Protein AF-0000000084599233 (afdb_homodimer)

InterPro domains:
  IPR001670 Alcohol dehydrogenase, iron-type/glycerol dehydrogenase GldA [PF00465] (10-154)
  IPR016205 Glycerol dehydrogenase [PIRSF000112] (3-357)
  IPR016205 Glycerol dehydrogenase [PTHR43616] (7-358)
  IPR018211 Alcohol dehydrogenase, iron-type, conserved site [PS00913] (150-178)

Secondary structure (DSSP, 8-state):
---EEE----S-EEE-TTGGGGHHHHHHHTT--EEEEEE-HHHHHHHTTTPPPPSSSEEEEEE--SS--HHHHHHHHHHHHHHT-SEEEEEESHHHHHHHHHHHHHHT--EEEEES-SS-STTTSSEEEEE-TTS-EEEEEE-SPPPSEEEE-HHHHTTS-HHHHHHHHHHHHHHHHHHHHHHTT-SS--HHHHHHHHHHHHHHHHHHHHHHHHHHHHHHT---HHHHHHHHIIIIIHHHHHHHHGGGSS--HHHHHHHHHTTSGGGTTS-HHHHHHHHHHHHHHHTT-HHHHHHHHHHHHHTT---STGGGT--TTTS-HHHHHHHHTSTT-GGGGSSS---HHHHHHHHHHHHHHHHSS--/---EEE----S-EEE-TTGGGGHHHHHHHTT--EEEEEE-HHHHHHHTTTPPPPSSSEEEEEE--SS--HHHHHHHHHHHHHHT-SEEEEEESHHHHHHHHHHHHHHT--EEEEES-SS-STTTSSEEEEE-TTS-EEEEEE-SPPPSEEEE-HHHHTTS-HHHHHHHHHHHHHHHHHHHHHHTT-SS--HHHHHHHHHHHHHHHHHHHHHHHHHHHHHHT---HHHHHHHHIIIIIHHHHHHHHGGGSS--HHHHHHHHHTTSGGGTTS-HHHHHHHHHHHHHHHTT-HHHHHHHHHHHHHTT---STGGGT--TTTS-HHHHHHHHTSTT-GGGGSSS---HHHHHHHHHHHHHHHHSS--

Organism: NCBI:txid1246626

Sequence (726 aa):
MSSLIVRGAPQEYVFAEGALSELEERLLARKYKRVLVVHGHASWQAIASFWPELKEVEATYEAYAGQCTVTEMKRLADRAFDGNFDALIGVGGGTLLDTVKGAAHLLSQPYLLIPTLASNCAPWTPISVIYNEEGVYTHFDVYEQNASLLLVDPHVLLTTPRAFFLAGIGDTLAKWYEADVQLRAITDKRAALDISYYAAQLCQSVLLEKSEESIKSLADKKGSSAFCKVVEAIIMLGGMVGGFGDKYGRIAGAHSIHNGLTAIKETHDVLHGNKVAYGILVQLALEKKWNEIEQLIPFYYKVELPTSLVDLGINVGSADLNAVCKKATMEGESIHVMPGVMNAGDVRKAIDQIEEINKNRPVMSSLIVRGAPQEYVFAEGALSELEERLLARKYKRVLVVHGHASWQAIASFWPELKEVEATYEAYAGQCTVTEMKRLADRAFDGNFDALIGVGGGTLLDTVKGAAHLLSQPYLLIPTLASNCAPWTPISVIYNEEGVYTHFDVYEQNASLLLVDPHVLLTTPRAFFLAGIGDTLAKWYEADVQLRAITDKRAALDISYYAAQLCQSVLLEKSEESIKSLADKKGSSAFCKVVEAIIMLGGMVGGFGDKYGRIAGAHSIHNGLTAIKETHDVLHGNKVAYGILVQLALEKKWNEIEQLIPFYYKVELPTSLVDLGINVGSADLNAVCKKATMEGESIHVMPGVMNAGDVRKAIDQIEEINKNRPV

pLDDT: mean 94.52, std 6.69, range [44.19, 98.88]

Radius of gyration: 26.53 Å; Cα contacts (8 Å, |Δi|>4): 1552; chains: 2; bounding box: 60×89×59 Å

Foldseek 3Di:
DDDFAFQFWAQAEDEDALLQQCVQVLCVVVPFAEEEEEEEDVQCVLCVVSHDDHDRHHYDYDYQPPAQAPVSLCVVLVVCVVVVGQEYEYGEALGRLLSRLSNCQVVVHAYEYEYQELQAQNLIASKHFHDDPVRHTDDMDHGPHHHNYYGYHLLSHLSHPLLRNLLLLLQLLQLQLQLCLQLVPPPPDDPLSVLLNVLSVLSNVLSLPQVLVLSVCSVVSHDDPSVSSNSCSSHNSSNNNCSSNPLRRDGAQLLLLLQLVCLWPQQVPPDSSLSSNCSSQLLCLLVVVVVVNVVCVVSCVSSVRDQACVSSVDDPVPTPLLSSLQSSQDPPHRNVSGPDHGHSVSSVVSNVVSNVVVVPDDD/DDDFAFQFWAQAEDEDALLQQCVQVLCVVVPFAEEEEEEEDVQCVLCVVSHDDHDRHHYDYDYQPPAQAPVSLCVVLVVCVVVVGQEYEYGEALGRLLSRLSNCQVVVHAYEYEYQELQAQNLIASKHFHADPVRHTDGMDHGPHHHNYYGYHLLSHLSHPLLRNLLLLLQLLQLQLQLCLQLVPPPPDDPLSVLLNVLSVLSNVLSLVQVLVLSVCSVVSHDDPSVSSNSCSSHNSSNNNCSSNPLRRDGAQLLLLLQLVCLWPQQVPPDSSLSSNCRSQLLCLLVVVVVVNVVCVVSCVSSVRDQACVSSVDDPVPTPLLSSLQSSQDPPHRNVSGPDHGHSVSSVVSNVVSNVVVVPDDD

Solvent-accessible surface area (backbone atoms only — not comparable to full-atom values): 35884 Å² total; per-residue (Å²): 124,81,72,46,54,26,40,46,24,22,28,26,35,38,49,22,79,64,41,52,72,46,45,59,62,56,33,52,75,71,69,39,46,33,34,38,35,34,26,42,70,69,34,38,68,59,36,55,89,62,58,58,88,61,85,82,40,48,74,43,83,41,78,56,89,83,60,24,24,70,67,52,15,48,52,52,29,50,52,41,60,75,64,66,43,56,30,40,33,23,36,17,44,53,54,53,39,21,24,43,51,51,13,26,56,78,67,74,41,52,32,31,35,33,57,37,45,53,38,48,25,45,79,37,36,40,46,25,69,32,25,45,96,85,67,44,79,75,52,70,46,80,52,64,61,40,36,49,31,30,47,36,31,60,70,41,34,38,63,35,56,65,71,50,37,45,19,10,52,28,38,30,42,36,37,24,62,31,22,44,64,46,49,70,74,52,82,86,62,52,70,47,43,51,51,11,52,50,29,13,49,46,23,37,53,46,43,76,71,25,41,65,60,17,52,50,23,41,75,68,60,41,90,45,71,39,33,50,50,44,43,41,27,27,26,49,27,41,20,27,12,31,14,28,22,38,86,52,19,57,62,12,39,19,52,14,40,29,58,5,45,63,72,37,77,65,34,69,83,50,57,69,19,40,42,22,32,38,13,38,53,34,36,35,44,69,69,66,37,58,67,58,47,63,63,43,48,64,52,29,59,71,58,69,46,41,74,42,59,59,69,53,57,39,55,74,89,75,51,64,59,65,56,22,22,42,53,20,46,35,92,87,35,36,33,65,68,35,84,70,89,67,47,36,66,55,47,47,52,20,46,50,49,46,46,50,55,55,68,71,46,84,128,125,79,71,47,56,27,39,46,26,23,27,26,36,36,49,23,79,63,40,51,72,46,45,60,62,55,34,50,75,70,68,39,47,34,34,40,36,35,26,41,71,70,34,38,66,60,37,54,89,64,59,60,86,62,85,81,41,47,75,44,83,42,80,56,90,85,61,24,24,71,67,51,16,49,51,54,29,50,52,40,60,74,63,65,42,57,28,41,32,21,35,17,43,52,54,53,38,21,25,44,51,50,12,25,57,77,66,74,42,51,32,31,35,31,58,38,45,54,37,49,25,45,79,36,37,39,46,26,69,33,26,48,96,86,67,43,79,73,52,68,48,80,53,68,62,41,34,48,32,30,48,37,31,61,72,42,34,38,63,34,55,64,70,48,37,43,20,10,52,29,38,32,41,36,37,24,63,33,21,45,62,48,48,69,76,53,80,85,62,54,68,47,43,52,52,11,50,50,29,14,48,47,23,37,54,45,43,77,70,24,42,66,62,19,52,51,23,42,75,66,61,39,90,45,72,39,34,52,49,41,44,39,27,28,26,49,29,40,20,26,12,29,14,28,22,36,86,52,19,58,63,13,39,20,53,14,41,28,58,5,45,62,72,38,75,67,35,68,83,50,56,69,18,40,42,20,32,37,14,38,54,36,36,34,44,68,69,66,36,58,70,58,47,64,63,44,49,62,54,30,59,71,56,69,46,40,74,42,59,58,68,53,58,39,54,75,89,76,52,64,59,65,55,22,23,45,53,20,43,35,92,88,35,35,33,65,67,36,85,69,90,69,46,35,66,54,47,46,52,22,45,51,51,47,47,50,54,56,69,72,45,83,127

Nearest PDB structures (foldseek):
  8k1g-assembly1_A  TM=8.974E-01  e=7.498E-30  Klebsiella pneumoniae
  1jq5-assembly1_A  TM=8.876E-01  e=2.787E-30  Geobacillus stearothermophilus
  5xn8-assembly1_A  TM=8.918E-01  e=6.088E-30  unidentified
  3uhj-assembly1_C  TM=8.961E-01  e=1.316E-28  Sinorhizobium meliloti
  4mca-assembly1_B  TM=8.689E-01  e=5.659E-28  Serratia plymuthica A30

Structure (mmCIF, N/CA/C/O backbone):
data_AF-0000000084599233-model_v1
#
loop_
_entity.id
_entity.type
_entity.pdbx_description
1 polymer Oxidoreductase
#
loop_
_atom_site.group_PDB
_atom_site.id
_atom_site.type_symbol
_atom_site.label_atom_id
_atom_site.label_alt_id
_atom_site.label_comp_id
_atom_site.label_asym_id
_atom_site.label_entity_id
_atom_site.label_seq_id
_atom_site.pdbx_PDB_ins_code
_atom_site.Cartn_x
_atom_site.Cartn_y
_atom_site.Cartn_z
_atom_site.occupancy
_atom_site.B_iso_or_equiv
_atom_site.auth_seq_id
_atom_site.auth_comp_id
_atom_site.auth_asym_id
_atom_site.auth_atom_id
_atom_site.pdbx_PDB_model_num
ATOM 1 N N . MET A 1 1 ? -4.457 3.783 -22.406 1 53.22 1 MET A N 1
ATOM 2 C CA . MET A 1 1 ? -4.805 3.816 -21 1 53.22 1 MET A CA 1
ATOM 3 C C . MET A 1 1 ? -3.75 4.578 -20.203 1 53.22 1 MET A C 1
ATOM 5 O O . MET A 1 1 ? -2.562 4.527 -20.516 1 53.22 1 MET A O 1
ATOM 9 N N . SER A 1 2 ? -4.16 5.527 -19.406 1 62.88 2 SER A N 1
ATOM 10 C CA . SER A 1 2 ? -3.258 6.469 -18.75 1 62.88 2 SER A CA 1
ATOM 11 C C . SER A 1 2 ? -2.324 5.754 -17.781 1 62.88 2 SER A C 1
ATOM 13 O O . SER A 1 2 ? -2.686 4.723 -17.203 1 62.88 2 SER A O 1
ATOM 15 N N . SER A 1 3 ? -1.09 6.07 -17.766 1 81.12 3 SER A N 1
ATOM 16 C CA . SER A 1 3 ? -0.06 5.566 -16.859 1 81.12 3 SER A CA 1
ATOM 17 C C . SER A 1 3 ? -0.389 5.902 -15.414 1 81.12 3 SER A C 1
ATOM 19 O O . SER A 1 3 ? -0.974 6.949 -15.133 1 81.12 3 SER A O 1
ATOM 21 N N . LEU A 1 4 ? -0.351 4.902 -14.617 1 86 4 LEU A N 1
ATOM 22 C CA . LEU A 1 4 ? -0.544 5.098 -13.188 1 86 4 LEU A CA 1
ATOM 23 C C . LEU A 1 4 ? 0.705 4.695 -12.414 1 86 4 LEU A C 1
ATOM 25 O O . LEU A 1 4 ? 1.259 3.615 -12.633 1 86 4 LEU A O 1
ATOM 29 N N . ILE A 1 5 ? 1.244 5.598 -11.656 1 92.19 5 ILE A N 1
ATOM 30 C CA . ILE A 1 5 ? 2.383 5.348 -10.781 1 92.19 5 ILE A CA 1
ATOM 31 C C . ILE A 1 5 ? 1.911 5.258 -9.328 1 92.19 5 ILE A C 1
ATOM 33 O O . ILE A 1 5 ? 1.281 6.188 -8.82 1 92.19 5 ILE A O 1
ATOM 37 N N . VAL A 1 6 ? 2.162 4.129 -8.742 1 95.69 6 VAL A N 1
ATOM 38 C CA . VAL A 1 6 ? 1.702 3.871 -7.387 1 95.69 6 VAL A CA 1
ATOM 39 C C . VAL A 1 6 ? 2.893 3.861 -6.43 1 95.69 6 VAL A C 1
ATOM 41 O O . VAL A 1 6 ? 3.891 3.182 -6.68 1 95.69 6 VAL A O 1
ATOM 44 N N . ARG A 1 7 ? 2.887 4.695 -5.414 1 96.38 7 ARG A N 1
ATOM 45 C CA . ARG A 1 7 ? 3.754 4.691 -4.242 1 96.38 7 ARG A CA 1
ATOM 46 C C . ARG A 1 7 ? 2.953 4.43 -2.971 1 96.38 7 ARG A C 1
ATOM 48 O O . ARG A 1 7 ? 2.689 5.352 -2.197 1 96.38 7 ARG A O 1
ATOM 55 N N . GLY A 1 8 ? 2.645 3.186 -2.824 1 96.38 8 GLY A N 1
ATOM 56 C CA . GLY A 1 8 ? 1.469 2.812 -2.053 1 96.38 8 GLY A CA 1
ATOM 57 C C . GLY A 1 8 ? 1.745 2.684 -0.567 1 96.38 8 GLY A C 1
ATOM 58 O O . GLY A 1 8 ? 0.829 2.781 0.251 1 96.38 8 GLY A O 1
ATOM 59 N N . ALA A 1 9 ? 3 2.422 -0.177 1 98.19 9 ALA A N 1
ATOM 60 C CA . ALA A 1 9 ? 3.25 2.129 1.232 1 98.19 9 ALA A CA 1
ATOM 61 C C . ALA A 1 9 ? 4.746 2.156 1.542 1 98.19 9 ALA A C 1
ATOM 63 O O . ALA A 1 9 ? 5.574 1.989 0.644 1 98.19 9 ALA A O 1
ATOM 64 N N . PRO A 1 10 ? 5.094 2.453 2.809 1 98.19 10 PRO A N 1
ATOM 65 C CA . PRO A 1 10 ? 6.453 2.125 3.242 1 98.19 10 PRO A CA 1
ATOM 66 C C . PRO A 1 10 ? 6.793 0.647 3.051 1 98.19 10 PRO A C 1
ATOM 68 O O . PRO A 1 10 ? 5.895 -0.175 2.85 1 98.19 10 PRO A O 1
ATOM 71 N N . GLN A 1 11 ? 8.086 0.322 3.094 1 97.56 11 GLN A N 1
ATOM 72 C CA . GLN A 1 11 ? 8.484 -1.065 2.895 1 97.56 11 GLN A CA 1
ATOM 73 C C . GLN A 1 11 ? 7.949 -1.961 4.008 1 97.56 11 GLN A C 1
ATOM 75 O O . GLN A 1 11 ? 7.551 -3.102 3.756 1 97.56 11 GLN A O 1
ATOM 80 N N . GLU A 1 12 ? 7.984 -1.468 5.168 1 97.38 12 GLU A N 1
ATOM 81 C CA . GLU A 1 12 ? 7.398 -2.125 6.336 1 97.38 12 GLU A CA 1
ATOM 82 C C . GLU A 1 12 ? 6.715 -1.115 7.254 1 97.38 12 GLU A C 1
ATOM 84 O O . GLU A 1 12 ? 7.285 -0.07 7.566 1 97.38 12 GLU A O 1
ATOM 89 N N . TYR A 1 13 ? 5.465 -1.333 7.574 1 98.12 13 TYR A N 1
ATOM 90 C CA . TYR A 1 13 ? 4.672 -0.536 8.508 1 98.12 13 TYR A CA 1
ATOM 91 C C . TYR A 1 13 ? 4.277 -1.357 9.727 1 98.12 13 TYR A C 1
ATOM 93 O O . TYR A 1 13 ? 3.615 -2.391 9.602 1 98.12 13 TYR A O 1
ATOM 101 N N . VAL A 1 14 ? 4.727 -0.928 10.883 1 97.12 14 VAL A N 1
ATOM 102 C CA . VAL A 1 14 ? 4.406 -1.587 12.148 1 97.12 14 VAL A CA 1
ATOM 103 C C . VAL A 1 14 ? 3.574 -0.651 13.023 1 97.12 14 VAL A C 1
ATOM 105 O O . VAL A 1 14 ? 3.994 0.469 13.32 1 97.12 14 VAL A O 1
ATOM 108 N N . PHE A 1 15 ? 2.439 -1.039 13.375 1 96.44 15 PHE A N 1
ATOM 109 C CA . PHE A 1 15 ? 1.562 -0.362 14.32 1 96.44 15 PHE A CA 1
ATOM 110 C C . PHE A 1 15 ? 1.246 -1.266 15.508 1 96.44 15 PHE A C 1
ATOM 112 O O . PHE A 1 15 ? 0.5 -2.236 15.375 1 96.44 15 PHE A O 1
ATOM 119 N N . ALA A 1 16 ? 1.835 -0.95 16.625 1 94.94 16 ALA A N 1
ATOM 120 C CA . ALA A 1 16 ? 1.645 -1.783 17.812 1 94.94 16 ALA A CA 1
ATOM 121 C C . ALA A 1 16 ? 1.932 -0.997 19.094 1 94.94 16 ALA A C 1
ATOM 123 O O . ALA A 1 16 ? 2.789 -0.111 19.109 1 94.94 16 ALA A O 1
ATOM 124 N N . GLU A 1 17 ? 1.201 -1.392 20.172 1 93.62 17 GLU A N 1
ATOM 125 C CA . GLU A 1 17 ? 1.549 -0.879 21.5 1 93.62 17 GLU A CA 1
ATOM 126 C C . GLU A 1 17 ? 2.93 -1.365 21.938 1 93.62 17 GLU A C 1
ATOM 128 O O . GLU A 1 17 ? 3.188 -2.57 21.953 1 93.62 17 GLU A O 1
ATOM 133 N N . GLY A 1 18 ? 3.842 -0.472 22.172 1 94.06 18 GLY A N 1
ATOM 134 C CA . GLY A 1 18 ? 5.188 -0.846 22.578 1 94.06 18 GLY A CA 1
ATOM 135 C C . GLY A 1 18 ? 6.094 -1.164 21.406 1 94.06 18 GLY A C 1
ATOM 136 O O . GLY A 1 18 ? 7.125 -1.819 21.562 1 94.06 18 GLY A O 1
ATOM 137 N N . ALA A 1 19 ? 5.703 -0.694 20.266 1 95.5 19 ALA A N 1
ATOM 138 C CA . ALA A 1 19 ? 6.434 -1.001 19.031 1 95.5 19 ALA A CA 1
ATOM 139 C C . ALA A 1 19 ? 7.895 -0.565 19.141 1 95.5 19 ALA A C 1
ATOM 141 O O . ALA A 1 19 ? 8.781 -1.188 18.562 1 95.5 19 ALA A O 1
ATOM 142 N N . LEU A 1 20 ? 8.227 0.449 19.906 1 96.75 20 LEU A N 1
ATOM 143 C CA . LEU A 1 20 ? 9.57 1.006 20.016 1 96.75 20 LEU A CA 1
ATOM 144 C C . LEU A 1 20 ? 10.539 -0.007 20.609 1 96.75 20 LEU A C 1
ATOM 146 O O . LEU A 1 20 ? 11.742 0.059 20.375 1 96.75 20 LEU A O 1
ATOM 150 N N . SER A 1 21 ? 10.016 -0.883 21.422 1 95.88 21 SER A N 1
ATOM 151 C CA . SER A 1 21 ? 10.852 -1.909 22.031 1 95.88 21 SER A CA 1
ATOM 152 C C . SER A 1 21 ? 11.461 -2.826 20.969 1 95.88 21 SER A C 1
ATOM 154 O O . SER A 1 21 ? 12.461 -3.496 21.234 1 95.88 21 SER A O 1
ATOM 156 N N . GLU A 1 22 ? 10.875 -2.85 19.766 1 95.38 22 GLU A N 1
ATOM 157 C CA . GLU A 1 22 ? 11.336 -3.715 18.688 1 95.38 22 GLU A CA 1
ATOM 158 C C . GLU A 1 22 ? 12.297 -2.973 17.766 1 95.38 22 GLU A C 1
ATOM 160 O O . GLU A 1 22 ? 12.812 -3.549 16.797 1 95.38 22 GLU A O 1
ATOM 165 N N . LEU A 1 23 ? 12.578 -1.743 18.031 1 98 23 LEU A N 1
ATOM 166 C CA . LEU A 1 23 ? 13.336 -0.897 17.125 1 98 23 LEU A CA 1
ATOM 167 C C . LEU A 1 23 ? 14.688 -1.523 16.797 1 98 23 LEU A C 1
ATOM 169 O O . LEU A 1 23 ? 15.047 -1.659 15.625 1 98 23 LEU A O 1
ATOM 173 N N . GLU A 1 24 ? 15.461 -1.927 17.828 1 98.31 24 GLU A N 1
ATOM 174 C CA . GLU A 1 24 ? 16.812 -2.445 17.594 1 98.31 24 GLU A CA 1
ATOM 175 C C . GLU A 1 24 ? 16.766 -3.711 16.734 1 98.31 24 GLU A C 1
ATOM 177 O O . GLU A 1 24 ? 17.562 -3.869 15.805 1 98.31 24 GLU A O 1
ATOM 182 N N . GLU A 1 25 ? 15.859 -4.586 17.094 1 97.31 25 GLU A N 1
ATOM 183 C CA . GLU A 1 25 ? 15.711 -5.82 16.328 1 97.31 25 GLU A CA 1
ATOM 184 C C . GLU A 1 25 ? 15.406 -5.523 14.859 1 97.31 25 GLU A C 1
ATOM 186 O O . GLU A 1 25 ? 15.953 -6.176 13.961 1 97.31 25 GLU A O 1
ATOM 191 N N . ARG A 1 26 ? 14.57 -4.547 14.586 1 97.25 26 ARG A N 1
ATOM 192 C CA . ARG A 1 26 ? 14.188 -4.176 13.227 1 97.25 26 ARG A CA 1
ATOM 193 C C . ARG A 1 26 ? 15.359 -3.545 12.484 1 97.25 26 ARG A C 1
ATOM 195 O O . ARG A 1 26 ? 15.516 -3.742 11.281 1 97.25 26 ARG A O 1
ATOM 202 N N . LEU A 1 27 ? 16.141 -2.756 13.195 1 98.12 27 LEU A N 1
ATOM 203 C CA . LEU A 1 27 ? 17.344 -2.182 12.609 1 98.12 27 LEU A CA 1
ATOM 204 C C . LEU A 1 27 ? 18.344 -3.273 12.242 1 98.12 27 LEU A C 1
ATOM 206 O O . LEU A 1 27 ? 18.906 -3.266 11.141 1 98.12 27 LEU A O 1
ATOM 210 N N . LEU A 1 28 ? 18.547 -4.242 13.141 1 97.56 28 LEU A N 1
ATOM 211 C CA . LEU A 1 28 ? 19.484 -5.324 12.914 1 97.56 28 LEU A CA 1
ATOM 212 C C . LEU A 1 28 ? 19.047 -6.215 11.758 1 97.56 28 LEU A C 1
ATOM 214 O O . LEU A 1 28 ? 19.859 -6.68 10.969 1 97.56 28 LEU A O 1
ATOM 218 N N . ALA A 1 29 ? 17.734 -6.41 11.641 1 95.56 29 ALA A N 1
ATOM 219 C CA . ALA A 1 29 ? 17.188 -7.211 10.547 1 95.56 29 ALA A CA 1
ATOM 220 C C . ALA A 1 29 ? 17.484 -6.578 9.195 1 95.56 29 ALA A C 1
ATOM 222 O O . ALA A 1 29 ? 17.562 -7.273 8.18 1 95.56 29 ALA A O 1
ATOM 223 N N . ARG A 1 30 ? 17.719 -5.262 9.141 1 96.56 30 ARG A N 1
ATOM 224 C CA . ARG A 1 30 ? 18.031 -4.52 7.926 1 96.56 30 ARG A CA 1
ATOM 225 C C . ARG A 1 30 ? 19.531 -4.301 7.785 1 96.56 30 ARG A C 1
ATOM 227 O O . ARG A 1 30 ? 19.984 -3.631 6.855 1 96.56 30 ARG A O 1
ATOM 234 N N . LYS A 1 31 ? 20.281 -4.785 8.82 1 95.69 31 LYS A N 1
ATOM 235 C CA . LYS A 1 31 ? 21.734 -4.688 8.859 1 95.69 31 LYS A CA 1
ATOM 236 C C . LYS A 1 31 ? 22.188 -3.236 9.023 1 95.69 31 LYS A C 1
ATOM 238 O O . LYS A 1 31 ? 23.219 -2.836 8.484 1 95.69 31 LYS A O 1
ATOM 243 N N . TYR A 1 32 ? 21.312 -2.424 9.648 1 97.25 32 TYR A N 1
ATOM 244 C CA . TYR A 1 32 ? 21.703 -1.07 10.031 1 97.25 32 TYR A CA 1
ATOM 245 C C . TYR A 1 32 ? 22.422 -1.069 11.375 1 97.25 32 TYR A C 1
ATOM 247 O O . TYR A 1 32 ? 21.812 -1.35 12.414 1 97.25 32 TYR A O 1
ATOM 255 N N . LYS A 1 33 ? 23.672 -0.711 11.438 1 96.88 33 LYS A N 1
ATOM 256 C CA . LYS A 1 33 ? 24.469 -0.808 12.664 1 96.88 33 LYS A CA 1
ATOM 257 C C . LYS A 1 33 ? 24.812 0.577 13.203 1 96.88 33 LYS A C 1
ATOM 259 O O . LYS A 1 33 ? 25.094 0.736 14.391 1 96.88 33 LYS A O 1
ATOM 264 N N . ARG A 1 34 ? 24.922 1.554 12.406 1 97.88 34 ARG A N 1
ATOM 265 C CA . ARG A 1 34 ? 25.188 2.945 12.758 1 97.88 34 ARG A CA 1
ATOM 266 C C . ARG A 1 34 ? 24.125 3.869 12.18 1 97.88 34 ARG A C 1
ATOM 268 O O . ARG A 1 34 ? 24.047 4.047 10.961 1 97.88 34 ARG A O 1
ATOM 275 N N . VAL A 1 35 ? 23.297 4.492 13.039 1 98.69 35 VAL A N 1
ATOM 276 C CA . VAL A 1 35 ? 22.156 5.258 12.547 1 98.69 35 VAL A CA 1
ATOM 277 C C . VAL A 1 35 ? 22.234 6.688 13.078 1 98.69 35 VAL A C 1
ATOM 279 O O . VAL A 1 35 ? 22.75 6.926 14.172 1 98.69 35 VAL A O 1
ATOM 282 N N . LEU A 1 36 ? 21.844 7.641 12.312 1 98.81 36 LEU A N 1
ATOM 283 C CA . LEU A 1 36 ? 21.656 9.031 12.719 1 98.81 36 LEU A CA 1
ATOM 284 C C . LEU A 1 36 ? 20.203 9.297 13.07 1 98.81 36 LEU A C 1
ATOM 286 O O . LEU A 1 36 ? 19.328 9.258 12.203 1 98.81 36 LEU A O 1
ATOM 290 N N . VAL A 1 37 ? 19.922 9.539 14.312 1 98.75 37 VAL A N 1
ATOM 291 C CA . VAL A 1 37 ? 18.578 9.828 14.797 1 98.75 37 VAL A CA 1
ATOM 292 C C . VAL A 1 37 ? 18.344 11.344 14.797 1 98.75 37 VAL A C 1
ATOM 294 O O . VAL A 1 37 ? 18.984 12.078 15.555 1 98.75 37 VAL A O 1
ATOM 297 N N . VAL A 1 38 ? 17.469 11.758 13.953 1 98.81 38 VAL A N 1
ATOM 298 C CA . VAL A 1 38 ? 17.125 13.172 13.836 1 98.81 38 VAL A CA 1
ATOM 299 C C . VAL A 1 38 ? 15.859 13.469 14.633 1 98.81 38 VAL A C 1
ATOM 301 O O . VAL A 1 38 ? 14.844 12.797 14.461 1 98.81 38 VAL A O 1
ATOM 304 N N . HIS A 1 39 ? 15.906 14.414 15.477 1 98.31 39 HIS A N 1
ATOM 305 C CA . HIS A 1 39 ? 14.781 14.727 16.344 1 98.31 39 HIS A CA 1
ATOM 306 C C . HIS A 1 39 ? 14.641 16.234 16.547 1 98.31 39 HIS A C 1
ATOM 308 O O . HIS A 1 39 ? 15.594 16.984 16.328 1 98.31 39 HIS A O 1
ATOM 314 N N . GLY A 1 40 ? 13.477 16.703 16.859 1 96.75 40 GLY A N 1
ATOM 315 C CA . GLY A 1 40 ? 13.266 18.047 17.391 1 96.75 40 GLY A CA 1
ATOM 316 C C . GLY A 1 40 ? 13.234 18.094 18.906 1 96.75 40 GLY A C 1
ATOM 317 O O . GLY A 1 40 ? 13.422 17.062 19.562 1 96.75 40 GLY A O 1
ATOM 318 N N . HIS A 1 41 ? 13.117 19.312 19.438 1 95.69 41 HIS A N 1
ATOM 319 C CA . HIS A 1 41 ? 13.039 19.453 20.875 1 95.69 41 HIS A CA 1
ATOM 320 C C . HIS A 1 41 ? 11.727 18.875 21.422 1 95.69 41 HIS A C 1
ATOM 322 O O . HIS A 1 41 ? 11.742 18 22.281 1 95.69 41 HIS A O 1
ATOM 328 N N . ALA A 1 42 ? 10.641 19.328 20.922 1 94.56 42 ALA A N 1
ATOM 329 C CA . ALA A 1 42 ? 9.32 18.906 21.391 1 94.56 42 ALA A CA 1
ATOM 330 C C . ALA A 1 42 ? 9.102 17.422 21.125 1 94.56 42 ALA A C 1
ATOM 332 O O . ALA A 1 42 ? 8.531 16.703 21.969 1 94.56 42 ALA A O 1
ATOM 333 N N . SER A 1 43 ? 9.531 16.938 19.953 1 95 43 SER A N 1
ATOM 334 C CA . SER A 1 43 ? 9.328 15.531 19.609 1 95 43 SER A CA 1
ATOM 335 C C . SER A 1 43 ? 10.125 14.617 20.531 1 95 43 SER A C 1
ATOM 337 O O . SER A 1 43 ? 9.641 13.57 20.953 1 95 43 SER A O 1
ATOM 339 N N . TRP A 1 44 ? 11.328 15.023 20.812 1 96.56 44 TRP A N 1
ATOM 340 C CA . TRP A 1 44 ? 12.148 14.195 21.703 1 96.56 44 TRP A CA 1
ATOM 341 C C . TRP A 1 44 ? 11.562 14.156 23.109 1 96.56 44 TRP A C 1
ATOM 343 O O . TRP A 1 44 ? 11.586 13.117 23.766 1 96.56 44 TRP A O 1
ATOM 353 N N . GLN A 1 45 ? 11.109 15.273 23.547 1 95.62 45 GLN A N 1
ATOM 354 C CA . GLN A 1 45 ? 10.461 15.305 24.844 1 95.62 45 GLN A CA 1
ATOM 355 C C . GLN A 1 45 ? 9.281 14.344 24.906 1 95.62 45 GLN A C 1
ATOM 357 O O . GLN A 1 45 ? 9.047 13.703 25.938 1 95.62 45 GLN A O 1
ATOM 362 N N . ALA A 1 46 ? 8.57 14.258 23.859 1 95.31 46 ALA A N 1
ATOM 363 C CA . ALA A 1 46 ? 7.379 13.422 23.797 1 95.31 46 ALA A CA 1
ATOM 364 C C . ALA A 1 46 ? 7.746 11.938 23.828 1 95.31 46 ALA A C 1
ATOM 366 O O . ALA A 1 46 ? 6.988 11.117 24.344 1 95.31 46 ALA A O 1
ATOM 367 N N . ILE A 1 47 ? 8.961 11.578 23.281 1 97.12 47 ILE A N 1
ATOM 368 C CA . ILE A 1 47 ? 9.219 10.172 23.031 1 97.12 47 ILE A CA 1
ATOM 369 C C . ILE A 1 47 ? 10.32 9.664 23.953 1 97.12 47 ILE A C 1
ATOM 371 O O . ILE A 1 47 ? 10.531 8.453 24.062 1 97.12 47 ILE A O 1
ATOM 375 N N . ALA A 1 48 ? 11.008 10.492 24.641 1 95.94 48 ALA A N 1
ATOM 376 C CA . ALA A 1 48 ? 12.227 10.156 25.375 1 95.94 48 ALA A CA 1
ATOM 377 C C . ALA A 1 48 ? 11.969 9.031 26.375 1 95.94 48 ALA A C 1
ATOM 379 O O . ALA A 1 48 ? 12.789 8.117 26.516 1 95.94 48 ALA A O 1
ATOM 380 N N . SER A 1 49 ? 10.891 9.094 27.031 1 95.25 49 SER A N 1
ATOM 381 C CA . SER A 1 49 ? 10.594 8.109 28.078 1 95.25 49 SER A CA 1
ATOM 382 C C . SER A 1 49 ? 10.281 6.742 27.469 1 95.25 49 SER A C 1
ATOM 384 O O . SER A 1 49 ? 10.32 5.73 28.172 1 95.25 49 SER A O 1
ATOM 386 N N . PHE A 1 50 ? 9.93 6.699 26.203 1 96.25 50 PHE A N 1
ATOM 387 C CA . PHE A 1 50 ? 9.586 5.457 25.516 1 96.25 50 PHE A CA 1
ATOM 388 C C . PHE A 1 50 ? 10.773 4.914 24.75 1 96.25 50 PHE A C 1
ATOM 390 O O . PHE A 1 50 ? 10.773 3.756 24.312 1 96.25 50 PHE A O 1
ATOM 397 N N . TRP A 1 51 ? 11.75 5.715 24.531 1 97.56 51 TRP A N 1
ATOM 398 C CA . TRP A 1 51 ? 12.859 5.375 23.641 1 97.56 51 TRP A CA 1
ATOM 399 C C . TRP A 1 51 ? 13.672 4.211 24.203 1 97.56 51 TRP A C 1
ATOM 401 O O . TRP A 1 51 ? 14.086 4.242 25.359 1 97.56 51 TRP A O 1
ATOM 411 N N . PRO A 1 52 ? 13.883 3.18 23.406 1 97.06 52 PRO A N 1
ATOM 412 C CA . PRO A 1 52 ? 14.594 1.999 23.922 1 97.06 52 PRO A CA 1
ATOM 413 C C . PRO A 1 52 ? 16.109 2.199 23.984 1 97.06 52 PRO A C 1
ATOM 415 O O . PRO A 1 52 ? 16.656 3.047 23.281 1 97.06 52 PRO A O 1
ATOM 418 N N . GLU A 1 53 ? 16.703 1.469 24.844 1 95.81 53 GLU A N 1
ATOM 419 C CA . GLU A 1 53 ? 18.172 1.375 24.812 1 95.81 53 GLU A CA 1
ATOM 420 C C . GLU A 1 53 ? 18.641 0.497 23.656 1 95.81 53 GLU A C 1
ATOM 422 O O . GLU A 1 53 ? 18.156 -0.621 23.484 1 95.81 53 GLU A O 1
ATOM 427 N N . LEU A 1 54 ? 19.484 1.103 22.859 1 96.94 54 LEU A N 1
ATOM 428 C CA . LEU A 1 54 ? 20.094 0.345 21.766 1 96.94 54 LEU A CA 1
ATOM 429 C C . LEU A 1 54 ? 21.438 -0.226 22.203 1 96.94 54 LEU A C 1
ATOM 431 O O . LEU A 1 54 ? 22.328 0.518 22.625 1 96.94 54 LEU A O 1
ATOM 435 N N . LYS A 1 55 ? 21.594 -1.487 22.125 1 97.5 55 LYS A N 1
ATOM 436 C CA . LYS A 1 55 ? 22.781 -2.162 22.641 1 97.5 55 LYS A CA 1
ATOM 437 C C . LYS A 1 55 ? 23.734 -2.514 21.5 1 97.5 55 LYS A C 1
ATOM 439 O O . LYS A 1 55 ? 24.953 -2.406 21.656 1 97.5 55 LYS A O 1
ATOM 444 N N . GLU A 1 56 ? 23.203 -2.893 20.406 1 97.81 56 GLU A N 1
ATOM 445 C CA . GLU A 1 56 ? 24.016 -3.406 19.297 1 97.81 56 GLU A CA 1
ATOM 446 C C . GLU A 1 56 ? 24.125 -2.387 18.172 1 97.81 56 GLU A C 1
ATOM 448 O O . GLU A 1 56 ? 25 -2.496 17.312 1 97.81 56 GLU A O 1
ATOM 453 N N . VAL A 1 57 ? 23.219 -1.442 18.172 1 98.31 57 VAL A N 1
ATOM 454 C CA . VAL A 1 57 ? 23.203 -0.407 17.141 1 98.31 57 VAL A CA 1
ATOM 455 C C . VAL A 1 57 ? 23.75 0.899 17.719 1 98.31 57 VAL A C 1
ATOM 457 O O . VAL A 1 57 ? 23.344 1.326 18.797 1 98.31 57 VAL A O 1
ATOM 460 N N . GLU A 1 58 ? 24.688 1.493 17.062 1 98.44 58 GLU A N 1
ATOM 461 C CA . GLU A 1 58 ? 25.219 2.797 17.453 1 98.44 58 GLU A CA 1
ATOM 462 C C . GLU A 1 58 ? 24.328 3.928 16.938 1 98.44 58 GLU A C 1
ATOM 464 O O . GLU A 1 58 ? 24.172 4.09 15.727 1 98.44 58 GLU A O 1
ATOM 469 N N . ALA A 1 59 ? 23.812 4.676 17.844 1 98.19 59 ALA A N 1
ATOM 470 C CA . ALA A 1 59 ? 22.938 5.781 17.469 1 98.19 59 ALA A CA 1
ATOM 471 C C . ALA A 1 59 ? 23.562 7.125 17.812 1 98.19 59 ALA A C 1
ATOM 473 O O . ALA A 1 59 ? 24.125 7.297 18.906 1 98.19 59 ALA A O 1
ATOM 474 N N . THR A 1 60 ? 23.609 7.992 16.906 1 98.44 60 THR A N 1
ATOM 475 C CA . THR A 1 60 ? 23.953 9.391 17.094 1 98.44 60 THR A CA 1
ATOM 476 C C . THR A 1 60 ? 22.719 10.281 16.969 1 98.44 60 THR A C 1
ATOM 478 O O . THR A 1 60 ? 21.891 10.062 16.078 1 98.44 60 THR A O 1
ATOM 481 N N . TYR A 1 61 ? 22.641 11.219 17.812 1 98.19 61 TYR A N 1
ATOM 482 C CA . TYR A 1 61 ? 21.453 12.055 17.844 1 98.19 61 TYR A CA 1
ATOM 483 C C . TYR A 1 61 ? 21.75 13.453 17.328 1 98.19 61 TYR A C 1
ATOM 485 O O . TYR A 1 61 ? 22.766 14.047 17.672 1 98.19 61 TYR A O 1
ATOM 493 N N . GLU A 1 62 ? 20.875 13.875 16.375 1 98.19 62 GLU A N 1
ATOM 494 C CA . GLU A 1 62 ? 21.047 15.164 15.727 1 98.19 62 GLU A CA 1
ATOM 495 C C . GLU A 1 62 ? 19.766 15.992 15.797 1 98.19 62 GLU A C 1
ATOM 497 O O . GLU A 1 62 ? 18.703 15.523 15.398 1 98.19 62 GLU A O 1
ATOM 502 N N . ALA A 1 63 ? 19.922 17.234 16.234 1 97.31 63 ALA A N 1
ATOM 503 C CA . ALA A 1 63 ? 18.766 18.141 16.281 1 97.31 63 ALA A CA 1
ATOM 504 C C . ALA A 1 63 ? 18.469 18.734 14.914 1 97.31 63 ALA A C 1
ATOM 506 O O . ALA A 1 63 ? 19.391 19.109 14.18 1 97.31 63 ALA A O 1
ATOM 507 N N . TYR A 1 64 ? 17.203 18.625 14.492 1 94.56 64 TYR A N 1
ATOM 508 C CA . TYR A 1 64 ? 16.812 19.297 13.258 1 94.56 64 TYR A CA 1
ATOM 509 C C . TYR A 1 64 ? 16.469 20.75 13.523 1 94.56 64 TYR A C 1
ATOM 511 O O . TYR A 1 64 ? 16.094 21.125 14.641 1 94.56 64 TYR A O 1
ATOM 519 N N . ALA A 1 65 ? 16.516 21.672 12.594 1 92.56 65 ALA A N 1
ATOM 520 C CA . ALA A 1 65 ? 16.5 23.125 12.742 1 92.56 65 ALA A CA 1
ATOM 521 C C . ALA A 1 65 ? 15.086 23.688 12.656 1 92.56 65 ALA A C 1
ATOM 523 O O . ALA A 1 65 ? 14.891 24.906 12.617 1 92.56 65 ALA A O 1
ATOM 524 N N . GLY A 1 66 ? 14.102 22.938 12.523 1 91.88 66 GLY A N 1
ATOM 525 C CA . GLY A 1 66 ? 12.75 23.406 12.773 1 91.88 66 GLY A CA 1
ATOM 526 C C . GLY A 1 66 ? 11.945 23.609 11.508 1 91.88 66 GLY A C 1
ATOM 527 O O . GLY A 1 66 ? 10.727 23.797 11.562 1 91.88 66 GLY A O 1
ATOM 528 N N . GLN A 1 67 ? 12.617 23.594 10.352 1 93 67 GLN A N 1
ATOM 529 C CA . GLN A 1 67 ? 11.898 23.781 9.094 1 93 67 GLN A CA 1
ATOM 530 C C . GLN A 1 67 ? 12.43 22.859 8.008 1 93 67 GLN A C 1
ATOM 532 O O . GLN A 1 67 ? 13.617 22.516 7.996 1 93 67 GLN A O 1
ATOM 537 N N . CYS A 1 68 ? 11.547 22.469 7.148 1 97.06 68 CYS A N 1
ATOM 538 C CA . CYS A 1 68 ? 11.945 21.641 6.02 1 97.06 68 CYS A CA 1
ATOM 539 C C . CYS A 1 68 ? 12.391 22.5 4.84 1 97.06 68 CYS A C 1
ATOM 541 O O . CYS A 1 68 ? 11.594 22.797 3.951 1 97.06 68 CYS A O 1
ATOM 543 N N . THR A 1 69 ? 13.586 22.844 4.793 1 96.75 69 THR A N 1
ATOM 544 C CA . THR A 1 69 ? 14.195 23.609 3.711 1 96.75 69 THR A CA 1
ATOM 545 C C . THR A 1 69 ? 15.258 22.781 2.998 1 96.75 69 THR A C 1
ATOM 547 O O . THR A 1 69 ? 15.758 21.797 3.551 1 96.75 69 THR A O 1
ATOM 550 N N . VAL A 1 70 ? 15.531 23.203 1.821 1 97.56 70 VAL A N 1
ATOM 551 C CA . VAL A 1 70 ? 16.594 22.547 1.067 1 97.56 70 VAL A CA 1
ATOM 552 C C . VAL A 1 70 ? 17.906 22.641 1.847 1 97.56 70 VAL A C 1
ATOM 554 O O . VAL A 1 70 ? 18.672 21.672 1.891 1 97.56 70 VAL A O 1
ATOM 557 N N . THR A 1 71 ? 18.109 23.766 2.492 1 97.88 71 THR A N 1
ATOM 558 C CA . THR A 1 71 ? 19.328 23.984 3.279 1 97.88 71 THR A CA 1
ATOM 559 C C . THR A 1 71 ? 19.406 23 4.441 1 97.88 71 THR A C 1
ATOM 561 O O . THR A 1 71 ? 20.469 22.422 4.691 1 97.88 71 THR A O 1
ATOM 564 N N . GLU A 1 72 ? 18.359 22.844 5.137 1 98.19 72 GLU A N 1
ATOM 565 C CA . GLU A 1 72 ? 18.344 21.922 6.273 1 98.19 72 GLU A CA 1
ATOM 566 C C . GLU A 1 72 ? 18.516 20.484 5.82 1 98.19 72 GLU A C 1
ATOM 568 O O . GLU A 1 72 ? 19.188 19.688 6.488 1 98.19 72 GLU A O 1
ATOM 573 N N . MET A 1 73 ? 17.906 20.078 4.715 1 98.38 73 MET A N 1
ATOM 574 C CA . MET A 1 73 ? 18.094 18.75 4.141 1 98.38 73 MET A CA 1
ATOM 575 C C . MET A 1 73 ? 19.562 18.484 3.842 1 98.38 73 MET A C 1
ATOM 577 O O . MET A 1 73 ? 20.094 17.422 4.168 1 98.38 73 MET A O 1
ATOM 581 N N . LYS A 1 74 ? 20.172 19.469 3.209 1 98.31 74 LYS A N 1
ATOM 582 C CA . LYS A 1 74 ? 21.578 19.344 2.85 1 98.31 74 LYS A CA 1
ATOM 583 C C . LYS A 1 74 ? 22.453 19.234 4.094 1 98.31 74 LYS A C 1
ATOM 585 O O . LYS A 1 74 ? 23.406 18.438 4.121 1 98.31 74 LYS A O 1
ATOM 590 N N . ARG A 1 75 ? 22.156 20.031 5.098 1 98.38 75 ARG A N 1
ATOM 591 C CA . ARG A 1 75 ? 22.906 19.953 6.344 1 98.38 75 ARG A CA 1
ATOM 592 C C . ARG A 1 75 ? 22.859 18.547 6.938 1 98.38 75 ARG A C 1
ATOM 594 O O . ARG A 1 75 ? 23.891 17.984 7.316 1 98.38 75 ARG A O 1
ATOM 601 N N . LEU A 1 76 ? 21.672 17.984 7.07 1 98.5 76 LEU A N 1
ATOM 602 C CA . LEU A 1 76 ? 21.5 16.656 7.629 1 98.5 76 LEU A CA 1
ATOM 603 C C . LEU A 1 76 ? 22.172 15.609 6.75 1 98.5 76 LEU A C 1
ATOM 605 O O . LEU A 1 76 ? 22.734 14.641 7.258 1 98.5 76 LEU A O 1
ATOM 609 N N . ALA A 1 77 ? 22.031 15.789 5.43 1 98.38 77 ALA A N 1
ATOM 610 C CA . ALA A 1 77 ? 22.688 14.875 4.496 1 98.38 77 ALA A CA 1
ATOM 611 C C . ALA A 1 77 ? 24.203 14.891 4.684 1 98.38 77 ALA A C 1
ATOM 613 O O . ALA A 1 77 ? 24.844 13.836 4.703 1 98.38 77 ALA A O 1
ATOM 614 N N . ASP A 1 78 ? 24.781 16.109 4.789 1 98.25 78 ASP A N 1
ATOM 615 C CA . ASP A 1 78 ? 26.219 16.25 5.008 1 98.25 78 ASP A CA 1
ATOM 616 C C . ASP A 1 78 ? 26.641 15.578 6.316 1 98.25 78 ASP A C 1
ATOM 618 O O . ASP A 1 78 ? 27.656 14.891 6.367 1 98.25 78 ASP A O 1
ATOM 622 N N . ARG A 1 79 ? 25.844 15.82 7.316 1 97.81 79 ARG A N 1
ATOM 623 C CA . ARG A 1 79 ? 26.125 15.195 8.609 1 97.81 79 ARG A CA 1
ATOM 624 C C . ARG A 1 79 ? 26.109 13.672 8.492 1 97.81 79 ARG A C 1
ATOM 626 O O . ARG A 1 79 ? 26.953 12.992 9.07 1 97.81 79 ARG A O 1
ATOM 633 N N . ALA A 1 80 ? 25.125 13.125 7.836 1 97.56 80 ALA A N 1
ATOM 634 C CA . ALA A 1 80 ? 25 11.688 7.648 1 97.56 80 ALA A CA 1
ATOM 635 C C . ALA A 1 80 ? 26.172 11.133 6.84 1 97.56 80 ALA A C 1
ATOM 637 O O . ALA A 1 80 ? 26.703 10.062 7.156 1 97.56 80 ALA A O 1
ATOM 638 N N . PHE A 1 81 ? 26.516 11.836 5.789 1 97.06 81 PHE A N 1
ATOM 639 C CA . PHE A 1 81 ? 27.625 11.43 4.934 1 97.06 81 PHE A CA 1
ATOM 640 C C . PHE A 1 81 ? 28.922 11.391 5.727 1 97.06 81 PHE A C 1
ATOM 642 O O . PHE A 1 81 ? 29.656 10.406 5.676 1 97.06 81 PHE A O 1
ATOM 649 N N . ASP A 1 82 ? 29.156 12.445 6.465 1 97.5 82 ASP A N 1
ATOM 650 C CA . ASP A 1 82 ? 30.391 12.586 7.23 1 97.5 82 ASP A CA 1
ATOM 651 C C . ASP A 1 82 ? 30.5 11.5 8.305 1 97.5 82 ASP A C 1
ATOM 653 O O . ASP A 1 82 ? 31.594 11.055 8.625 1 97.5 82 ASP A O 1
ATOM 657 N N . GLY A 1 83 ? 29.422 11.078 8.805 1 97.25 83 GLY A N 1
ATOM 658 C CA . GLY A 1 83 ? 29.406 10.117 9.891 1 97.25 83 GLY A CA 1
ATOM 659 C C . GLY A 1 83 ? 29.344 8.68 9.414 1 97.25 83 GLY A C 1
ATOM 660 O O . GLY A 1 83 ? 29.406 7.746 10.219 1 97.25 83 GLY A O 1
ATOM 661 N N . ASN A 1 84 ? 29.203 8.461 8.102 1 96.69 84 ASN A N 1
ATOM 662 C CA . ASN A 1 84 ? 29.094 7.133 7.508 1 96.69 84 ASN A CA 1
ATOM 663 C C . ASN A 1 84 ? 27.969 6.32 8.133 1 96.69 84 ASN A C 1
ATOM 665 O O . ASN A 1 84 ? 28.188 5.195 8.586 1 96.69 84 ASN A O 1
ATOM 669 N N . PHE A 1 85 ? 26.844 6.895 8.242 1 97.81 85 PHE A N 1
ATOM 670 C CA . PHE A 1 85 ? 25.688 6.23 8.82 1 97.81 85 PHE A CA 1
ATOM 671 C C . PHE A 1 85 ? 25.016 5.328 7.793 1 97.81 85 PHE A C 1
ATOM 673 O O . PHE A 1 85 ? 25.016 5.625 6.598 1 97.81 85 PHE A O 1
ATOM 680 N N . ASP A 1 86 ? 24.438 4.223 8.297 1 96.44 86 ASP A N 1
ATOM 681 C CA . ASP A 1 86 ? 23.75 3.266 7.438 1 96.44 86 ASP A CA 1
ATOM 682 C C . ASP A 1 86 ? 22.359 3.768 7.055 1 96.44 86 ASP A C 1
ATOM 684 O O . ASP A 1 86 ? 21.844 3.416 5.996 1 96.44 86 ASP A O 1
ATOM 688 N N . ALA A 1 87 ? 21.766 4.527 7.945 1 98 87 ALA A N 1
ATOM 689 C CA . ALA A 1 87 ? 20.391 4.992 7.75 1 98 87 ALA A CA 1
ATOM 690 C C . ALA A 1 87 ? 20.094 6.203 8.625 1 98 87 ALA A C 1
ATOM 692 O O . ALA A 1 87 ? 20.766 6.434 9.633 1 98 87 ALA A O 1
ATOM 693 N N . LEU A 1 88 ? 19.172 6.988 8.203 1 98.75 88 LEU A N 1
ATOM 694 C CA . LEU A 1 88 ? 18.609 8.062 9.016 1 98.75 88 LEU A CA 1
ATOM 695 C C . LEU A 1 88 ? 17.312 7.617 9.688 1 98.75 88 LEU A C 1
ATOM 697 O O . LEU A 1 88 ? 16.531 6.863 9.109 1 98.75 88 LEU A O 1
ATOM 701 N N . ILE A 1 89 ? 17.094 8.031 10.922 1 98.88 89 ILE A N 1
ATOM 702 C CA . ILE A 1 89 ? 15.836 7.816 11.625 1 98.88 89 ILE A CA 1
ATOM 703 C C . ILE A 1 89 ? 15.195 9.164 11.969 1 98.88 89 ILE A C 1
ATOM 705 O O . ILE A 1 89 ? 15.758 9.945 12.734 1 98.88 89 ILE A O 1
ATOM 709 N N . GLY A 1 90 ? 14.078 9.461 11.352 1 98.81 90 GLY A N 1
ATOM 710 C CA . GLY A 1 90 ? 13.328 10.648 11.719 1 98.81 90 GLY A CA 1
ATOM 711 C C . GLY A 1 90 ? 12.367 10.414 12.867 1 98.81 90 GLY A C 1
ATOM 712 O O . GLY A 1 90 ? 11.523 9.516 12.805 1 98.81 90 GLY A O 1
ATOM 713 N N . VAL A 1 91 ? 12.484 11.172 13.883 1 98.75 91 VAL A N 1
ATOM 714 C CA . VAL A 1 91 ? 11.617 11.094 15.055 1 98.75 91 VAL A CA 1
ATOM 715 C C . VAL A 1 91 ? 10.898 12.43 15.258 1 98.75 91 VAL A C 1
ATOM 717 O O . VAL A 1 91 ? 11.469 13.367 15.828 1 98.75 91 VAL A O 1
ATOM 720 N N . GLY A 1 92 ? 9.648 12.492 14.852 1 98.25 92 GLY A N 1
ATOM 721 C CA . GLY A 1 92 ? 8.992 13.773 15.039 1 98.25 92 GLY A CA 1
ATOM 722 C C . GLY A 1 92 ? 7.73 13.93 14.203 1 98.25 92 GLY A C 1
ATOM 723 O O . GLY A 1 92 ? 7.062 12.938 13.898 1 98.25 92 GLY A O 1
ATOM 724 N N . GLY A 1 93 ? 7.34 15.188 14.023 1 97.06 93 GLY A N 1
ATOM 725 C CA . GLY A 1 93 ? 6.16 15.508 13.227 1 97.06 93 GLY A CA 1
ATOM 726 C C . GLY A 1 93 ? 6.438 15.547 11.742 1 97.06 93 GLY A C 1
ATOM 727 O O . GLY A 1 93 ? 7.516 15.156 11.289 1 97.06 93 GLY A O 1
ATOM 728 N N . GLY A 1 94 ? 5.5 15.992 10.984 1 97 94 GLY A N 1
ATOM 729 C CA . GLY A 1 94 ? 5.539 15.953 9.531 1 97 94 GLY A CA 1
ATOM 730 C C . GLY A 1 94 ? 6.715 16.703 8.945 1 97 94 GLY A C 1
ATOM 731 O O . GLY A 1 94 ? 7.402 16.203 8.055 1 97 94 GLY A O 1
ATOM 732 N N . THR A 1 95 ? 6.898 17.906 9.453 1 95.88 95 THR A N 1
ATOM 733 C CA . THR A 1 95 ? 7.957 18.766 8.914 1 95.88 95 THR A CA 1
ATOM 734 C C . THR A 1 95 ? 9.32 18.109 9.102 1 95.88 95 THR A C 1
ATOM 736 O O . THR A 1 95 ? 10.164 18.125 8.203 1 95.88 95 THR A O 1
ATOM 739 N N . LEU A 1 96 ? 9.547 17.594 10.25 1 98.12 96 LEU A N 1
ATOM 740 C CA . LEU A 1 96 ? 10.812 16.922 10.531 1 98.12 96 LEU A CA 1
ATOM 741 C C . LEU A 1 96 ? 10.953 15.672 9.672 1 98.12 96 LEU A C 1
ATOM 743 O O . LEU A 1 96 ? 12.016 15.43 9.086 1 98.12 96 LEU A O 1
ATOM 747 N N . LEU A 1 97 ? 9.906 14.875 9.562 1 98.69 97 LEU A N 1
ATOM 748 C CA . LEU A 1 97 ? 9.945 13.648 8.766 1 98.69 97 LEU A CA 1
ATOM 749 C C . LEU A 1 97 ? 10.211 13.961 7.297 1 98.69 97 LEU A C 1
ATOM 751 O O . LEU A 1 97 ? 10.977 13.25 6.641 1 98.69 97 LEU A O 1
ATOM 755 N N . ASP A 1 98 ? 9.594 15.016 6.801 1 98.44 98 ASP A N 1
ATOM 756 C CA . ASP A 1 98 ? 9.844 15.453 5.434 1 98.44 98 ASP A CA 1
ATOM 757 C C . ASP A 1 98 ? 11.312 15.812 5.227 1 98.44 98 ASP A C 1
ATOM 759 O O . ASP A 1 98 ? 11.891 15.516 4.18 1 98.44 98 ASP A O 1
ATOM 763 N N . THR A 1 99 ? 11.875 16.484 6.215 1 98.69 99 THR A N 1
ATOM 764 C CA . THR A 1 99 ? 13.273 16.891 6.125 1 98.69 99 THR A CA 1
ATOM 765 C C . THR A 1 99 ? 14.188 15.672 6.047 1 98.69 99 THR A C 1
ATOM 767 O O . THR A 1 99 ? 15.133 15.648 5.258 1 98.69 99 THR A O 1
ATOM 770 N N . VAL A 1 100 ? 13.891 14.68 6.863 1 98.81 100 VAL A N 1
ATOM 771 C CA . VAL A 1 100 ? 14.688 13.461 6.895 1 98.81 100 VAL A CA 1
ATOM 772 C C . VAL A 1 100 ? 14.57 12.727 5.562 1 98.81 100 VAL A C 1
ATOM 774 O O . VAL A 1 100 ? 15.562 12.227 5.031 1 98.81 100 VAL A O 1
ATOM 777 N N . LYS A 1 101 ? 13.383 12.656 4.988 1 98.69 101 LYS A N 1
ATOM 778 C CA . LYS A 1 101 ? 13.188 12.055 3.674 1 98.69 101 LYS A CA 1
ATOM 779 C C . LYS A 1 101 ? 14.07 12.727 2.625 1 98.69 101 LYS A C 1
ATOM 781 O O . LYS A 1 101 ? 14.742 12.047 1.844 1 98.69 101 LYS A O 1
ATOM 786 N N . GLY A 1 102 ? 13.977 14.031 2.607 1 98.5 102 GLY A N 1
ATOM 787 C CA . GLY A 1 102 ? 14.766 14.789 1.65 1 98.5 102 GLY A CA 1
ATOM 788 C C . GLY A 1 102 ? 16.266 14.578 1.809 1 98.5 102 GLY A C 1
ATOM 789 O O . GLY A 1 102 ? 16.984 14.422 0.819 1 98.5 102 GLY A O 1
ATOM 790 N N . ALA A 1 103 ? 16.719 14.586 3.059 1 98.62 103 ALA A N 1
ATOM 791 C CA . ALA A 1 103 ? 18.141 14.359 3.332 1 98.62 103 ALA A CA 1
ATOM 792 C C . ALA A 1 103 ? 18.578 12.977 2.859 1 98.62 103 ALA A C 1
ATOM 794 O O . ALA A 1 103 ? 19.625 12.828 2.234 1 98.62 103 ALA A O 1
ATOM 795 N N . ALA A 1 104 ? 17.781 11.969 3.172 1 98.25 104 ALA A N 1
ATOM 796 C CA . ALA A 1 104 ? 18.078 10.602 2.766 1 98.25 104 ALA A CA 1
ATOM 797 C C . ALA A 1 104 ? 18.125 10.477 1.245 1 98.25 104 ALA A C 1
ATOM 799 O O . ALA A 1 104 ? 18.969 9.75 0.702 1 98.25 104 ALA A O 1
ATOM 800 N N . HIS A 1 105 ? 17.219 11.148 0.601 1 97.56 105 HIS A N 1
ATOM 801 C CA . HIS A 1 105 ? 17.172 11.125 -0.856 1 97.56 105 HIS A CA 1
ATOM 802 C C . HIS A 1 105 ? 18.453 11.672 -1.462 1 97.56 105 HIS A C 1
ATOM 804 O O . HIS A 1 105 ? 18.969 11.125 -2.441 1 97.56 105 HIS A O 1
ATOM 810 N N . LEU A 1 106 ? 18.938 12.766 -0.895 1 96.81 106 LEU A N 1
ATOM 811 C CA . LEU A 1 106 ? 20.156 13.391 -1.403 1 96.81 106 LEU A CA 1
ATOM 812 C C . LEU A 1 106 ? 21.328 12.414 -1.367 1 96.81 106 LEU A C 1
ATOM 814 O O . LEU A 1 106 ? 22.219 12.461 -2.225 1 96.81 106 LEU A O 1
ATOM 818 N N . LEU A 1 107 ? 21.328 11.453 -0.448 1 95.12 107 LEU A N 1
ATOM 819 C CA . LEU A 1 107 ? 22.438 10.516 -0.257 1 95.12 107 LEU A CA 1
ATOM 820 C C . LEU A 1 107 ? 22.094 9.141 -0.822 1 95.12 107 LEU A C 1
ATOM 822 O O . LEU A 1 107 ? 22.922 8.242 -0.836 1 95.12 107 LEU A O 1
ATOM 826 N N . SER A 1 108 ? 20.859 8.922 -1.232 1 93.12 108 SER A N 1
ATOM 827 C CA . SER A 1 108 ? 20.359 7.605 -1.618 1 93.12 108 SER A CA 1
ATOM 828 C C . SER A 1 108 ? 20.531 6.602 -0.484 1 93.12 108 SER A C 1
ATOM 830 O O . SER A 1 108 ? 21 5.484 -0.7 1 93.12 108 SER A O 1
ATOM 832 N N . GLN A 1 109 ? 20.234 7.078 0.703 1 95.06 109 GLN A N 1
ATOM 833 C CA . GLN A 1 109 ? 20.312 6.227 1.888 1 95.06 109 GLN A CA 1
ATOM 834 C C . GLN A 1 109 ? 18.922 5.832 2.383 1 95.06 109 GLN A C 1
ATOM 836 O O . GLN A 1 109 ? 17.953 6.543 2.139 1 95.06 109 GLN A O 1
ATOM 841 N N . PRO A 1 110 ? 18.875 4.664 3.016 1 97.12 110 PRO A N 1
ATOM 842 C CA . PRO A 1 110 ? 17.594 4.297 3.619 1 97.12 110 PRO A CA 1
ATOM 843 C C . PRO A 1 110 ? 17.234 5.168 4.82 1 97.12 110 PRO A C 1
ATOM 845 O O . PRO A 1 110 ? 18.109 5.82 5.398 1 97.12 110 PRO A O 1
ATOM 848 N N . TYR A 1 111 ? 15.953 5.258 5.16 1 98.56 111 TYR A N 1
ATOM 849 C CA . TYR A 1 111 ? 15.492 5.992 6.332 1 98.56 111 TYR A CA 1
ATOM 850 C C . TYR A 1 111 ? 14.305 5.297 6.98 1 98.56 111 TYR A C 1
ATOM 852 O O . TYR A 1 111 ? 13.609 4.504 6.332 1 98.56 111 TYR A O 1
ATOM 860 N N . LEU A 1 112 ? 14.195 5.504 8.242 1 98.75 112 LEU A N 1
ATOM 861 C CA . LEU A 1 112 ? 13.062 5.074 9.062 1 98.75 112 LEU A CA 1
ATOM 862 C C . LEU A 1 112 ? 12.32 6.277 9.633 1 98.75 112 LEU A C 1
ATOM 864 O O . LEU A 1 112 ? 12.914 7.332 9.867 1 98.75 112 LEU A O 1
ATOM 868 N N . LEU A 1 113 ? 11.07 6.062 9.859 1 98.88 113 LEU A N 1
ATOM 869 C CA . LEU A 1 113 ? 10.281 7.148 10.43 1 98.88 113 LEU A CA 1
ATOM 870 C C . LEU A 1 113 ? 9.531 6.68 11.672 1 98.88 113 LEU A C 1
ATOM 872 O O . LEU A 1 113 ? 8.961 5.59 11.688 1 98.88 113 LEU A O 1
ATOM 876 N N . ILE A 1 114 ? 9.578 7.43 12.688 1 98.81 114 ILE A N 1
ATOM 877 C CA . ILE A 1 114 ? 8.852 7.246 13.938 1 98.81 114 ILE A CA 1
ATOM 878 C C . ILE A 1 114 ? 8.078 8.523 14.281 1 98.81 114 ILE A C 1
ATOM 880 O O . ILE A 1 114 ? 8.617 9.438 14.898 1 98.81 114 ILE A O 1
ATOM 884 N N . PRO A 1 115 ? 6.816 8.539 13.938 1 98.75 115 PRO A N 1
ATOM 885 C CA . PRO A 1 115 ? 6.039 9.758 14.164 1 98.75 115 PRO A CA 1
ATOM 886 C C . PRO A 1 115 ? 5.715 9.984 15.641 1 98.75 115 PRO A C 1
ATOM 888 O O . PRO A 1 115 ? 5.453 9.023 16.375 1 98.75 115 PRO A O 1
ATOM 891 N N . THR A 1 116 ? 5.738 11.258 16.016 1 98.38 116 THR A N 1
ATOM 892 C CA . THR A 1 116 ? 5.359 11.625 17.375 1 98.38 116 THR A CA 1
ATOM 893 C C . THR A 1 116 ? 4.078 12.453 17.375 1 98.38 116 THR A C 1
ATOM 895 O O . THR A 1 116 ? 3.568 12.812 18.438 1 98.38 116 THR A O 1
ATOM 898 N N . LEU A 1 117 ? 3.541 12.742 16.188 1 97.75 117 LEU A N 1
ATOM 899 C CA . LEU A 1 117 ? 2.273 13.453 16.031 1 97.75 117 LEU A CA 1
ATOM 900 C C . LEU A 1 117 ? 1.306 12.648 15.172 1 97.75 117 LEU A C 1
ATOM 902 O O . LEU A 1 117 ? 1.689 12.133 14.117 1 97.75 117 LEU A O 1
ATOM 906 N N . ALA A 1 118 ? 0.129 12.508 15.648 1 97.88 118 ALA A N 1
ATOM 907 C CA . ALA A 1 118 ? -0.965 11.977 14.836 1 97.88 118 ALA A CA 1
ATOM 908 C C . ALA A 1 118 ? -1.76 13.102 14.188 1 97.88 118 ALA A C 1
ATOM 910 O O . ALA A 1 118 ? -2.908 13.359 14.555 1 97.88 118 ALA A O 1
ATOM 911 N N . SER A 1 119 ? -1.146 13.75 13.164 1 97.75 119 SER A N 1
ATOM 912 C CA . SER A 1 119 ? -1.8 14.938 12.617 1 97.75 119 SER A CA 1
ATOM 913 C C . SER A 1 119 ? -1.663 15 11.102 1 97.75 119 SER A C 1
ATOM 915 O O . SER A 1 119 ? -2.207 15.898 10.461 1 97.75 119 SER A O 1
ATOM 917 N N . ASN A 1 120 ? -0.958 14.094 10.539 1 96.75 120 ASN A N 1
ATOM 918 C CA . ASN A 1 120 ? -0.686 14.141 9.102 1 96.75 120 ASN A CA 1
ATOM 919 C C . ASN A 1 120 ? -0.291 12.773 8.562 1 96.75 120 ASN A C 1
ATOM 921 O O . ASN A 1 120 ? 0.009 11.859 9.336 1 96.75 120 ASN A O 1
ATOM 925 N N . CYS A 1 121 ? -0.209 12.664 7.277 1 97.56 121 CYS A N 1
ATOM 926 C CA . CYS A 1 121 ? 0.131 11.375 6.68 1 97.56 121 CYS A CA 1
ATOM 927 C C . CYS A 1 121 ? 1.562 11.383 6.156 1 97.56 121 CYS A C 1
ATOM 929 O O . CYS A 1 121 ? 1.955 10.484 5.406 1 97.56 121 CYS A O 1
ATOM 931 N N . ALA A 1 122 ? 2.365 12.336 6.508 1 97.56 122 ALA A N 1
ATOM 932 C CA . ALA A 1 122 ? 3.746 12.477 6.051 1 97.56 122 ALA A CA 1
ATOM 933 C C . ALA A 1 122 ? 4.539 11.203 6.309 1 97.56 122 ALA A C 1
ATOM 935 O O . ALA A 1 122 ? 5.379 10.812 5.496 1 97.56 122 ALA A O 1
ATOM 936 N N . PRO A 1 123 ? 4.309 10.539 7.434 1 98.62 123 PRO A N 1
ATOM 937 C CA . PRO A 1 123 ? 5.102 9.336 7.691 1 98.62 123 PRO A CA 1
ATOM 938 C C . PRO A 1 123 ? 4.879 8.25 6.641 1 98.62 123 PRO A C 1
ATOM 940 O O . PRO A 1 123 ? 5.742 7.391 6.441 1 98.62 123 PRO A O 1
ATOM 943 N N . TRP A 1 124 ? 3.76 8.25 5.949 1 98.44 124 TRP A N 1
ATOM 944 C CA . TRP A 1 124 ? 3.383 7.16 5.055 1 98.44 124 TRP A CA 1
ATOM 945 C C . TRP A 1 124 ? 3.912 7.402 3.646 1 98.44 124 TRP A C 1
ATOM 947 O O . TRP A 1 124 ? 4.254 6.457 2.934 1 98.44 124 TRP A O 1
ATOM 957 N N . THR A 1 125 ? 3.98 8.641 3.223 1 96.94 125 THR A N 1
ATOM 958 C CA . THR A 1 125 ? 4.219 8.961 1.819 1 96.94 125 THR A CA 1
ATOM 959 C C . THR A 1 125 ? 5.688 9.297 1.582 1 96.94 125 THR A C 1
ATOM 961 O O . THR A 1 125 ? 6.355 9.836 2.465 1 96.94 125 THR A O 1
ATOM 964 N N . PRO A 1 126 ? 6.211 9.008 0.411 1 97.88 126 PRO A N 1
ATOM 965 C CA . PRO A 1 126 ? 7.566 9.445 0.071 1 97.88 126 PRO A CA 1
ATOM 966 C C . PRO A 1 126 ? 7.594 10.852 -0.535 1 97.88 126 PRO A C 1
ATOM 968 O O . PRO A 1 126 ? 8.234 11.062 -1.568 1 97.88 126 PRO A O 1
ATOM 971 N N . ILE A 1 127 ? 6.934 11.773 0.142 1 96.19 127 ILE A N 1
ATOM 972 C CA . ILE A 1 127 ? 6.781 13.148 -0.312 1 96.19 127 ILE A CA 1
ATOM 973 C C . ILE A 1 127 ? 7.297 14.109 0.761 1 96.19 127 ILE A C 1
ATOM 975 O O . ILE A 1 127 ? 7.07 13.898 1.954 1 96.19 127 ILE A O 1
ATOM 979 N N . SER A 1 128 ? 8.008 15.078 0.342 1 97.25 128 SER A N 1
ATOM 980 C CA . SER A 1 128 ? 8.398 16.172 1.23 1 97.25 128 SER A CA 1
ATOM 981 C C . SER A 1 128 ? 7.828 17.5 0.754 1 97.25 128 SER A C 1
ATOM 983 O O . SER A 1 128 ? 7.938 17.844 -0.424 1 97.25 128 SER A O 1
ATOM 985 N N . VAL A 1 129 ? 7.18 18.125 1.635 1 91.81 129 VAL A N 1
ATOM 986 C CA . VAL A 1 129 ? 6.77 19.516 1.382 1 91.81 129 VAL A CA 1
ATOM 987 C C . VAL A 1 129 ? 7.879 20.469 1.818 1 91.81 129 VAL A C 1
ATOM 989 O O . VAL A 1 129 ? 8.305 20.453 2.977 1 91.81 129 VAL A O 1
ATOM 992 N N . ILE A 1 130 ? 8.281 21.312 0.972 1 94.25 130 ILE A N 1
ATOM 993 C CA . ILE A 1 130 ? 9.484 22.109 1.179 1 94.25 130 ILE A CA 1
ATOM 994 C C . ILE A 1 130 ? 9.109 23.578 1.304 1 94.25 130 ILE A C 1
ATOM 996 O O . ILE A 1 130 ? 8.258 24.078 0.564 1 94.25 130 ILE A O 1
ATOM 1000 N N . TYR A 1 131 ? 9.75 24.219 2.221 1 89.94 131 TYR A N 1
ATOM 1001 C CA . TYR A 1 131 ? 9.57 25.641 2.494 1 89.94 131 TYR A CA 1
ATOM 1002 C C . TYR A 1 131 ? 10.883 26.391 2.33 1 89.94 131 TYR A C 1
ATOM 1004 O O . TYR A 1 131 ? 11.961 25.781 2.326 1 89.94 131 TYR A O 1
ATOM 1012 N N . ASN A 1 132 ? 10.805 27.672 2.119 1 90.44 132 ASN A N 1
ATOM 1013 C CA . ASN A 1 132 ? 12.008 28.5 2.172 1 90.44 132 ASN A CA 1
ATOM 1014 C C . ASN A 1 132 ? 12.32 28.953 3.598 1 90.44 132 ASN A C 1
ATOM 1016 O O . ASN A 1 132 ? 11.633 28.547 4.543 1 90.44 132 ASN A O 1
ATOM 1020 N N . GLU A 1 133 ? 13.352 29.688 3.764 1 90.38 133 GLU A N 1
ATOM 1021 C CA . GLU A 1 133 ? 13.828 30.094 5.082 1 90.38 133 GLU A CA 1
ATOM 1022 C C . GLU A 1 133 ? 12.805 30.984 5.789 1 90.38 133 GLU A C 1
ATOM 1024 O O . GLU A 1 133 ? 12.82 31.109 7.016 1 90.38 133 GLU A O 1
ATOM 1029 N N . GLU A 1 134 ? 11.906 31.562 5.031 1 84.38 134 GLU A N 1
ATOM 1030 C CA . GLU A 1 134 ? 10.883 32.438 5.594 1 84.38 134 GLU A CA 1
ATOM 1031 C C . GLU A 1 134 ? 9.625 31.656 5.953 1 84.38 134 GLU A C 1
ATOM 1033 O O . GLU A 1 134 ? 8.641 32.219 6.438 1 84.38 134 GLU A O 1
ATOM 1038 N N . GLY A 1 135 ? 9.68 30.391 5.656 1 82 135 GLY A N 1
ATOM 1039 C CA . GLY A 1 135 ? 8.547 29.562 6.012 1 82 135 GLY A CA 1
ATOM 1040 C C . GLY A 1 135 ? 7.465 29.531 4.945 1 82 135 GLY A C 1
ATOM 1041 O O . GLY A 1 135 ? 6.332 29.125 5.211 1 82 135 GLY A O 1
ATOM 1042 N N . VAL A 1 136 ? 7.793 29.953 3.818 1 76.94 136 VAL A N 1
ATOM 1043 C CA . VAL A 1 136 ? 6.848 29.969 2.707 1 76.94 136 VAL A CA 1
ATOM 1044 C C . VAL A 1 136 ? 6.996 28.703 1.872 1 76.94 136 VAL A C 1
ATOM 1046 O O . VAL A 1 136 ? 8.109 28.312 1.523 1 76.94 136 VAL A O 1
ATOM 1049 N N . TYR A 1 137 ? 5.859 28.125 1.604 1 80.12 137 TYR A N 1
ATOM 1050 C CA . TYR A 1 137 ? 5.844 26.938 0.755 1 80.12 137 TYR A CA 1
ATOM 1051 C C . TYR A 1 137 ? 6.531 27.219 -0.577 1 80.12 137 TYR A C 1
ATOM 1053 O O . TYR A 1 137 ? 6.289 28.25 -1.206 1 80.12 137 TYR A O 1
ATOM 1061 N N . THR A 1 138 ? 7.355 26.281 -1.07 1 85.75 138 THR A N 1
ATOM 1062 C CA . THR A 1 138 ? 8.016 26.438 -2.363 1 85.75 138 THR A CA 1
ATOM 1063 C C . THR A 1 138 ? 7.516 25.375 -3.35 1 85.75 138 THR A C 1
ATOM 1065 O O . THR A 1 138 ? 6.996 25.719 -4.414 1 85.75 138 THR A O 1
ATOM 1068 N N . HIS A 1 139 ? 7.562 24.125 -2.916 1 87.56 139 HIS A N 1
ATOM 1069 C CA . HIS A 1 139 ? 7.176 22.984 -3.74 1 87.56 139 HIS A CA 1
ATOM 1070 C C . HIS A 1 139 ? 7.172 21.703 -2.928 1 87.56 139 HIS A C 1
ATOM 1072 O O . HIS A 1 139 ? 7.34 21.719 -1.706 1 87.56 139 HIS A O 1
ATOM 1078 N N . PHE A 1 140 ? 6.789 20.688 -3.535 1 89.56 140 PHE A N 1
ATOM 1079 C CA . PHE A 1 140 ? 6.949 19.375 -2.908 1 89.56 140 PHE A CA 1
ATOM 1080 C C . PHE A 1 140 ? 7.742 18.438 -3.807 1 89.56 140 PHE A C 1
ATOM 1082 O O . PHE A 1 140 ? 7.723 18.578 -5.031 1 89.56 140 PHE A O 1
ATOM 1089 N N . ASP A 1 141 ? 8.453 17.578 -3.188 1 95.12 141 ASP A N 1
ATOM 1090 C CA . ASP A 1 141 ? 9.195 16.531 -3.889 1 95.12 141 ASP A CA 1
ATOM 1091 C C . ASP A 1 141 ? 8.562 15.164 -3.664 1 95.12 141 ASP A C 1
ATOM 1093 O O . ASP A 1 141 ? 8.094 14.859 -2.564 1 95.12 141 ASP A O 1
ATOM 1097 N N . VAL A 1 142 ? 8.516 14.375 -4.727 1 94.62 142 VAL A N 1
ATOM 1098 C CA . VAL A 1 142 ? 8.141 12.969 -4.648 1 94.62 142 VAL A CA 1
ATOM 1099 C C . VAL A 1 142 ? 9.375 12.086 -4.852 1 94.62 142 VAL A C 1
ATOM 1101 O O . VAL A 1 142 ? 10.102 12.242 -5.832 1 94.62 142 VAL A O 1
ATOM 1104 N N . TYR A 1 143 ? 9.617 11.219 -3.947 1 96.94 143 TYR A N 1
ATOM 1105 C CA . TYR A 1 143 ? 10.836 10.422 -3.994 1 96.94 143 TYR A CA 1
ATOM 1106 C C . TYR A 1 143 ? 10.547 9.008 -4.488 1 96.94 143 TYR A C 1
ATOM 1108 O O . TYR A 1 143 ? 9.445 8.492 -4.309 1 96.94 143 TYR A O 1
ATOM 1116 N N . GLU A 1 144 ? 11.562 8.367 -5.07 1 95.38 144 GLU A N 1
ATOM 1117 C CA . GLU A 1 144 ? 11.469 6.984 -5.535 1 95.38 144 GLU A CA 1
ATOM 1118 C C . GLU A 1 144 ? 11.516 6.004 -4.367 1 95.38 144 GLU A C 1
ATOM 1120 O O . GLU A 1 144 ? 10.977 4.898 -4.453 1 95.38 144 GLU A O 1
ATOM 1125 N N . GLN A 1 145 ? 12.164 6.43 -3.383 1 95.56 145 GLN A N 1
ATOM 1126 C CA . GLN A 1 145 ? 12.344 5.582 -2.209 1 95.56 145 GLN A CA 1
ATOM 1127 C C . GLN A 1 145 ? 11.367 5.973 -1.098 1 95.56 145 GLN A C 1
ATOM 1129 O O . GLN A 1 145 ? 11.148 7.16 -0.85 1 95.56 145 GLN A O 1
ATOM 1134 N N . ASN A 1 146 ? 10.711 4.984 -0.541 1 98 146 ASN A N 1
ATOM 1135 C CA . ASN A 1 146 ? 9.898 5.184 0.653 1 98 146 ASN A CA 1
ATOM 1136 C C . ASN A 1 146 ? 10.609 4.68 1.907 1 98 146 ASN A C 1
ATOM 1138 O O . ASN A 1 146 ? 11.727 4.176 1.831 1 98 146 ASN A O 1
ATOM 1142 N N . ALA A 1 147 ? 10.023 4.965 3.047 1 98.56 147 ALA A N 1
ATOM 1143 C CA . ALA A 1 147 ? 10.617 4.574 4.32 1 98.56 147 ALA A CA 1
ATOM 1144 C C . ALA A 1 147 ? 10.852 3.068 4.379 1 98.56 147 ALA A C 1
ATOM 1146 O O . ALA A 1 147 ? 9.984 2.285 3.98 1 98.56 147 ALA A O 1
ATOM 1147 N N . SER A 1 148 ? 12.055 2.693 4.84 1 98.12 148 SER A N 1
ATOM 1148 C CA . SER A 1 148 ? 12.352 1.279 5.047 1 98.12 148 SER A 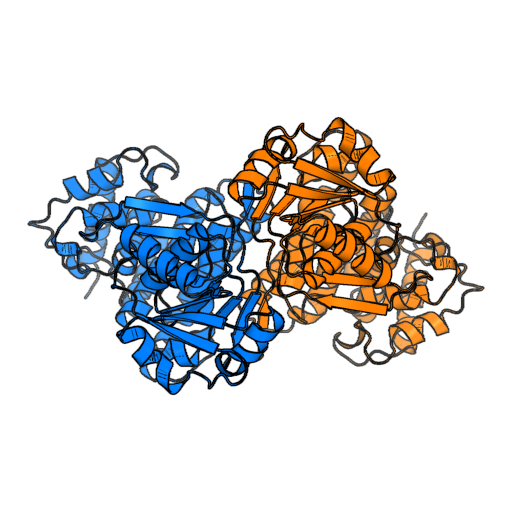CA 1
ATOM 1149 C C . SER A 1 148 ? 11.477 0.69 6.148 1 98.12 148 SER A C 1
ATOM 1151 O O . SER A 1 148 ? 11.18 -0.507 6.141 1 98.12 148 SER A O 1
ATOM 1153 N N . LEU A 1 149 ? 11.18 1.562 7.07 1 98.44 149 LEU A N 1
ATOM 1154 C CA . LEU A 1 149 ? 10.336 1.196 8.203 1 98.44 149 LEU A CA 1
ATOM 1155 C C . LEU A 1 149 ? 9.562 2.404 8.719 1 98.44 149 LEU A C 1
ATOM 1157 O O . LEU A 1 149 ? 10.133 3.482 8.906 1 98.44 149 LEU A O 1
ATOM 1161 N N . LEU A 1 150 ? 8.297 2.291 8.828 1 98.75 150 LEU A N 1
ATOM 1162 C CA . LEU A 1 150 ? 7.445 3.189 9.602 1 98.75 150 LEU A CA 1
ATOM 1163 C C . LEU A 1 150 ? 6.969 2.516 10.883 1 98.75 150 LEU A C 1
ATOM 1165 O O . LEU A 1 150 ? 6.188 1.563 10.836 1 98.75 150 LEU A O 1
ATOM 1169 N N . LEU A 1 151 ? 7.48 2.939 11.961 1 98.31 151 LEU A N 1
ATOM 1170 C CA . LEU A 1 151 ? 7.164 2.367 13.266 1 98.31 151 LEU A CA 1
ATOM 1171 C C . LEU A 1 151 ? 6.258 3.301 14.062 1 98.31 151 LEU A C 1
ATOM 1173 O O . LEU A 1 151 ? 6.664 4.41 14.422 1 98.31 151 LEU A O 1
ATOM 1177 N N . VAL A 1 152 ? 5.055 2.885 14.344 1 97.88 152 VAL A N 1
ATOM 1178 C CA . VAL A 1 152 ? 4.059 3.717 15.016 1 97.88 152 VAL A CA 1
ATOM 1179 C C . VAL A 1 152 ? 3.672 3.09 16.344 1 97.88 152 VAL A C 1
ATOM 1181 O O . VAL A 1 152 ? 3.221 1.944 16.406 1 97.88 152 VAL A O 1
ATOM 1184 N N . ASP A 1 153 ? 3.883 3.758 17.375 1 96.94 153 ASP A N 1
ATOM 1185 C CA . ASP A 1 153 ? 3.484 3.379 18.719 1 96.94 153 ASP A CA 1
ATOM 1186 C C . ASP A 1 153 ? 2.383 4.297 19.25 1 96.94 153 ASP A C 1
ATOM 1188 O O . ASP A 1 153 ? 2.637 5.461 19.562 1 96.94 153 ASP A O 1
ATOM 1192 N N . PRO A 1 154 ? 1.158 3.74 19.406 1 96.12 154 PRO A N 1
ATOM 1193 C CA . PRO A 1 154 ? 0.056 4.598 19.844 1 96.12 154 PRO A CA 1
ATOM 1194 C C . PRO A 1 154 ? 0.309 5.23 21.203 1 96.12 154 PRO A C 1
ATOM 1196 O O . PRO A 1 154 ? -0.208 6.312 21.5 1 96.12 154 PRO A O 1
ATOM 1199 N N . HIS A 1 155 ? 1.123 4.656 22.062 1 95.88 155 HIS A N 1
ATOM 1200 C CA . HIS A 1 155 ? 1.439 5.254 23.359 1 95.88 155 HIS A CA 1
ATOM 1201 C C . HIS A 1 155 ? 2.164 6.582 23.188 1 95.88 155 HIS A C 1
ATOM 1203 O O . HIS A 1 155 ? 1.908 7.531 23.922 1 95.88 155 HIS A O 1
ATOM 1209 N N . VAL A 1 156 ? 3.039 6.613 22.234 1 97.25 156 VAL A N 1
ATOM 1210 C CA . VAL A 1 156 ? 3.756 7.852 21.953 1 97.25 156 VAL A CA 1
ATOM 1211 C C . VAL A 1 156 ? 2.791 8.891 21.391 1 97.25 156 VAL A C 1
ATOM 1213 O O . VAL A 1 156 ? 2.834 10.062 21.766 1 97.25 156 VAL A O 1
ATOM 1216 N N . LEU A 1 157 ? 1.88 8.492 20.578 1 98.12 157 LEU A N 1
ATOM 1217 C CA . LEU A 1 157 ? 1.003 9.406 19.859 1 98.12 157 LEU A CA 1
ATOM 1218 C C . LEU A 1 157 ? -0.074 9.969 20.781 1 98.12 157 LEU A C 1
ATOM 1220 O O . LEU A 1 157 ? -0.708 10.977 20.469 1 98.12 157 LEU A O 1
ATOM 1224 N N . LEU A 1 158 ? -0.257 9.344 21.922 1 97.69 158 LEU A N 1
ATOM 1225 C CA . LEU A 1 158 ? -1.173 9.875 22.938 1 97.69 158 LEU A CA 1
ATOM 1226 C C . LEU A 1 158 ? -0.637 11.172 23.531 1 97.69 158 LEU A C 1
ATOM 1228 O O . LEU A 1 158 ? -1.369 11.906 24.203 1 97.69 158 LEU A O 1
ATOM 1232 N N . THR A 1 159 ? 0.599 11.477 23.234 1 96.69 159 THR A N 1
ATOM 1233 C CA . THR A 1 159 ? 1.186 12.727 23.688 1 96.69 159 THR A CA 1
ATOM 1234 C C . THR A 1 159 ? 0.949 13.844 22.688 1 96.69 159 THR A C 1
ATOM 1236 O O . THR A 1 159 ? 1.323 14.992 22.922 1 96.69 159 THR A O 1
ATOM 1239 N N . THR A 1 160 ? 0.339 13.57 21.594 1 97.88 160 THR A N 1
ATOM 1240 C CA . THR A 1 160 ? 0.05 14.578 20.578 1 97.88 160 THR A CA 1
ATOM 1241 C C . THR A 1 160 ? -0.763 15.727 21.172 1 97.88 160 THR A C 1
ATOM 1243 O O . THR A 1 160 ? -1.781 15.5 21.828 1 97.88 160 THR A O 1
ATOM 1246 N N . PRO A 1 161 ? -0.268 17 20.969 1 97.38 161 PRO A N 1
ATOM 1247 C CA . PRO A 1 161 ? -1.117 18.109 21.391 1 97.38 161 PRO A CA 1
ATOM 1248 C C . PRO A 1 161 ? -2.488 18.094 20.719 1 97.38 161 PRO A C 1
ATOM 1250 O O . PRO A 1 161 ? -2.59 17.812 19.531 1 97.38 161 PRO A O 1
ATOM 1253 N N . ARG A 1 162 ? -3.463 18.406 21.516 1 97.56 162 ARG A N 1
ATOM 1254 C CA . ARG A 1 162 ? -4.855 18.297 21.094 1 97.56 162 ARG A CA 1
ATOM 1255 C C . ARG A 1 162 ? -5.09 19.078 19.812 1 97.56 162 ARG A C 1
ATOM 1257 O O . ARG A 1 162 ? -5.742 18.594 18.891 1 97.56 162 ARG A O 1
ATOM 1264 N N . ALA A 1 163 ? -4.555 20.266 19.719 1 96.88 163 ALA A N 1
ATOM 1265 C CA . ALA A 1 163 ? -4.773 21.125 18.562 1 96.88 163 ALA A CA 1
ATOM 1266 C C . ALA A 1 163 ? -4.289 20.469 17.281 1 96.88 163 ALA A C 1
ATOM 1268 O O . ALA A 1 163 ? -4.945 20.547 16.234 1 96.88 163 ALA A O 1
ATOM 1269 N N . PHE A 1 164 ? -3.15 19.75 17.359 1 97.19 164 PHE A N 1
ATOM 1270 C CA . PHE A 1 164 ? -2.586 19.078 16.203 1 97.19 164 PHE A CA 1
ATOM 1271 C C . PHE A 1 164 ? -3.441 17.875 15.805 1 97.19 164 PHE A C 1
ATOM 1273 O O . PHE A 1 164 ? -3.607 17.594 14.617 1 97.19 164 PHE A O 1
ATOM 1280 N N . PHE A 1 165 ? -3.918 17.234 16.812 1 98.44 165 PHE A N 1
ATOM 1281 C CA . PHE A 1 165 ? -4.754 16.062 16.562 1 98.44 165 PHE A CA 1
ATOM 1282 C C . PHE A 1 165 ? -6.043 16.469 15.852 1 98.44 165 PHE A C 1
ATOM 1284 O O . PHE A 1 165 ? -6.426 15.844 14.859 1 98.44 165 PHE A O 1
ATOM 1291 N N . LEU A 1 166 ? -6.684 17.516 16.312 1 98.06 166 LEU A N 1
ATOM 1292 C CA . LEU A 1 166 ? -7.922 18 15.703 1 98.06 166 LEU A CA 1
ATOM 1293 C C . LEU A 1 166 ? -7.676 18.484 14.281 1 98.06 166 LEU A C 1
ATOM 1295 O O . LEU A 1 166 ? -8.461 18.188 13.375 1 98.06 166 LEU A O 1
ATOM 1299 N N . ALA A 1 167 ? -6.59 19.188 14.094 1 97.06 167 ALA A N 1
ATOM 1300 C CA . ALA A 1 167 ? -6.223 19.641 12.75 1 97.06 167 ALA A CA 1
ATOM 1301 C C . ALA A 1 167 ? -5.992 18.453 11.82 1 97.06 167 ALA A C 1
ATOM 1303 O O . ALA A 1 167 ? -6.348 18.5 10.641 1 97.06 167 ALA A O 1
ATOM 1304 N N . GLY A 1 168 ? -5.371 17.406 12.328 1 98.19 168 GLY A N 1
ATOM 1305 C CA . GLY A 1 168 ? -5.16 16.188 11.562 1 98.19 168 GLY A CA 1
ATOM 1306 C C . GLY A 1 168 ? -6.449 15.531 11.117 1 98.19 168 GLY A C 1
ATOM 1307 O O . GLY A 1 168 ? -6.551 15.055 9.992 1 98.19 168 GLY A O 1
ATOM 1308 N N . ILE A 1 169 ? -7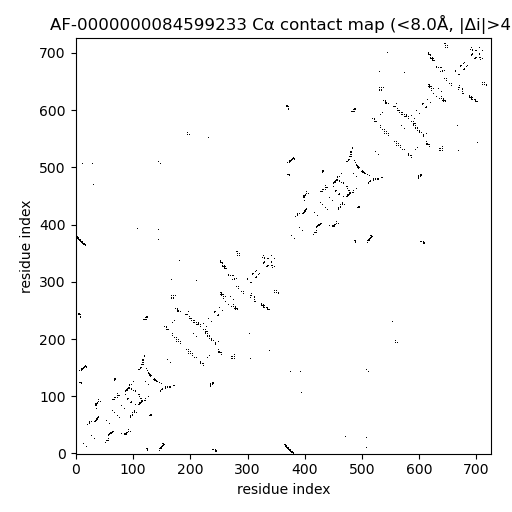.41 15.508 12.047 1 98.5 169 ILE A N 1
ATOM 1309 C CA . ILE A 1 169 ? -8.727 14.977 11.719 1 98.5 169 ILE A CA 1
ATOM 1310 C C . ILE A 1 169 ? -9.336 15.766 10.57 1 98.5 169 ILE A C 1
ATOM 1312 O O . ILE A 1 169 ? -9.828 15.188 9.594 1 98.5 169 ILE A O 1
ATOM 1316 N N . GLY A 1 170 ? -9.242 17.062 10.656 1 97.94 170 GLY A N 1
ATOM 1317 C CA . GLY A 1 170 ? -9.773 17.938 9.609 1 97.94 170 GLY A CA 1
ATOM 1318 C C . GLY A 1 170 ? -9.094 17.719 8.266 1 97.94 170 GLY A C 1
ATOM 1319 O O . GLY A 1 170 ? -9.766 17.562 7.246 1 97.94 170 GLY A O 1
ATOM 1320 N N . ASP A 1 171 ? -7.773 17.703 8.258 1 97.44 171 ASP A N 1
ATOM 1321 C CA . ASP A 1 171 ? -7.004 17.516 7.035 1 97.44 171 ASP A CA 1
ATOM 1322 C C . ASP A 1 171 ? -7.297 16.156 6.402 1 97.44 171 ASP A C 1
ATOM 1324 O O . ASP A 1 171 ? -7.441 16.047 5.184 1 97.44 171 ASP A O 1
ATOM 1328 N N . THR A 1 172 ? -7.414 15.148 7.191 1 98.25 172 THR A N 1
ATOM 1329 C CA . THR A 1 172 ? -7.633 13.797 6.695 1 98.25 172 THR A CA 1
ATOM 1330 C C . THR A 1 172 ? -9.047 13.641 6.133 1 98.25 172 THR A C 1
ATOM 1332 O O . THR A 1 172 ? -9.258 12.922 5.156 1 98.25 172 THR A O 1
ATOM 1335 N N . LEU A 1 173 ? -9.945 14.312 6.785 1 98.31 173 LEU A N 1
ATOM 1336 C CA . LEU A 1 173 ? -11.312 14.281 6.297 1 98.31 173 LEU A CA 1
ATOM 1337 C C . LEU A 1 173 ? -11.391 14.789 4.859 1 98.31 173 LEU A C 1
ATOM 1339 O O . LEU A 1 173 ? -12.211 14.305 4.07 1 98.31 173 LEU A O 1
ATOM 1343 N N . ALA A 1 174 ? -10.539 15.688 4.492 1 97.69 174 ALA A N 1
ATOM 1344 C CA . ALA A 1 174 ? -10.508 16.266 3.152 1 97.69 174 ALA A CA 1
ATOM 1345 C C . ALA A 1 174 ? -10.188 15.203 2.104 1 97.69 174 ALA A C 1
ATOM 1347 O O . ALA A 1 174 ? -10.57 15.336 0.939 1 97.69 174 ALA A O 1
ATOM 1348 N N . LYS A 1 175 ? -9.484 14.133 2.512 1 97.75 175 LYS A N 1
ATOM 1349 C CA . LYS A 1 175 ? -9.086 13.086 1.573 1 97.75 175 LYS A CA 1
ATOM 1350 C C . LYS A 1 175 ? -10.305 12.5 0.865 1 97.75 175 LYS A C 1
ATOM 1352 O O . LYS A 1 175 ? -10.25 12.203 -0.331 1 97.75 175 LYS A O 1
ATOM 1357 N N . TRP A 1 176 ? -11.406 12.336 1.563 1 97.81 176 TRP A N 1
ATOM 1358 C CA . TRP A 1 176 ? -12.617 11.789 0.956 1 97.81 176 TRP A CA 1
ATOM 1359 C C . TRP A 1 176 ? -13.211 12.773 -0.047 1 97.81 176 TRP A C 1
ATOM 1361 O O . TRP A 1 176 ? -13.414 12.43 -1.213 1 97.81 176 TRP A O 1
ATOM 1371 N N . TYR A 1 177 ? -13.406 13.938 0.379 1 97.31 177 TYR A N 1
ATOM 1372 C CA . TYR A 1 177 ? -14.172 14.891 -0.426 1 97.31 177 TYR A CA 1
ATOM 1373 C C . TYR A 1 177 ? -13.383 15.312 -1.661 1 97.31 177 TYR A C 1
ATOM 1375 O O . TYR A 1 177 ? -13.961 15.531 -2.729 1 97.31 177 TYR A O 1
ATOM 1383 N N . GLU A 1 178 ? -12.078 15.391 -1.472 1 96.88 178 GLU A N 1
ATOM 1384 C CA . GLU A 1 178 ? -11.25 15.766 -2.613 1 96.88 178 GLU A CA 1
ATOM 1385 C C . GLU A 1 178 ? -11.047 14.586 -3.559 1 96.88 178 GLU A C 1
ATOM 1387 O O . GLU A 1 178 ? -10.93 14.773 -4.77 1 96.88 178 GLU A O 1
ATOM 1392 N N . ALA A 1 179 ? -10.977 13.383 -3.047 1 96 179 ALA A N 1
ATOM 1393 C CA . ALA A 1 179 ? -10.883 12.203 -3.904 1 96 179 ALA A CA 1
ATOM 1394 C C . ALA A 1 179 ? -12.203 11.938 -4.617 1 96 179 ALA A C 1
ATOM 1396 O O . ALA A 1 179 ? -12.219 11.609 -5.809 1 96 179 ALA A O 1
ATOM 1397 N N . ASP A 1 180 ? -13.305 12.078 -3.891 1 96.12 180 ASP A N 1
ATOM 1398 C CA . ASP A 1 180 ? -14.625 11.742 -4.414 1 96.12 180 ASP A CA 1
ATOM 1399 C C . ASP A 1 180 ? -14.961 12.578 -5.645 1 96.12 180 ASP A C 1
ATOM 1401 O O . ASP A 1 180 ? -15.453 12.055 -6.645 1 96.12 180 ASP A O 1
ATOM 1405 N N . VAL A 1 181 ? -14.633 13.844 -5.566 1 94.81 181 VAL A N 1
ATOM 1406 C CA . VAL A 1 181 ? -15.008 14.75 -6.648 1 94.81 181 VAL A CA 1
ATOM 1407 C C . VAL A 1 181 ? -14.258 14.375 -7.922 1 94.81 181 VAL A C 1
ATOM 1409 O O . VAL A 1 181 ? -14.742 14.617 -9.031 1 94.81 181 VAL A O 1
ATOM 1412 N N . GLN A 1 182 ? -13.094 13.758 -7.781 1 92.81 182 GLN A N 1
ATOM 1413 C CA . GLN A 1 182 ? -12.266 13.383 -8.922 1 92.81 182 GLN A CA 1
ATOM 1414 C C . GLN A 1 182 ? -12.609 11.969 -9.398 1 92.81 182 GLN A C 1
ATOM 1416 O O . GLN A 1 182 ? -12.75 11.734 -10.602 1 92.81 182 GLN A O 1
ATOM 1421 N N . LEU A 1 183 ? -12.797 11.047 -8.5 1 93.19 183 LEU A N 1
ATOM 1422 C CA . LEU A 1 183 ? -12.773 9.625 -8.82 1 93.19 183 LEU A CA 1
ATOM 1423 C C . LEU A 1 183 ? -14.18 9.094 -9.078 1 93.19 183 LEU A C 1
ATOM 1425 O O . LEU A 1 183 ? -14.352 8.086 -9.758 1 93.19 183 LEU A O 1
ATOM 1429 N N . ARG A 1 184 ? -15.18 9.734 -8.539 1 92.19 184 ARG A N 1
ATOM 1430 C CA . ARG A 1 184 ? -16.547 9.203 -8.633 1 92.19 184 ARG A CA 1
ATOM 1431 C C . ARG A 1 184 ? -16.984 9.109 -10.086 1 92.19 184 ARG A C 1
ATOM 1433 O O . ARG A 1 184 ? -17.797 8.242 -10.438 1 92.19 184 ARG A O 1
ATOM 1440 N N . ALA A 1 185 ? -16.438 9.938 -10.898 1 87.81 185 ALA A N 1
ATOM 1441 C CA . ALA A 1 185 ? -16.906 10 -12.281 1 87.81 185 ALA A CA 1
ATOM 1442 C C . ALA A 1 185 ? -16.156 8.992 -13.156 1 87.81 185 ALA A C 1
ATOM 1444 O O . ALA A 1 185 ? -16.594 8.711 -14.281 1 87.81 185 ALA A O 1
ATOM 1445 N N . ILE A 1 186 ? -15.102 8.508 -12.672 1 89.5 186 ILE A N 1
ATOM 1446 C CA . ILE A 1 186 ? -14.336 7.551 -13.453 1 89.5 186 ILE A CA 1
ATOM 1447 C C . ILE A 1 186 ? -14.977 6.168 -13.352 1 89.5 186 ILE A C 1
ATOM 1449 O O . ILE A 1 186 ? -14.969 5.547 -12.289 1 89.5 186 ILE A O 1
ATOM 1453 N N . THR A 1 187 ? -15.57 5.676 -14.375 1 87.81 187 THR A N 1
ATOM 1454 C CA . THR A 1 187 ? -16.328 4.43 -14.367 1 87.81 187 THR A CA 1
ATOM 1455 C C . THR A 1 187 ? -15.391 3.232 -14.547 1 87.81 187 THR A C 1
ATOM 1457 O O . THR A 1 187 ? -15.641 2.158 -14 1 87.81 187 THR A O 1
ATOM 1460 N N . ASP A 1 188 ? -14.43 3.293 -15.383 1 90.12 188 ASP A N 1
ATOM 1461 C CA . ASP A 1 188 ? -13.508 2.193 -15.641 1 90.12 188 ASP A CA 1
ATOM 1462 C C . ASP A 1 188 ? -12.172 2.42 -14.93 1 90.12 188 ASP A C 1
ATOM 1464 O O . ASP A 1 188 ? -11.125 2.502 -15.578 1 90.12 188 ASP A O 1
ATOM 1468 N N . LYS A 1 189 ? -12.281 2.361 -13.516 1 92.69 189 LYS A N 1
ATOM 1469 C CA . LYS A 1 189 ? -11.094 2.629 -12.711 1 92.69 189 LYS A CA 1
ATOM 1470 C C . LYS A 1 189 ? -10.109 1.46 -12.766 1 92.69 189 LYS A C 1
ATOM 1472 O O . LYS A 1 189 ? -10.523 0.298 -12.75 1 92.69 189 LYS A O 1
ATOM 1477 N N . ARG A 1 190 ? -8.875 1.784 -12.805 1 93.12 190 ARG A N 1
ATOM 1478 C CA . ARG A 1 190 ? -7.828 0.801 -12.547 1 93.12 190 ARG A CA 1
ATOM 1479 C C . ARG A 1 190 ? -7.832 0.372 -11.086 1 93.12 190 ARG A C 1
ATOM 1481 O O . ARG A 1 190 ? -8.406 1.053 -10.234 1 93.12 190 ARG A O 1
ATOM 1488 N N . ALA A 1 191 ? -7.27 -0.725 -10.812 1 96 191 ALA A N 1
ATOM 1489 C CA . ALA A 1 191 ? -7.301 -1.322 -9.484 1 96 191 ALA A CA 1
ATOM 1490 C C . ALA A 1 191 ? -6.762 -0.354 -8.438 1 96 191 ALA A C 1
ATOM 1492 O O . ALA A 1 191 ? -7.324 -0.231 -7.344 1 96 191 ALA A O 1
ATOM 1493 N N . ALA A 1 192 ? -5.691 0.354 -8.75 1 96.44 192 ALA A N 1
ATOM 1494 C CA . ALA A 1 192 ? -5.074 1.287 -7.805 1 96.44 192 ALA A CA 1
ATOM 1495 C C . ALA A 1 192 ? -6.039 2.412 -7.438 1 96.44 192 ALA A C 1
ATOM 1497 O O . ALA A 1 192 ? -6.078 2.855 -6.289 1 96.44 192 ALA A O 1
ATOM 1498 N N . LEU A 1 193 ? -6.793 2.867 -8.383 1 96.25 193 LEU A N 1
ATOM 1499 C CA . LEU A 1 193 ? -7.746 3.941 -8.133 1 96.25 193 LEU A CA 1
ATOM 1500 C C . LEU A 1 193 ? -8.914 3.447 -7.281 1 96.25 193 LEU A C 1
ATOM 1502 O O . LEU A 1 193 ? -9.453 4.199 -6.469 1 96.25 193 LEU A O 1
ATOM 1506 N N . ASP A 1 194 ? -9.328 2.184 -7.496 1 97 194 ASP A N 1
ATOM 1507 C CA . ASP A 1 194 ? -10.344 1.597 -6.621 1 97 194 ASP A CA 1
ATOM 1508 C C . ASP A 1 194 ? -9.859 1.555 -5.172 1 97 194 ASP A C 1
ATOM 1510 O O . ASP A 1 194 ? -10.617 1.867 -4.254 1 97 194 ASP A O 1
ATOM 1514 N N . ILE A 1 195 ? -8.641 1.183 -4.996 1 98.06 195 ILE A N 1
ATOM 1515 C CA . ILE A 1 195 ? -8.055 1.104 -3.662 1 98.06 195 ILE A CA 1
ATOM 1516 C C . ILE A 1 195 ? -7.969 2.502 -3.055 1 98.06 195 ILE A C 1
ATOM 1518 O O . ILE A 1 195 ? -8.297 2.697 -1.882 1 98.06 195 ILE A O 1
ATOM 1522 N N . SER A 1 196 ? -7.508 3.486 -3.854 1 97.56 196 SER A N 1
ATOM 1523 C CA . SER A 1 196 ? -7.434 4.875 -3.412 1 97.56 196 SER A CA 1
ATOM 1524 C C . SER A 1 196 ? -8.797 5.383 -2.961 1 97.56 196 SER A C 1
ATOM 1526 O O . SER A 1 196 ? -8.922 5.984 -1.891 1 97.56 196 SER A O 1
ATOM 1528 N N . TYR A 1 197 ? -9.766 5.109 -3.758 1 97.5 197 TYR A N 1
ATOM 1529 C CA . TYR A 1 197 ? -11.125 5.57 -3.488 1 97.5 197 TYR A CA 1
ATOM 1530 C C . TYR A 1 197 ? -11.672 4.938 -2.217 1 97.5 197 TYR A C 1
ATOM 1532 O O . TYR A 1 197 ? -12.297 5.613 -1.395 1 97.5 197 TYR A O 1
ATOM 1540 N N . TYR A 1 198 ? -11.453 3.705 -2.051 1 98.12 198 TYR A N 1
ATOM 1541 C CA . TYR A 1 198 ? -11.906 3.004 -0.856 1 98.12 198 TYR A CA 1
ATOM 1542 C C . TYR A 1 198 ? -11.188 3.523 0.386 1 98.12 198 TYR A C 1
ATOM 1544 O O . TYR A 1 198 ? -11.812 3.699 1.438 1 98.12 198 TYR A O 1
ATOM 1552 N N . ALA A 1 199 ? -9.875 3.734 0.301 1 98.44 199 ALA A N 1
ATOM 1553 C CA . ALA A 1 199 ? -9.125 4.309 1.416 1 98.44 199 ALA A CA 1
ATOM 1554 C C . ALA A 1 199 ? -9.695 5.664 1.819 1 98.44 199 ALA A C 1
ATOM 1556 O O . ALA A 1 199 ? -9.82 5.961 3.01 1 98.44 199 ALA A O 1
ATOM 1557 N N . ALA A 1 200 ? -10.008 6.488 0.824 1 98.12 200 ALA A N 1
ATOM 1558 C CA . ALA A 1 200 ? -10.625 7.785 1.092 1 98.12 200 ALA A CA 1
ATOM 1559 C C . ALA A 1 200 ? -11.961 7.625 1.811 1 98.12 200 ALA A C 1
ATOM 1561 O O . ALA A 1 200 ? -12.25 8.344 2.768 1 98.12 200 ALA A O 1
ATOM 1562 N N . GLN A 1 201 ? -12.742 6.699 1.348 1 98.25 201 GLN A N 1
ATOM 1563 C CA . GLN A 1 201 ? -14.031 6.422 1.979 1 98.25 201 GLN A CA 1
ATOM 1564 C C . GLN A 1 201 ? -13.844 6.004 3.436 1 98.25 201 GLN A C 1
ATOM 1566 O O . GLN A 1 201 ? -14.609 6.426 4.309 1 98.25 201 GLN A O 1
ATOM 1571 N N . LEU A 1 202 ? -12.875 5.164 3.682 1 98.5 202 LEU A N 1
ATOM 1572 C CA . LEU A 1 202 ? -12.602 4.727 5.043 1 98.5 202 LEU A CA 1
ATOM 1573 C C . LEU A 1 202 ? -12.156 5.895 5.914 1 98.5 202 LEU A C 1
ATOM 1575 O O . LEU A 1 202 ? -12.477 5.949 7.102 1 98.5 202 LEU A O 1
ATOM 1579 N N . CYS A 1 203 ? -11.359 6.816 5.352 1 98.38 203 CYS A N 1
ATOM 1580 C CA . CYS A 1 203 ? -11 8.016 6.105 1 98.38 203 CYS A CA 1
ATOM 1581 C C . CYS A 1 203 ? -12.25 8.719 6.633 1 98.38 203 CYS A C 1
ATOM 1583 O O . CYS A 1 203 ? -12.328 9.023 7.824 1 98.38 203 CYS A O 1
ATOM 1585 N N . GLN A 1 204 ? -13.172 8.922 5.75 1 98.44 204 GLN A N 1
ATOM 1586 C CA . GLN A 1 204 ? -14.391 9.625 6.141 1 98.44 204 GLN A CA 1
ATOM 1587 C C . GLN A 1 204 ? -15.156 8.844 7.199 1 98.44 204 GLN A C 1
ATOM 1589 O O . GLN A 1 204 ? -15.516 9.383 8.25 1 98.44 204 GLN A O 1
ATOM 1594 N N . SER A 1 205 ? -15.422 7.555 6.961 1 98.25 205 SER A N 1
ATOM 1595 C CA . SER A 1 205 ? -16.281 6.762 7.84 1 98.25 205 SER A CA 1
ATOM 1596 C C . SER A 1 205 ? -15.648 6.609 9.227 1 98.25 205 SER A C 1
ATOM 1598 O O . SER A 1 205 ? -16.328 6.77 10.242 1 98.25 205 SER A O 1
ATOM 1600 N N . VAL A 1 206 ? -14.367 6.32 9.281 1 98.44 206 VAL A N 1
ATOM 1601 C CA . VAL A 1 206 ? -13.68 6.137 10.555 1 98.44 206 VAL A CA 1
ATOM 1602 C C . VAL A 1 206 ? -13.703 7.438 11.352 1 98.44 206 VAL A C 1
ATOM 1604 O O . VAL A 1 206 ? -14 7.434 12.547 1 98.44 206 VAL A O 1
ATOM 1607 N N . LEU A 1 207 ? -13.398 8.555 10.68 1 98.62 207 LEU A N 1
ATOM 1608 C CA . LEU A 1 207 ? -13.328 9.828 11.383 1 98.62 207 LEU A CA 1
ATOM 1609 C C . LEU A 1 207 ? -14.703 10.234 11.906 1 98.62 207 LEU A C 1
ATOM 1611 O O . LEU A 1 207 ? -14.836 10.648 13.062 1 98.62 207 LEU A O 1
ATOM 1615 N N . LEU A 1 208 ? -15.719 10.125 11.07 1 98.38 208 LEU A N 1
ATOM 1616 C CA . LEU A 1 208 ? -17.062 10.508 11.492 1 98.38 208 LEU A CA 1
ATOM 1617 C C . LEU A 1 208 ? -17.531 9.641 12.648 1 98.38 208 LEU A C 1
ATOM 1619 O O . LEU A 1 208 ? -18.25 10.117 13.539 1 98.38 208 LEU A O 1
ATOM 1623 N N . GLU A 1 209 ? -17.078 8.406 12.703 1 97.88 209 GLU A N 1
ATOM 1624 C CA . GLU A 1 209 ? -17.594 7.449 13.68 1 97.88 209 GLU A CA 1
ATOM 1625 C C . GLU A 1 209 ? -16.766 7.465 14.953 1 97.88 209 GLU A C 1
ATOM 1627 O O . GLU A 1 209 ? -17.297 7.273 16.047 1 97.88 209 GLU A O 1
ATOM 1632 N N . LYS A 1 210 ? -15.453 7.691 14.836 1 98.31 210 LYS A N 1
ATOM 1633 C CA . LYS A 1 210 ? -14.578 7.336 15.953 1 98.31 210 LYS A CA 1
ATOM 1634 C C . LYS A 1 210 ? -13.891 8.57 16.531 1 98.31 210 LYS A C 1
ATOM 1636 O O . LYS A 1 210 ? -13.312 8.516 17.609 1 98.31 210 LYS A O 1
ATOM 1641 N N . SER A 1 211 ? -13.992 9.75 15.922 1 98.56 211 SER A N 1
ATOM 1642 C CA . SER A 1 211 ? -13.195 10.914 16.312 1 98.56 211 SER A CA 1
ATOM 1643 C C . SER A 1 211 ? -13.523 11.359 17.734 1 98.56 211 SER A C 1
ATOM 1645 O O . SER A 1 211 ? -12.617 11.672 18.516 1 98.56 211 SER A O 1
ATOM 1647 N N . GLU A 1 212 ? -14.797 11.406 18.078 1 97.94 212 GLU A N 1
ATOM 1648 C CA . GLU A 1 212 ? -15.172 11.891 19.406 1 97.94 212 GLU A CA 1
ATOM 1649 C C . GLU A 1 212 ? -14.539 11.047 20.5 1 97.94 212 GLU A C 1
ATOM 1651 O O . GLU A 1 212 ? -13.945 11.578 21.453 1 97.94 212 GLU A O 1
ATOM 1656 N N . GLU A 1 213 ? -14.68 9.758 20.359 1 98.12 213 GLU A N 1
ATOM 1657 C CA . GLU A 1 213 ? -14.078 8.852 21.328 1 98.12 213 GLU A CA 1
ATOM 1658 C C . GLU A 1 213 ? -12.555 8.953 21.312 1 98.12 213 GLU A C 1
ATOM 1660 O O . GLU A 1 213 ? -11.914 8.836 22.359 1 98.12 213 GLU A O 1
ATOM 1665 N N . SER A 1 214 ? -12.031 9.133 20.188 1 98.38 214 SER A N 1
ATOM 1666 C CA . SER A 1 214 ? -10.586 9.242 20.047 1 98.38 214 SER A CA 1
ATOM 1667 C C . SER A 1 214 ? -10.047 10.484 20.75 1 98.38 214 SER A C 1
ATOM 1669 O O . SER A 1 214 ? -8.992 10.445 21.375 1 98.38 214 SER A O 1
ATOM 1671 N N . ILE A 1 215 ? -10.773 11.578 20.625 1 98.38 215 ILE A N 1
ATOM 1672 C CA . ILE A 1 215 ? -10.391 12.828 21.266 1 98.38 215 ILE A CA 1
ATOM 1673 C C . ILE A 1 215 ? -10.438 12.664 22.781 1 98.38 215 ILE A C 1
ATOM 1675 O O . ILE A 1 215 ? -9.562 13.156 23.5 1 98.38 215 ILE A O 1
ATOM 1679 N N . LYS A 1 216 ? -11.398 11.977 23.266 1 98.06 216 LYS A N 1
ATOM 1680 C CA . LYS A 1 216 ? -11.484 11.68 24.688 1 98.06 216 LYS A CA 1
ATOM 1681 C C . LYS A 1 216 ? -10.305 10.828 25.141 1 98.06 216 LYS A C 1
ATOM 1683 O O . LYS A 1 216 ? -9.734 11.07 26.219 1 98.06 216 LYS A O 1
ATOM 1688 N N . SER A 1 217 ? -9.984 9.82 24.328 1 98 217 SER A N 1
ATOM 1689 C CA . SER A 1 217 ? -8.828 8.977 24.625 1 98 217 SER A CA 1
ATOM 1690 C C . SER A 1 217 ? -7.555 9.805 24.734 1 98 217 SER A C 1
ATOM 1692 O O . SER A 1 217 ? -6.734 9.57 25.625 1 98 217 SER A O 1
ATOM 1694 N N . LEU A 1 218 ? -7.367 10.719 23.844 1 98.19 218 LEU A N 1
ATOM 1695 C CA . LEU A 1 218 ? -6.207 11.602 23.859 1 98.19 218 LEU A CA 1
ATOM 1696 C C . LEU A 1 218 ? -6.184 12.453 25.125 1 98.19 218 LEU A C 1
ATOM 1698 O O . LEU A 1 218 ? -5.141 12.586 25.766 1 98.19 218 LEU A O 1
ATOM 1702 N N . ALA A 1 219 ? -7.305 13 25.469 1 97.62 219 ALA A N 1
ATOM 1703 C CA . ALA A 1 219 ? -7.418 13.836 26.656 1 97.62 219 ALA A CA 1
ATOM 1704 C C . ALA A 1 219 ? -7.098 13.047 27.922 1 97.62 219 ALA A C 1
ATOM 1706 O O . ALA A 1 219 ? -6.445 13.562 28.828 1 97.62 219 ALA A O 1
ATOM 1707 N N . ASP A 1 220 ? -7.52 11.828 27.938 1 97.5 220 ASP A N 1
ATOM 1708 C CA . ASP A 1 220 ? -7.34 10.977 29.109 1 97.5 220 ASP A CA 1
ATOM 1709 C C . ASP A 1 220 ? -5.977 10.289 29.078 1 97.5 220 ASP A C 1
ATOM 1711 O O . ASP A 1 220 ? -5.582 9.648 30.062 1 97.5 220 ASP A O 1
ATOM 1715 N N . LYS A 1 221 ? -5.32 10.414 27.938 1 96.25 221 LYS A N 1
ATOM 1716 C CA . LYS A 1 221 ? -4.043 9.734 27.734 1 96.25 221 LYS A CA 1
ATOM 1717 C C . LYS A 1 221 ? -4.184 8.227 27.922 1 96.25 221 LYS A C 1
ATOM 1719 O O . LYS A 1 221 ? -3.33 7.594 28.562 1 96.25 221 LYS A O 1
ATOM 1724 N N . LYS A 1 222 ? -5.289 7.727 27.516 1 95 222 LYS A N 1
ATOM 1725 C CA . LYS A 1 222 ? -5.578 6.297 27.562 1 95 222 LYS A CA 1
ATOM 1726 C C . LYS A 1 222 ? -5.918 5.754 26.188 1 95 222 LYS A C 1
ATOM 1728 O O . LYS A 1 222 ? -6.887 6.191 25.562 1 95 222 LYS A O 1
ATOM 1733 N N . GLY A 1 223 ? -5.184 4.797 25.781 1 93.69 223 GLY A N 1
ATOM 1734 C CA . GLY A 1 223 ? -5.395 4.203 24.469 1 93.69 223 GLY A CA 1
ATOM 1735 C C . GLY A 1 223 ? -6.75 3.541 24.328 1 93.69 223 GLY A C 1
ATOM 1736 O O . GLY A 1 223 ? -7.332 3.082 25.312 1 93.69 223 GLY A O 1
ATOM 1737 N N . SER A 1 224 ? -7.289 3.529 23.109 1 95.12 224 SER A N 1
ATOM 1738 C CA . SER A 1 224 ? -8.531 2.852 22.75 1 95.12 224 SER A CA 1
ATOM 1739 C C . SER A 1 224 ? -8.516 2.406 21.297 1 95.12 224 SER A C 1
ATOM 1741 O O . SER A 1 224 ? -7.648 2.824 20.531 1 95.12 224 SER A O 1
ATOM 1743 N N . SER A 1 225 ? -9.406 1.507 21.031 1 95.31 225 SER A N 1
ATOM 1744 C CA . SER A 1 225 ? -9.562 1.097 19.641 1 95.31 225 SER A CA 1
ATOM 1745 C C . SER A 1 225 ? -9.898 2.287 18.75 1 95.31 225 SER A C 1
ATOM 1747 O O . SER A 1 225 ? -9.398 2.389 17.625 1 95.31 225 SER A O 1
ATOM 1749 N N . ALA A 1 226 ? -10.727 3.18 19.266 1 97.31 226 ALA A N 1
ATOM 1750 C CA . ALA A 1 226 ? -11.109 4.367 18.516 1 97.31 226 ALA A CA 1
ATOM 1751 C C . ALA A 1 226 ? -9.891 5.242 18.203 1 97.31 226 ALA A C 1
ATOM 1753 O O . ALA A 1 226 ? -9.734 5.734 17.094 1 97.31 226 ALA A O 1
ATOM 1754 N N . PHE A 1 227 ? -9.062 5.402 19.281 1 97.88 227 PHE A N 1
ATOM 1755 C CA . PHE A 1 227 ? -7.863 6.207 19.094 1 97.88 227 PHE A CA 1
ATOM 1756 C C . PHE A 1 227 ? -6.965 5.598 18.016 1 97.88 227 PHE A C 1
ATOM 1758 O O . PHE A 1 227 ? -6.512 6.301 17.109 1 97.88 227 PHE A O 1
ATOM 1765 N N . CYS A 1 228 ? -6.789 4.293 18.047 1 97 228 CYS A N 1
ATOM 1766 C CA . CYS A 1 228 ? -5.938 3.604 17.078 1 97 228 CYS A CA 1
ATOM 1767 C C . CYS A 1 228 ? -6.504 3.723 15.672 1 97 228 CYS A C 1
ATOM 1769 O O . CYS A 1 228 ? -5.758 3.947 14.719 1 97 228 CYS A O 1
ATOM 1771 N N . LYS A 1 229 ? -7.758 3.611 15.547 1 97.69 229 LYS A N 1
ATOM 1772 C CA . LYS A 1 229 ? -8.398 3.676 14.234 1 97.69 229 LYS A CA 1
ATOM 1773 C C . LYS A 1 229 ? -8.25 5.066 13.617 1 97.69 229 LYS A C 1
ATOM 1775 O O . LYS A 1 229 ? -8.008 5.195 12.414 1 97.69 229 LYS A O 1
ATOM 1780 N N . VAL A 1 230 ? -8.422 6.07 14.438 1 98.56 230 VAL A N 1
ATOM 1781 C CA . VAL A 1 230 ? -8.297 7.434 13.938 1 98.56 230 VAL A CA 1
ATOM 1782 C C . VAL A 1 230 ? -6.844 7.711 13.555 1 98.56 230 VAL A C 1
ATOM 1784 O O . VAL A 1 230 ? -6.578 8.336 12.523 1 98.56 230 VAL A O 1
ATOM 1787 N N . VAL A 1 231 ? -5.898 7.238 14.352 1 98.38 231 VAL A N 1
ATOM 1788 C CA . VAL A 1 231 ? -4.48 7.395 14.039 1 98.38 231 VAL A CA 1
ATOM 1789 C C . VAL A 1 231 ? -4.164 6.707 12.711 1 98.38 231 VAL A C 1
ATOM 1791 O O . VAL A 1 231 ? -3.482 7.281 11.859 1 98.38 231 VAL A O 1
ATOM 1794 N N . GLU A 1 232 ? -4.664 5.535 12.516 1 98.19 232 GLU A N 1
ATOM 1795 C CA . GLU A 1 232 ? -4.449 4.797 11.273 1 98.19 232 GLU A CA 1
ATOM 1796 C C . GLU A 1 232 ? -5.098 5.508 10.086 1 98.19 232 GLU A C 1
ATOM 1798 O O . GLU A 1 232 ? -4.559 5.496 8.984 1 98.19 232 GLU A O 1
ATOM 1803 N N . ALA A 1 233 ? -6.266 6.078 10.336 1 98.69 233 ALA A N 1
ATOM 1804 C CA . ALA A 1 233 ? -6.898 6.859 9.281 1 98.69 233 ALA A CA 1
ATOM 1805 C C . ALA A 1 233 ? -6.02 8.031 8.852 1 98.69 233 ALA A C 1
ATOM 1807 O O . ALA A 1 233 ? -5.828 8.266 7.656 1 98.69 233 ALA A O 1
ATOM 1808 N N . ILE A 1 234 ? -5.469 8.711 9.828 1 98.69 234 ILE A N 1
ATOM 1809 C CA . ILE A 1 234 ? -4.684 9.906 9.562 1 98.69 234 ILE A CA 1
ATOM 1810 C C . ILE A 1 234 ? -3.385 9.531 8.852 1 98.69 234 ILE A C 1
ATOM 1812 O O . ILE A 1 234 ? -3.043 10.117 7.824 1 98.69 234 ILE A O 1
ATOM 1816 N N . ILE A 1 235 ? -2.703 8.531 9.344 1 98.62 235 ILE A N 1
ATOM 1817 C CA . ILE A 1 235 ? -1.352 8.25 8.867 1 98.62 235 ILE A CA 1
ATOM 1818 C C . ILE A 1 235 ? -1.412 7.312 7.664 1 98.62 235 ILE A C 1
ATOM 1820 O O . ILE A 1 235 ? -0.967 7.668 6.57 1 98.62 235 ILE A O 1
ATOM 1824 N N . MET A 1 236 ? -2.057 6.184 7.793 1 98.44 236 MET A N 1
ATOM 1825 C CA . MET A 1 236 ? -2.014 5.133 6.781 1 98.44 236 MET A CA 1
ATOM 1826 C C . MET A 1 236 ? -3.035 5.395 5.68 1 98.44 236 MET A C 1
ATOM 1828 O O . MET A 1 236 ? -2.668 5.555 4.512 1 98.44 236 MET A O 1
ATOM 1832 N N . LEU A 1 237 ? -4.355 5.445 6.074 1 98.5 237 LEU A N 1
ATOM 1833 C CA . LEU A 1 237 ? -5.391 5.594 5.055 1 98.5 237 LEU A CA 1
ATOM 1834 C C . LEU A 1 237 ? -5.219 6.906 4.297 1 98.5 237 LEU A C 1
ATOM 1836 O O . LEU A 1 237 ? -5.324 6.934 3.068 1 98.5 237 LEU A O 1
ATOM 1840 N N . GLY A 1 238 ? -4.973 7.977 5.047 1 97.88 238 GLY A N 1
ATOM 1841 C CA . GLY A 1 238 ? -4.711 9.25 4.387 1 97.88 238 GLY A CA 1
ATOM 1842 C C . GLY A 1 238 ? -3.584 9.172 3.373 1 97.88 238 GLY A C 1
ATOM 1843 O O . GLY A 1 238 ? -3.699 9.703 2.266 1 97.88 238 GLY A O 1
ATOM 1844 N N . GLY A 1 239 ? -2.492 8.531 3.775 1 97.5 239 GLY A N 1
ATOM 1845 C CA . GLY A 1 239 ? -1.359 8.367 2.877 1 97.5 239 GLY A CA 1
ATOM 1846 C C . GLY A 1 239 ? -1.671 7.496 1.676 1 97.5 239 GLY A C 1
ATOM 1847 O O . GLY A 1 239 ? -1.138 7.715 0.586 1 97.5 239 GLY A O 1
ATOM 1848 N N . MET A 1 240 ? -2.518 6.523 1.851 1 98 240 MET A N 1
ATOM 1849 C CA . MET A 1 240 ? -2.854 5.594 0.778 1 98 240 MET A CA 1
ATOM 1850 C C . MET A 1 240 ? -3.656 6.289 -0.316 1 98 240 MET A C 1
ATOM 1852 O O . MET A 1 240 ? -3.559 5.926 -1.489 1 98 240 MET A O 1
ATOM 1856 N N . VAL A 1 241 ? -4.461 7.289 0.042 1 97.56 241 VAL A N 1
ATOM 1857 C CA . VAL A 1 241 ? -5.281 7.973 -0.951 1 97.56 241 VAL A CA 1
ATOM 1858 C C . VAL A 1 241 ? -4.391 8.547 -2.049 1 97.56 241 VAL A C 1
ATOM 1860 O O . VAL A 1 241 ? -4.59 8.266 -3.232 1 97.56 241 VAL A O 1
ATOM 1863 N N . GLY A 1 242 ? -3.406 9.273 -1.625 1 94.81 242 GLY A N 1
ATOM 1864 C CA . GLY A 1 242 ? -2.479 9.82 -2.605 1 94.81 242 GLY A CA 1
ATOM 1865 C C . GLY A 1 242 ? -1.535 8.773 -3.174 1 94.81 242 GLY A C 1
ATOM 1866 O O . GLY A 1 242 ? -1.182 8.828 -4.352 1 94.81 242 GLY A O 1
ATOM 1867 N N . GLY A 1 243 ? -1.105 7.828 -2.357 1 96.25 243 GLY A N 1
ATOM 1868 C CA . GLY A 1 243 ? -0.139 6.816 -2.76 1 96.25 243 GLY A CA 1
ATOM 1869 C C . GLY A 1 243 ? -0.648 5.914 -3.865 1 96.25 243 GLY A C 1
ATOM 1870 O O . GLY A 1 243 ? 0.119 5.496 -4.734 1 96.25 243 GLY A O 1
ATOM 1871 N N . PHE A 1 244 ? -1.936 5.598 -3.814 1 97.06 244 PHE A N 1
ATOM 1872 C CA . PHE A 1 244 ? -2.52 4.727 -4.828 1 97.06 244 PHE A CA 1
ATOM 1873 C C . PHE A 1 244 ? -3.229 5.547 -5.898 1 97.06 244 PHE A C 1
ATOM 1875 O O . PHE A 1 244 ? -3.436 5.07 -7.016 1 97.06 244 PHE A O 1
ATOM 1882 N N . GLY A 1 245 ? -3.529 6.77 -5.617 1 93.56 245 GLY A N 1
ATOM 1883 C CA . GLY A 1 245 ? -4.34 7.582 -6.512 1 93.56 245 GLY A CA 1
ATOM 1884 C C . GLY A 1 245 ? -3.516 8.375 -7.508 1 93.56 245 GLY A C 1
ATOM 1885 O O . GLY A 1 245 ? -4.047 8.883 -8.5 1 93.56 245 GLY A O 1
ATOM 1886 N N . ASP A 1 246 ? -2.207 8.398 -7.242 1 86.19 246 ASP A N 1
ATOM 1887 C CA . ASP A 1 246 ? -1.347 9.203 -8.102 1 86.19 246 ASP A CA 1
ATOM 1888 C C . ASP A 1 246 ? -1.873 10.633 -8.219 1 86.19 246 ASP A C 1
ATOM 1890 O O . ASP A 1 246 ? -2.129 11.297 -7.211 1 86.19 246 ASP A O 1
ATOM 1894 N N . LYS A 1 247 ? -2.191 11.156 -9.375 1 81.12 247 LYS A N 1
ATOM 1895 C CA . LYS A 1 247 ? -2.637 12.531 -9.57 1 81.12 247 LYS A CA 1
ATOM 1896 C C . LYS A 1 247 ? -4.105 12.695 -9.18 1 81.12 247 LYS A C 1
ATOM 1898 O O . LYS A 1 247 ? -4.566 13.812 -8.938 1 81.12 247 LYS A O 1
ATOM 1903 N N . TYR A 1 248 ? -4.93 11.664 -8.984 1 81.88 248 TYR A N 1
ATOM 1904 C CA . TYR A 1 248 ? -6.371 11.727 -8.773 1 81.88 248 TYR A CA 1
ATOM 1905 C C . TYR A 1 248 ? -6.707 11.797 -7.289 1 81.88 248 TYR A C 1
ATOM 1907 O O . TYR A 1 248 ? -7.781 12.258 -6.906 1 81.88 248 TYR A O 1
ATOM 1915 N N . GLY A 1 249 ? -5.902 11.438 -6.402 1 75.62 249 GLY A N 1
ATOM 1916 C CA . GLY A 1 249 ? -6.281 11.328 -5.004 1 75.62 249 GLY A CA 1
ATOM 1917 C C . GLY A 1 249 ? -5.492 12.25 -4.094 1 75.62 249 GLY A C 1
ATOM 1918 O O . GLY A 1 249 ? -5.5 12.078 -2.873 1 75.62 249 GLY A O 1
ATOM 1919 N N . ARG A 1 250 ? -4.969 13.25 -4.613 1 78.25 250 ARG A N 1
ATOM 1920 C CA . ARG A 1 250 ? -4.09 14.055 -3.775 1 78.25 250 ARG A CA 1
ATOM 1921 C C . ARG A 1 250 ? -4.82 15.281 -3.234 1 78.25 250 ARG A C 1
ATOM 1923 O O . ARG A 1 250 ? -5.215 15.305 -2.066 1 78.25 250 ARG A O 1
ATOM 1930 N N . ILE A 1 251 ? -5.039 16.234 -4.035 1 86.88 251 ILE A N 1
ATOM 1931 C CA . ILE A 1 251 ? -5.66 17.469 -3.57 1 86.88 251 ILE A CA 1
ATOM 1932 C C . ILE A 1 251 ? -6.609 18 -4.641 1 86.88 251 ILE A C 1
ATOM 1934 O O . ILE A 1 251 ? -6.52 17.609 -5.809 1 86.88 251 ILE A O 1
ATOM 1938 N N . ALA A 1 252 ? -7.609 18.797 -4.223 1 94.5 252 ALA A N 1
ATOM 1939 C CA . ALA A 1 252 ? -8.562 19.438 -5.117 1 94.5 252 ALA A CA 1
ATOM 1940 C C . ALA A 1 252 ? -8.969 20.812 -4.578 1 94.5 252 ALA A C 1
ATOM 1942 O O . ALA A 1 252 ? -8.133 21.703 -4.418 1 94.5 252 ALA A O 1
ATOM 1943 N N . GLY A 1 253 ? -10.203 20.938 -4.277 1 95.31 253 GLY A N 1
ATOM 1944 C CA . GLY A 1 253 ? -10.703 22.266 -3.912 1 95.31 253 GLY A CA 1
ATOM 1945 C C . GLY A 1 253 ? -10.344 22.672 -2.496 1 95.31 253 GLY A C 1
ATOM 1946 O O . GLY A 1 253 ? -9.969 23.812 -2.248 1 95.31 253 GLY A O 1
ATOM 1947 N N . ALA A 1 254 ? -10.469 21.781 -1.511 1 96.88 254 ALA A N 1
ATOM 1948 C CA . ALA A 1 254 ? -10.219 22.109 -0.107 1 96.88 254 ALA A CA 1
ATOM 1949 C C . ALA A 1 254 ? -8.797 22.625 0.1 1 96.88 254 ALA A C 1
ATOM 1951 O O . ALA A 1 254 ? -8.594 23.641 0.748 1 96.88 254 ALA A O 1
ATOM 1952 N N . HIS A 1 255 ? -7.871 21.938 -0.488 1 94.25 255 HIS A N 1
ATOM 1953 C CA . HIS A 1 255 ? -6.477 22.344 -0.333 1 94.25 255 HIS A CA 1
ATOM 1954 C C . HIS A 1 255 ? -6.199 23.641 -1.09 1 94.25 255 HIS A C 1
ATOM 1956 O O . HIS A 1 255 ? -5.375 24.453 -0.658 1 94.25 255 HIS A O 1
ATOM 1962 N N . SER A 1 256 ? -6.883 23.797 -2.197 1 94.94 256 SER A N 1
ATOM 1963 C CA . SER A 1 256 ? -6.734 25.047 -2.922 1 94.94 256 SER A CA 1
ATOM 1964 C C . SER A 1 256 ? -7.23 26.234 -2.09 1 94.94 256 SER A C 1
ATOM 1966 O O . SER A 1 256 ? -6.645 27.312 -2.129 1 94.94 256 SER A O 1
ATOM 1968 N N . ILE A 1 257 ? -8.305 26.047 -1.421 1 95.19 257 ILE A N 1
ATOM 1969 C CA . ILE A 1 257 ? -8.844 27.078 -0.54 1 95.19 257 ILE A CA 1
ATOM 1970 C C . ILE A 1 257 ? -7.855 27.344 0.598 1 95.19 257 ILE A C 1
ATOM 1972 O O . ILE A 1 257 ? -7.629 28.484 0.971 1 95.19 257 ILE A O 1
ATOM 1976 N N . HIS A 1 258 ? -7.34 26.234 1.172 1 93.06 258 HIS A N 1
ATOM 1977 C CA . HIS A 1 258 ? -6.266 26.391 2.148 1 93.06 258 HIS A CA 1
ATOM 1978 C C . HIS A 1 258 ? -5.16 27.281 1.615 1 93.06 258 HIS A C 1
ATOM 1980 O O . HIS A 1 258 ? -4.738 28.219 2.295 1 93.06 258 HIS A O 1
ATOM 1986 N N . ASN A 1 259 ? -4.727 27.031 0.41 1 89.62 259 ASN A N 1
ATOM 1987 C CA . ASN A 1 259 ? -3.67 27.828 -0.192 1 89.62 259 ASN A CA 1
ATOM 1988 C C . ASN A 1 259 ? -4.09 29.297 -0.333 1 89.62 259 ASN A C 1
ATOM 1990 O O . ASN A 1 259 ? -3.285 30.203 -0.11 1 89.62 259 ASN A O 1
ATOM 1994 N N . GLY A 1 260 ? -5.281 29.516 -0.708 1 91.06 260 GLY A N 1
ATOM 1995 C CA . GLY A 1 260 ? -5.824 30.859 -0.784 1 91.06 260 GLY A CA 1
ATOM 1996 C C . GLY A 1 260 ? -5.812 31.594 0.549 1 91.06 260 GLY A C 1
ATOM 1997 O O . GLY A 1 260 ? -5.434 32.75 0.62 1 91.06 260 GLY A O 1
ATOM 1998 N N . LEU A 1 261 ? -6.168 30.906 1.581 1 90.75 261 LEU A N 1
ATOM 1999 C CA . LEU A 1 261 ? -6.262 31.484 2.916 1 90.75 261 LEU A CA 1
ATOM 2000 C C . LEU A 1 261 ? -4.887 31.906 3.42 1 90.75 261 LEU A C 1
ATOM 2002 O O . LEU A 1 261 ? -4.781 32.781 4.27 1 90.75 261 LEU A O 1
ATOM 2006 N N . THR A 1 262 ? -3.869 31.281 2.912 1 85.81 262 THR A N 1
ATOM 2007 C CA . THR A 1 262 ? -2.521 31.641 3.344 1 85.81 262 THR A CA 1
ATOM 2008 C C . THR A 1 262 ? -2.143 33.031 2.844 1 85.81 262 THR A C 1
ATOM 2010 O O . THR A 1 262 ? -1.154 33.594 3.297 1 85.81 262 THR A O 1
ATOM 2013 N N . ALA A 1 263 ? -2.928 33.594 1.912 1 83.88 263 ALA A N 1
ATOM 2014 C CA . ALA A 1 263 ? -2.682 34.938 1.376 1 83.88 263 ALA A CA 1
ATOM 2015 C C . ALA A 1 263 ? -3.002 36 2.412 1 83.88 263 ALA A C 1
ATOM 2017 O O . ALA A 1 263 ? -2.578 37.156 2.273 1 83.88 263 ALA A O 1
ATOM 2018 N N . ILE A 1 264 ? -3.701 35.594 3.447 1 86.31 264 ILE A N 1
ATOM 2019 C CA . ILE A 1 264 ? -4.102 36.562 4.473 1 86.31 264 ILE A CA 1
ATOM 2020 C C . ILE A 1 264 ? -3.258 36.344 5.727 1 86.31 264 ILE A C 1
ATOM 2022 O O . ILE A 1 264 ? -3.141 35.219 6.227 1 86.31 264 ILE A O 1
ATOM 2026 N N . LYS A 1 265 ? -2.684 37.375 6.273 1 81.94 265 LYS A N 1
ATOM 2027 C CA . LYS A 1 265 ? -1.759 37.344 7.402 1 81.94 265 LYS A CA 1
ATOM 2028 C C . LYS A 1 265 ? -2.43 36.781 8.648 1 81.94 265 LYS A C 1
ATOM 2030 O O . LYS A 1 265 ? -1.781 36.094 9.453 1 81.94 265 LYS A O 1
ATOM 2035 N N . GLU A 1 266 ? -3.715 37.031 8.812 1 84.12 266 GLU A N 1
ATOM 2036 C CA . GLU A 1 266 ? -4.465 36.625 9.984 1 84.12 266 GLU A CA 1
ATOM 2037 C C . GLU A 1 266 ? -4.445 35.094 10.125 1 84.12 266 GLU A C 1
ATOM 2039 O O . GLU A 1 266 ? -4.625 34.562 11.227 1 84.12 266 GLU A O 1
ATOM 2044 N N . THR A 1 267 ? -4.191 34.438 9.008 1 84.19 267 THR A N 1
ATOM 2045 C CA . THR A 1 267 ? -4.32 33 9.055 1 84.19 267 THR A CA 1
ATOM 2046 C C . THR A 1 267 ? -2.951 32.312 9.18 1 84.19 267 THR A C 1
ATOM 2048 O O . THR A 1 267 ? -2.848 31.094 9.195 1 84.19 267 THR A O 1
ATOM 2051 N N . HIS A 1 268 ? -1.937 33.031 9.305 1 79.94 268 HIS A N 1
ATOM 2052 C CA . HIS A 1 268 ? -0.587 32.469 9.305 1 79.94 268 HIS A CA 1
ATOM 2053 C C . HIS A 1 268 ? -0.366 31.562 10.5 1 79.94 268 HIS A C 1
ATOM 2055 O O . HIS A 1 268 ? 0.392 30.594 10.414 1 79.94 268 HIS A O 1
ATOM 2061 N N . ASP A 1 269 ? -1.079 31.797 11.578 1 85 269 ASP A N 1
ATOM 2062 C CA . ASP A 1 269 ? -0.879 31 12.781 1 85 269 ASP A CA 1
ATOM 2063 C C . ASP A 1 269 ? -1.915 29.891 12.883 1 85 269 ASP A C 1
ATOM 2065 O O . ASP A 1 269 ? -1.918 29.125 13.852 1 85 269 ASP A O 1
ATOM 2069 N N . VAL A 1 270 ? -2.795 29.859 11.914 1 90.31 270 VAL A N 1
ATOM 2070 C CA . VAL A 1 270 ? -3.809 28.812 11.898 1 90.31 270 VAL A CA 1
ATOM 2071 C C . VAL A 1 270 ? -3.205 27.531 11.344 1 90.31 270 VAL A C 1
ATOM 2073 O O . VAL A 1 270 ? -2.49 27.547 10.336 1 90.31 270 VAL A O 1
ATOM 2076 N N . LEU A 1 271 ? -3.42 26.438 12.031 1 91 271 LEU A N 1
ATOM 2077 C CA . LEU A 1 271 ? -2.873 25.141 11.625 1 91 271 LEU A CA 1
ATOM 2078 C C . LEU A 1 271 ? -3.424 24.734 10.266 1 91 271 LEU A C 1
ATOM 2080 O O . LEU A 1 271 ? -4.59 25 9.953 1 91 271 LEU A O 1
ATOM 2084 N N . HIS A 1 272 ? -2.617 24.078 9.5 1 89.44 272 HIS A N 1
ATOM 2085 C CA . HIS A 1 272 ? -2.918 23.641 8.148 1 89.44 272 HIS A CA 1
ATOM 2086 C C . HIS A 1 272 ? -4.258 22.906 8.094 1 89.44 272 HIS A C 1
ATOM 2088 O O . HIS A 1 272 ? -5.137 23.281 7.305 1 89.44 272 HIS A O 1
ATOM 2094 N N . GLY A 1 273 ? -4.484 21.938 8.953 1 94.44 273 GLY A N 1
ATOM 2095 C CA . GLY A 1 273 ? -5.668 21.094 8.93 1 94.44 273 GLY A CA 1
ATOM 2096 C C . GLY A 1 273 ? -6.953 21.859 9.195 1 94.44 273 GLY A C 1
ATOM 2097 O O . GLY A 1 273 ? -8.016 21.469 8.711 1 94.44 273 GLY A O 1
ATOM 2098 N N . ASN A 1 274 ? -6.848 22.922 9.977 1 95.69 274 ASN A N 1
ATOM 2099 C CA . ASN A 1 274 ? -8.016 23.75 10.234 1 95.69 274 ASN A CA 1
ATOM 2100 C C . ASN A 1 274 ? -8.445 24.516 8.992 1 95.69 274 ASN A C 1
ATOM 2102 O O . ASN A 1 274 ? -9.641 24.609 8.688 1 95.69 274 ASN A O 1
ATOM 2106 N N . LYS A 1 275 ? -7.492 25.031 8.305 1 95.12 275 LYS A N 1
ATOM 2107 C CA . LYS A 1 275 ? -7.809 25.719 7.059 1 95.12 275 LYS A CA 1
ATOM 2108 C C . LYS A 1 275 ? -8.398 24.766 6.027 1 95.12 275 LYS A C 1
ATOM 2110 O O . LYS A 1 275 ? -9.344 25.125 5.312 1 95.12 275 LYS A O 1
ATOM 2115 N N . VAL A 1 276 ? -7.816 23.594 5.977 1 96.25 276 VAL A N 1
ATOM 2116 C CA . VAL A 1 276 ? -8.297 22.594 5.027 1 96.25 276 VAL A CA 1
ATOM 2117 C C . VAL A 1 276 ? -9.719 22.188 5.379 1 96.25 276 VAL A C 1
ATOM 2119 O O . VAL A 1 276 ? -10.562 22.016 4.496 1 96.25 276 VAL A O 1
ATOM 2122 N N . ALA A 1 277 ? -9.961 22.031 6.652 1 97.81 277 ALA A N 1
ATOM 2123 C CA . ALA A 1 277 ? -11.305 21.672 7.098 1 97.81 277 ALA A CA 1
ATOM 2124 C C . ALA A 1 277 ? -12.328 22.703 6.613 1 97.81 277 ALA A C 1
ATOM 2126 O O . ALA A 1 277 ? -13.391 22.328 6.098 1 97.81 277 ALA A O 1
ATOM 2127 N N . TYR A 1 278 ? -12.062 23.938 6.789 1 97.31 278 TYR A N 1
ATOM 2128 C CA . TYR A 1 278 ? -12.938 24.969 6.254 1 97.31 278 TYR A CA 1
ATOM 2129 C C . TYR A 1 278 ? -13.039 24.875 4.734 1 97.31 278 TYR A C 1
ATOM 2131 O O . TYR A 1 278 ? -14.117 25.047 4.168 1 97.31 278 TYR A O 1
ATOM 2139 N N . GLY A 1 279 ? -11.93 24.594 4.141 1 97.81 279 GLY A N 1
ATOM 2140 C CA . GLY A 1 279 ? -11.891 24.406 2.697 1 97.81 279 GLY A CA 1
ATOM 2141 C C . GLY A 1 279 ? -12.828 23.328 2.203 1 97.81 279 GLY A C 1
ATOM 2142 O O . GLY A 1 279 ? -13.375 23.422 1.104 1 97.81 279 GLY A O 1
ATOM 2143 N N . ILE A 1 280 ? -13.031 22.297 2.982 1 98.31 280 ILE A N 1
ATOM 2144 C CA . ILE A 1 280 ? -13.961 21.219 2.635 1 98.31 280 ILE A CA 1
ATOM 2145 C C . ILE A 1 280 ? -15.367 21.797 2.457 1 98.31 280 ILE A C 1
ATOM 2147 O O . ILE A 1 280 ? -16.047 21.484 1.481 1 98.31 280 ILE A O 1
ATOM 2151 N N . LEU A 1 281 ? -15.758 22.609 3.414 1 98.19 281 LEU A N 1
ATOM 2152 C CA . LEU A 1 281 ? -17.078 23.203 3.344 1 98.19 281 LEU A CA 1
ATOM 2153 C C . LEU A 1 281 ? -17.234 24.062 2.09 1 98.19 281 LEU A C 1
ATOM 2155 O O . LEU A 1 281 ? -18.25 24 1.403 1 98.19 281 LEU A O 1
ATOM 2159 N N . VAL A 1 282 ? -16.219 24.797 1.785 1 98 282 VAL A N 1
ATOM 2160 C CA . VAL A 1 282 ? -16.25 25.656 0.603 1 98 282 VAL A CA 1
ATOM 2161 C C . VAL A 1 282 ? -16.312 24.781 -0.656 1 98 282 VAL A C 1
ATOM 2163 O O . VAL A 1 282 ? -17.078 25.078 -1.572 1 98 282 VAL A O 1
ATOM 2166 N N . GLN A 1 283 ? -15.484 23.734 -0.704 1 98.06 283 GLN A N 1
ATOM 2167 C CA . GLN A 1 283 ? -15.531 22.828 -1.845 1 98.06 283 GLN A CA 1
ATOM 2168 C C . GLN A 1 283 ? -16.922 22.25 -2.023 1 98.06 283 GLN A C 1
ATOM 2170 O O . GLN A 1 283 ? -17.438 22.156 -3.146 1 98.06 283 GLN A O 1
ATOM 2175 N N . LEU A 1 284 ? -17.516 21.781 -0.951 1 98.06 284 LEU A N 1
ATOM 2176 C CA . LEU A 1 284 ? -18.844 21.188 -1.019 1 98.06 284 LEU A CA 1
ATOM 2177 C C . LEU A 1 284 ? -19.875 22.203 -1.511 1 98.06 284 LEU A C 1
ATOM 2179 O O . LEU A 1 284 ? -20.797 21.844 -2.246 1 98.06 284 LEU A O 1
ATOM 2183 N N . ALA A 1 285 ? -19.719 23.453 -1.086 1 97.75 285 ALA A N 1
ATOM 2184 C CA . ALA A 1 285 ? -20.594 24.516 -1.586 1 97.75 285 ALA A CA 1
ATOM 2185 C C . ALA A 1 285 ? -20.422 24.688 -3.092 1 97.75 285 ALA A C 1
ATOM 2187 O O . ALA A 1 285 ? -21.406 24.859 -3.814 1 97.75 285 ALA A O 1
ATOM 2188 N N . LEU A 1 286 ? -19.172 24.703 -3.539 1 97.81 286 LEU A N 1
ATOM 2189 C CA . LEU A 1 286 ? -18.891 24.797 -4.969 1 97.81 286 LEU A CA 1
ATOM 2190 C C . LEU A 1 286 ? -19.547 23.656 -5.734 1 97.81 286 LEU A C 1
ATOM 2192 O O . LEU A 1 286 ? -19.969 23.828 -6.879 1 97.81 286 LEU A O 1
ATOM 2196 N N . GLU A 1 287 ? -19.578 22.516 -5.082 1 96.94 287 GLU A N 1
ATOM 2197 C CA . GLU A 1 287 ? -20.188 21.328 -5.691 1 96.94 287 GLU A CA 1
ATOM 2198 C C . GLU A 1 287 ? -21.703 21.328 -5.492 1 96.94 287 GLU A C 1
ATOM 2200 O O . GLU A 1 287 ? -22.391 20.438 -5.988 1 96.94 287 GLU A O 1
ATOM 2205 N N . LYS A 1 288 ? -22.25 22.297 -4.75 1 96.62 288 LYS A N 1
ATOM 2206 C CA . LYS A 1 288 ? -23.672 22.438 -4.426 1 96.62 288 LYS A CA 1
ATOM 2207 C C . LYS A 1 288 ? -24.172 21.219 -3.65 1 96.62 288 LYS A C 1
ATOM 2209 O O . LYS A 1 288 ? -25.297 20.75 -3.887 1 96.62 288 LYS A O 1
ATOM 2214 N N . LYS A 1 289 ? -23.328 20.703 -2.826 1 97.12 289 LYS A N 1
ATOM 2215 C CA . LYS A 1 289 ? -23.703 19.578 -1.977 1 97.12 289 LYS A CA 1
ATOM 2216 C C . LYS A 1 289 ? -24.125 20.047 -0.587 1 97.12 289 LYS A C 1
ATOM 2218 O O . LYS A 1 289 ? -23.516 19.672 0.414 1 97.12 289 LYS A O 1
ATOM 2223 N N . TRP A 1 290 ? -25.188 20.734 -0.501 1 96.31 290 TRP A N 1
ATOM 2224 C CA . TRP A 1 290 ? -25.656 21.406 0.711 1 96.31 290 TRP A CA 1
ATOM 2225 C C . TRP A 1 290 ? -26.078 20.375 1.765 1 96.31 290 TRP A C 1
ATOM 2227 O O . TRP A 1 290 ? -25.859 20.594 2.961 1 96.31 290 TRP A O 1
ATOM 2237 N N . ASN A 1 291 ? -26.641 19.266 1.312 1 96.44 291 ASN A N 1
ATOM 2238 C CA . ASN A 1 291 ? -27.031 18.234 2.252 1 96.44 291 ASN A CA 1
ATOM 2239 C C . ASN A 1 291 ? -25.828 17.656 2.984 1 96.44 291 ASN A C 1
ATOM 2241 O O . ASN A 1 291 ? -25.891 17.359 4.18 1 96.44 291 ASN A O 1
ATOM 2245 N N . GLU A 1 292 ? -24.797 17.469 2.25 1 96.5 292 GLU A N 1
ATOM 2246 C CA . GLU A 1 292 ? -23.562 16.969 2.861 1 96.5 292 GLU A CA 1
ATOM 2247 C C . GLU A 1 292 ? -23 17.969 3.871 1 96.5 292 GLU A C 1
ATOM 2249 O O . GLU A 1 292 ? -22.484 17.578 4.922 1 96.5 292 GLU A O 1
ATOM 2254 N N . ILE A 1 293 ? -23.062 19.25 3.555 1 97 293 ILE A N 1
ATOM 2255 C CA . ILE A 1 293 ? -22.594 20.297 4.457 1 97 293 ILE A CA 1
ATOM 2256 C C . ILE A 1 293 ? -23.406 20.266 5.75 1 97 293 ILE A C 1
ATOM 2258 O O . ILE A 1 293 ? -22.844 20.297 6.848 1 97 293 ILE A O 1
ATOM 2262 N N . GLU A 1 294 ? -24.656 20.125 5.629 1 94.69 294 GLU A N 1
ATOM 2263 C CA . GLU A 1 294 ? -25.562 20.094 6.781 1 94.69 294 GLU A CA 1
ATOM 2264 C C . GLU A 1 294 ? -25.25 18.906 7.684 1 94.69 294 GLU A C 1
ATOM 2266 O O . GLU A 1 294 ? -25.344 19 8.906 1 94.69 294 GLU A O 1
ATOM 2271 N N . GLN A 1 295 ? -24.906 17.875 7.047 1 94.56 295 GLN A N 1
ATOM 2272 C CA . GLN A 1 295 ? -24.609 16.656 7.801 1 94.56 295 GLN A CA 1
ATOM 2273 C C . GLN A 1 295 ? -23.234 16.75 8.461 1 94.56 295 GLN A C 1
ATOM 2275 O O . GLN A 1 295 ? -23 16.156 9.516 1 94.56 295 GLN A O 1
ATOM 2280 N N . LEU A 1 296 ? -22.344 17.531 7.883 1 96.88 296 LEU A N 1
ATOM 2281 C CA . LEU A 1 296 ? -20.953 17.594 8.344 1 96.88 296 LEU A CA 1
ATOM 2282 C C . LEU A 1 296 ? -20.812 18.594 9.484 1 96.88 296 LEU A C 1
ATOM 2284 O O . LEU A 1 296 ? -19.938 18.438 10.344 1 96.88 296 LEU A O 1
ATOM 2288 N N . ILE A 1 297 ? -21.609 19.578 9.562 1 95.44 297 ILE A N 1
ATOM 2289 C CA . ILE A 1 297 ? -21.469 20.703 10.484 1 95.44 297 ILE A CA 1
ATOM 2290 C C . ILE A 1 297 ? -21.562 20.219 11.922 1 95.44 297 ILE A C 1
ATOM 2292 O O . ILE A 1 297 ? -20.734 20.562 12.758 1 95.44 297 ILE A O 1
ATOM 2296 N N . PRO A 1 298 ? -22.562 19.312 12.266 1 95.31 298 PRO A N 1
ATOM 2297 C CA . PRO A 1 298 ? -22.594 18.812 13.641 1 95.31 298 PRO A CA 1
ATOM 2298 C C . PRO A 1 298 ? -21.328 18.062 14.031 1 95.31 298 PRO A C 1
ATOM 2300 O O . PRO A 1 298 ? -20.875 18.156 15.18 1 95.31 298 PRO A O 1
ATOM 2303 N N . PHE A 1 299 ? -20.781 17.375 13.172 1 97.5 299 PHE A N 1
ATOM 2304 C CA . PHE A 1 299 ? -19.531 16.688 13.43 1 97.5 299 PHE A CA 1
ATOM 2305 C C . PHE A 1 299 ? -18.406 17.688 13.703 1 97.5 299 PHE A C 1
ATOM 2307 O O . PHE A 1 299 ? -17.625 17.516 14.641 1 97.5 299 PHE A O 1
ATOM 2314 N N . TYR A 1 300 ? -18.312 18.766 12.828 1 97.69 300 TYR A N 1
ATOM 2315 C CA . TYR A 1 300 ? -17.312 19.828 13.008 1 97.69 300 TYR A CA 1
ATOM 2316 C C . TYR A 1 300 ? -17.375 20.422 14.406 1 97.69 300 TYR A C 1
ATOM 2318 O O . TYR A 1 300 ? -16.344 20.609 15.055 1 97.69 300 TYR A O 1
ATOM 2326 N N . TYR A 1 301 ? -18.578 20.609 14.875 1 95 301 TYR A N 1
ATOM 2327 C CA . TYR A 1 301 ? -18.766 21.156 16.219 1 95 301 TYR A CA 1
ATOM 2328 C C . TYR A 1 301 ? -18.266 20.188 17.281 1 95 301 TYR A C 1
ATOM 2330 O O . TYR A 1 301 ? -17.562 20.594 18.219 1 95 301 TYR A O 1
ATOM 2338 N N . LYS A 1 302 ? -18.578 19 17.047 1 94.12 302 LYS A N 1
ATOM 2339 C CA . LYS A 1 302 ? -18.219 17.969 18.016 1 94.12 302 LYS A CA 1
ATOM 2340 C C . LYS A 1 302 ? -16.703 17.844 18.141 1 94.12 302 LYS A C 1
ATOM 2342 O O . LYS A 1 302 ? -16.188 17.547 19.219 1 94.12 302 LYS A O 1
ATOM 2347 N N . VAL A 1 303 ? -16 18.062 17.062 1 96.25 303 VAL A N 1
ATOM 2348 C CA . VAL A 1 303 ? -14.562 17.828 17.094 1 96.25 303 VAL A CA 1
ATOM 2349 C C . VAL A 1 303 ? -13.828 19.172 17.047 1 96.25 303 VAL A C 1
ATOM 2351 O O . VAL A 1 303 ? -12.617 19.219 16.812 1 96.25 303 VAL A O 1
ATOM 2354 N N . GLU A 1 304 ? -14.609 20.266 17.141 1 95.5 304 GLU A N 1
ATOM 2355 C CA . GLU A 1 304 ? -14.078 21.609 17.281 1 95.5 304 GLU A CA 1
ATOM 2356 C C . GLU A 1 304 ? -13.289 22.031 16.062 1 95.5 304 GLU A C 1
ATOM 2358 O O . GLU A 1 304 ? -12.203 22.609 16.172 1 95.5 304 GLU A O 1
ATOM 2363 N N . LEU A 1 305 ? -13.742 21.656 14.922 1 97 305 LEU A N 1
ATOM 2364 C CA . LEU A 1 305 ? -13.203 22.156 13.664 1 97 305 LEU A CA 1
ATOM 2365 C C . LEU A 1 305 ? -13.875 23.469 13.273 1 97 305 LEU A C 1
ATOM 2367 O O . LEU A 1 305 ? -15.039 23.703 13.617 1 97 305 LEU A O 1
ATOM 2371 N N . PRO A 1 306 ? -13.188 24.297 12.586 1 96.5 306 PRO A N 1
ATOM 2372 C CA . PRO A 1 306 ? -13.766 25.578 12.195 1 96.5 306 PRO A CA 1
ATOM 2373 C C . PRO A 1 306 ? -14.852 25.453 11.133 1 96.5 306 PRO A C 1
ATOM 2375 O O . PRO A 1 306 ? -14.688 24.688 10.172 1 96.5 306 PRO A O 1
ATOM 2378 N N . THR A 1 307 ? -15.898 26.188 11.281 1 95.81 307 THR A N 1
ATOM 2379 C CA . THR A 1 307 ? -17 26.156 10.312 1 95.81 307 THR A CA 1
ATOM 2380 C C . THR A 1 307 ? -17.156 27.531 9.656 1 95.81 307 THR A C 1
ATOM 2382 O O . THR A 1 307 ? -17.938 27.672 8.711 1 95.81 307 THR A O 1
ATOM 2385 N N . SER A 1 308 ? -16.406 28.531 10.18 1 94.56 308 SER A N 1
ATOM 2386 C CA . SER A 1 308 ? -16.516 29.891 9.664 1 94.56 308 SER A CA 1
ATOM 2387 C C . SER A 1 308 ? -15.148 30.562 9.594 1 94.56 308 SER A C 1
ATOM 2389 O O . SER A 1 308 ? -14.18 30.094 10.195 1 94.56 308 SER A O 1
ATOM 2391 N N . LEU A 1 309 ? -15.141 31.656 8.836 1 94.62 309 LEU A N 1
ATOM 2392 C CA . LEU A 1 309 ? -13.922 32.469 8.758 1 94.62 309 LEU A CA 1
ATOM 2393 C C . LEU A 1 309 ? -13.57 33.031 10.125 1 94.62 309 LEU A C 1
ATOM 2395 O O . LEU A 1 309 ? -12.391 33.125 10.477 1 94.62 309 LEU A O 1
ATOM 2399 N N . VAL A 1 310 ? -14.539 33.281 10.969 1 92.5 310 VAL A N 1
ATOM 2400 C CA . VAL A 1 310 ? -14.328 33.812 12.312 1 92.5 310 VAL A CA 1
ATOM 2401 C C . VAL A 1 310 ? -13.633 32.75 13.172 1 92.5 310 VAL A C 1
ATOM 2403 O O . VAL A 1 310 ? -12.742 33.062 13.961 1 92.5 310 VAL A O 1
ATOM 2406 N N . ASP A 1 311 ? -14.07 31.516 13.016 1 93.62 311 ASP A N 1
ATOM 2407 C CA . ASP A 1 311 ? -13.43 30.406 13.734 1 93.62 311 ASP A CA 1
ATOM 2408 C C . ASP A 1 311 ? -11.945 30.328 13.406 1 93.62 311 ASP A C 1
ATOM 2410 O O . ASP A 1 311 ? -11.148 29.812 14.195 1 93.62 311 ASP A O 1
ATOM 2414 N N . LEU A 1 312 ? -11.547 30.844 12.219 1 94.06 312 LEU A N 1
ATOM 2415 C CA . LEU A 1 312 ? -10.156 30.828 11.773 1 94.06 312 LEU A CA 1
ATOM 2416 C C . LEU A 1 312 ? -9.438 32.094 12.188 1 94.06 312 LEU A C 1
ATOM 2418 O O . LEU A 1 312 ? -8.266 32.312 11.836 1 94.06 312 LEU A O 1
ATOM 2422 N N . GLY A 1 313 ? -10.188 32.969 12.844 1 89.69 313 GLY A N 1
ATOM 2423 C CA . GLY A 1 313 ? -9.609 34.219 13.305 1 89.69 313 GLY A CA 1
ATOM 2424 C C . GLY A 1 313 ? -9.602 35.281 12.242 1 89.69 313 GLY A C 1
ATOM 2425 O O . GLY A 1 313 ? -8.844 36.25 12.336 1 89.69 313 GLY A O 1
ATOM 2426 N N . ILE A 1 314 ? -10.359 35.062 11.258 1 89.5 314 ILE A N 1
ATOM 2427 C CA . ILE A 1 314 ? -10.414 36.031 10.156 1 89.5 314 ILE A CA 1
ATOM 2428 C C . ILE A 1 314 ? -11.555 37.031 10.391 1 89.5 314 ILE A C 1
ATOM 2430 O O . ILE A 1 314 ? -12.703 36.625 10.555 1 89.5 314 ILE A O 1
ATOM 2434 N N . ASN A 1 315 ? -11.117 38.25 10.438 1 85.81 315 ASN A N 1
ATOM 2435 C CA . ASN A 1 315 ? -12.125 39.312 10.453 1 85.81 315 ASN A CA 1
ATOM 2436 C C . ASN A 1 315 ? -12.68 39.594 9.055 1 85.81 315 ASN A C 1
ATOM 2438 O O . ASN A 1 315 ? -12.016 40.219 8.242 1 85.81 315 ASN A O 1
ATOM 2442 N N . VAL A 1 316 ? -13.875 39.25 8.797 1 81.12 316 VAL A N 1
ATOM 2443 C CA . VAL A 1 316 ? -14.484 39.25 7.477 1 81.12 316 VAL A CA 1
ATOM 2444 C C . VAL A 1 316 ? -14.57 40.688 6.969 1 81.12 316 VAL A C 1
ATOM 2446 O O . VAL A 1 316 ? -14.469 40.938 5.762 1 81.12 316 VAL A O 1
ATOM 2449 N N . GLY A 1 317 ? -14.719 41.625 7.781 1 79.75 317 GLY A N 1
ATOM 2450 C CA . GLY A 1 317 ? -14.812 43 7.395 1 79.75 317 GLY A CA 1
ATOM 2451 C C . GLY A 1 317 ? -13.492 43.594 6.938 1 79.75 317 GLY A C 1
ATOM 2452 O O . GLY A 1 317 ? -13.461 44.531 6.129 1 79.75 317 GLY A O 1
ATOM 2453 N N . SER A 1 318 ? -12.469 43.062 7.355 1 79.62 318 SER A N 1
ATOM 2454 C CA . SER A 1 318 ? -11.156 43.625 7.078 1 79.62 318 SER A CA 1
ATOM 2455 C C . SER A 1 318 ? -10.359 42.75 6.125 1 79.62 318 SER A C 1
ATOM 2457 O O . SER A 1 318 ? -9.383 43.188 5.523 1 79.62 318 SER A O 1
ATOM 2459 N N . ALA A 1 319 ? -10.719 41.531 6.031 1 81.69 319 ALA A N 1
ATOM 2460 C CA . ALA A 1 319 ? -9.945 40.594 5.234 1 81.69 319 ALA A CA 1
ATOM 2461 C C . ALA A 1 319 ? -10.156 40.812 3.742 1 81.69 319 ALA A C 1
ATOM 2463 O O . ALA A 1 319 ? -11.266 41.125 3.305 1 81.69 319 ALA A O 1
ATOM 2464 N N . ASP A 1 320 ? -9.102 40.688 3.023 1 89.31 320 ASP A N 1
ATOM 2465 C CA . ASP A 1 320 ? -9.188 40.75 1.568 1 89.31 320 ASP A CA 1
ATOM 2466 C C . ASP A 1 320 ? -9.555 39.375 0.989 1 89.31 320 ASP A C 1
ATOM 2468 O O . ASP A 1 320 ? -8.703 38.688 0.419 1 89.31 320 ASP A O 1
ATOM 2472 N N . LEU A 1 321 ? -10.758 39.094 1.053 1 93.69 321 LEU A N 1
ATOM 2473 C CA . LEU A 1 321 ? -11.25 37.781 0.587 1 93.69 321 LEU A CA 1
ATOM 2474 C C . LEU A 1 321 ? -11.07 37.656 -0.921 1 93.69 321 LEU A C 1
ATOM 2476 O O . LEU A 1 321 ? -10.992 36.531 -1.442 1 93.69 321 LEU A O 1
ATOM 2480 N N . ASN A 1 322 ? -11.039 38.781 -1.603 1 94 322 ASN A N 1
ATOM 2481 C CA . ASN A 1 322 ? -10.766 38.688 -3.035 1 94 322 ASN A CA 1
ATOM 2482 C C . ASN A 1 322 ? -9.383 38.125 -3.316 1 94 322 ASN A C 1
ATOM 2484 O O . ASN A 1 322 ? -9.203 37.375 -4.281 1 94 322 ASN A O 1
ATOM 2488 N N . ALA A 1 323 ? -8.492 38.531 -2.514 1 93.62 323 ALA A N 1
ATOM 2489 C CA . ALA A 1 323 ? -7.141 37.969 -2.658 1 93.62 323 ALA A CA 1
ATOM 2490 C C . ALA A 1 323 ? -7.129 36.469 -2.424 1 93.62 323 ALA A C 1
ATOM 2492 O O . ALA A 1 323 ? -6.414 35.719 -3.107 1 93.62 323 ALA A O 1
ATOM 2493 N N . VAL A 1 324 ? -7.852 36 -1.438 1 94 324 VAL A N 1
ATOM 2494 C CA . VAL A 1 324 ? -7.98 34.594 -1.125 1 94 324 VAL A CA 1
ATOM 2495 C C . VAL A 1 324 ? -8.547 33.844 -2.33 1 94 324 VAL A C 1
ATOM 2497 O O . VAL A 1 324 ? -8 32.812 -2.75 1 94 324 VAL A O 1
ATOM 2500 N N . CYS A 1 325 ? -9.609 34.344 -2.857 1 96.69 325 CYS A N 1
ATOM 2501 C CA . CYS A 1 325 ? -10.297 33.719 -3.971 1 96.69 325 CYS A CA 1
ATOM 2502 C C . CYS A 1 325 ? -9.414 33.656 -5.211 1 96.69 325 CYS A C 1
ATOM 2504 O O . CYS A 1 325 ? -9.367 32.656 -5.914 1 96.69 325 CYS A O 1
ATOM 2506 N N . LYS A 1 326 ? -8.734 34.75 -5.508 1 95.94 326 LYS A N 1
ATOM 2507 C CA . LYS A 1 326 ? -7.844 34.812 -6.66 1 95.94 326 LYS A CA 1
ATOM 2508 C C . LYS A 1 326 ? -6.703 33.812 -6.527 1 95.94 326 LYS A C 1
ATOM 2510 O O . LYS A 1 326 ? -6.371 33.125 -7.488 1 95.94 326 LYS A O 1
ATOM 2515 N N . LYS A 1 327 ? -6.152 33.781 -5.383 1 93.62 327 LYS A N 1
ATOM 2516 C CA . LYS A 1 327 ? -5.055 32.844 -5.148 1 93.62 327 LYS A CA 1
ATOM 2517 C C . LYS A 1 327 ? -5.527 31.391 -5.254 1 93.62 327 LYS A C 1
ATOM 2519 O O . LYS A 1 327 ? -4.828 30.547 -5.809 1 93.62 327 LYS A O 1
ATOM 2524 N N . ALA A 1 328 ? -6.648 31.094 -4.734 1 95.44 328 ALA A N 1
ATOM 2525 C CA . ALA A 1 328 ? -7.195 29.734 -4.715 1 95.44 328 ALA A CA 1
ATOM 2526 C C . ALA A 1 328 ? -7.496 29.25 -6.125 1 95.44 328 ALA A C 1
ATOM 2528 O O . ALA A 1 328 ? -7.617 28.047 -6.359 1 95.44 328 ALA A O 1
ATOM 2529 N N . THR A 1 329 ? -7.598 30.188 -7.051 1 96.69 329 THR A N 1
ATOM 2530 C CA . THR A 1 329 ? -8.016 29.797 -8.391 1 96.69 329 THR A CA 1
ATOM 2531 C C . THR A 1 329 ? -6.926 30.109 -9.414 1 96.69 329 THR A C 1
ATOM 2533 O O . THR A 1 329 ? -7.18 30.141 -10.617 1 96.69 329 THR A O 1
ATOM 2536 N N . MET A 1 330 ? -5.82 30.453 -8.93 1 94.5 330 MET A N 1
ATOM 2537 C CA . MET A 1 330 ? -4.703 30.719 -9.828 1 94.5 330 MET A CA 1
ATOM 2538 C C . MET A 1 330 ? -4.402 29.5 -10.695 1 94.5 330 MET A C 1
ATOM 2540 O O . MET A 1 330 ? -4.723 28.359 -10.312 1 94.5 330 MET A O 1
ATOM 2544 N N . GLU A 1 331 ? -3.709 29.766 -11.844 1 92.12 331 GLU A N 1
ATOM 2545 C CA . GLU A 1 331 ? -3.334 28.672 -12.734 1 92.12 331 GLU A CA 1
ATOM 2546 C C . GLU A 1 331 ? -2.453 27.656 -12.008 1 92.12 331 GLU A C 1
ATOM 2548 O O . GLU A 1 331 ? -1.539 28.031 -11.273 1 92.12 331 GLU A O 1
ATOM 2553 N N . GLY A 1 332 ? -2.797 26.422 -12.078 1 88.44 332 GLY A N 1
ATOM 2554 C CA . GLY A 1 332 ? -1.987 25.375 -11.477 1 88.44 332 GLY A CA 1
ATOM 2555 C C . GLY A 1 332 ? -2.518 24.922 -10.133 1 88.44 332 GLY A C 1
ATOM 2556 O O . GLY A 1 332 ? -2.078 23.891 -9.602 1 88.44 332 GLY A O 1
ATOM 2557 N N . GLU A 1 333 ? -3.469 25.656 -9.641 1 90.31 333 GLU A N 1
ATOM 2558 C CA . GLU A 1 333 ? -4.035 25.25 -8.352 1 90.31 333 GLU A CA 1
ATOM 2559 C C . GLU A 1 333 ? -4.906 24.016 -8.492 1 90.31 333 GLU A C 1
ATOM 2561 O O . GLU A 1 333 ? -5.484 23.766 -9.555 1 90.31 333 GLU A O 1
ATOM 2566 N N . SER A 1 334 ? -5.023 23.297 -7.383 1 91.12 334 SER A N 1
ATOM 2567 C CA . SER A 1 334 ? -5.664 21.984 -7.391 1 91.12 334 SER A CA 1
ATOM 2568 C C . SER A 1 334 ? -7.172 22.109 -7.59 1 91.12 334 SER A C 1
ATOM 2570 O O . SER A 1 334 ? -7.848 21.125 -7.895 1 91.12 334 SER A O 1
ATOM 2572 N N . ILE A 1 335 ? -7.723 23.266 -7.391 1 94.56 335 ILE A N 1
ATOM 2573 C CA . ILE A 1 335 ? -9.164 23.469 -7.539 1 94.56 335 ILE A CA 1
ATOM 2574 C C . ILE A 1 335 ? -9.578 23.156 -8.977 1 94.56 335 ILE A C 1
ATOM 2576 O O . ILE A 1 335 ? -10.742 22.812 -9.227 1 94.56 335 ILE A O 1
ATOM 2580 N N . HIS A 1 336 ? -8.672 23.188 -9.898 1 93.81 336 HIS A N 1
ATOM 2581 C CA . HIS A 1 336 ? -8.984 23.047 -11.312 1 93.81 336 HIS A CA 1
ATOM 2582 C C . HIS A 1 336 ? -9.094 21.578 -11.703 1 93.81 336 HIS A C 1
ATOM 2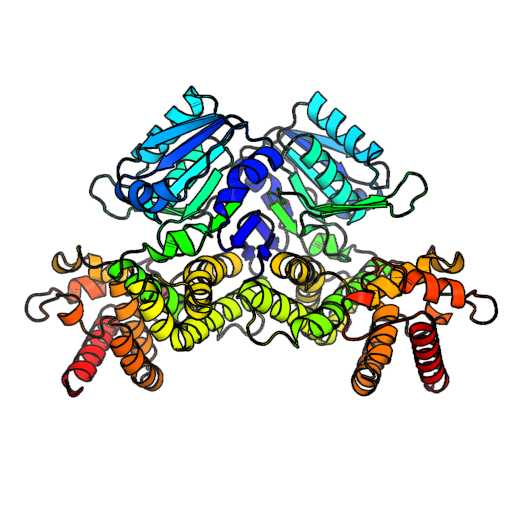584 O O . HIS A 1 336 ? -9.469 21.25 -12.836 1 93.81 336 HIS A O 1
ATOM 2590 N N . VAL A 1 337 ? -8.82 20.688 -10.781 1 91 337 VAL A N 1
ATOM 2591 C CA . VAL A 1 337 ? -9.047 19.266 -11.062 1 91 337 VAL A CA 1
ATOM 2592 C C . VAL A 1 337 ? -10.523 18.938 -10.828 1 91 337 VAL A C 1
ATOM 2594 O O . VAL A 1 337 ? -10.992 17.875 -11.242 1 91 337 VAL A O 1
ATOM 2597 N N . MET A 1 338 ? -11.242 19.812 -10.156 1 93 338 MET A N 1
ATOM 2598 C CA . MET A 1 338 ? -12.672 19.641 -9.961 1 93 338 MET A CA 1
ATOM 2599 C C . MET A 1 338 ? -13.43 19.797 -11.273 1 93 338 MET A C 1
ATOM 2601 O O . MET A 1 338 ? -12.977 20.516 -12.172 1 93 338 MET A O 1
ATOM 2605 N N . PRO A 1 339 ? -14.547 19.094 -11.336 1 90.56 339 PRO A N 1
ATOM 2606 C CA . PRO A 1 339 ? -15.352 19.266 -12.547 1 90.56 339 PRO A CA 1
ATOM 2607 C C . PRO A 1 339 ? -15.844 20.703 -12.734 1 90.56 339 PRO A C 1
ATOM 2609 O O . PRO A 1 339 ? -16.25 21.344 -11.766 1 90.56 339 PRO A O 1
ATOM 2612 N N . GLY A 1 340 ? -15.695 21.172 -14.016 1 88.88 340 GLY A N 1
ATOM 2613 C CA . GLY A 1 340 ? -16.172 22.516 -14.336 1 88.88 340 GLY A CA 1
ATOM 2614 C C . GLY A 1 340 ? -15.094 23.578 -14.242 1 88.88 340 GLY A C 1
ATOM 2615 O O . GLY A 1 340 ? -13.969 23.281 -13.82 1 88.88 340 GLY A O 1
ATOM 2616 N N . VAL A 1 341 ? -15.438 24.766 -14.664 1 91.44 341 VAL A N 1
ATOM 2617 C CA . VAL A 1 341 ? -14.539 25.906 -14.57 1 91.44 341 VAL A CA 1
ATOM 2618 C C . VAL A 1 341 ? -14.758 26.641 -13.25 1 91.44 341 VAL A C 1
ATOM 2620 O O . VAL A 1 341 ? -15.898 26.953 -12.891 1 91.44 341 VAL A O 1
ATOM 2623 N N . MET A 1 342 ? -13.719 26.797 -12.531 1 94.31 342 MET A N 1
ATOM 2624 C CA . MET A 1 342 ? -13.766 27.484 -11.242 1 94.31 342 MET A CA 1
ATOM 2625 C C . MET A 1 342 ? -13.008 28.797 -11.297 1 94.31 342 MET A C 1
ATOM 2627 O O . MET A 1 342 ? -11.812 28.828 -11.609 1 94.31 342 MET A O 1
ATOM 2631 N N . ASN A 1 343 ? -13.695 29.875 -11.039 1 95.81 343 ASN A N 1
ATOM 2632 C CA . ASN A 1 343 ? -13.047 31.188 -10.977 1 95.81 343 ASN A CA 1
ATOM 2633 C C . ASN A 1 343 ? -13.188 31.812 -9.594 1 95.81 343 ASN A C 1
ATOM 2635 O O . ASN A 1 343 ? -13.82 31.234 -8.703 1 95.81 343 ASN A O 1
ATOM 2639 N N . ALA A 1 344 ? -12.539 32.969 -9.453 1 97.44 344 ALA A N 1
ATOM 2640 C CA . ALA A 1 344 ? -12.492 33.656 -8.156 1 97.44 344 ALA A CA 1
ATOM 2641 C C . ALA A 1 344 ? -13.898 34.031 -7.684 1 97.44 344 ALA A C 1
ATOM 2643 O O . ALA A 1 344 ? -14.195 33.969 -6.488 1 97.44 344 ALA A O 1
ATOM 2644 N N . GLY A 1 345 ? -14.68 34.406 -8.578 1 97.38 345 GLY A N 1
ATOM 2645 C CA . GLY A 1 345 ? -16.062 34.75 -8.242 1 97.38 345 GLY A CA 1
ATOM 2646 C C . GLY A 1 345 ? -16.844 33.594 -7.699 1 97.38 345 GLY A C 1
ATOM 2647 O O . GLY A 1 345 ? -17.672 33.75 -6.793 1 97.38 345 GLY A O 1
ATOM 2648 N N . ASP A 1 346 ? -16.688 32.438 -8.258 1 97.38 346 ASP A N 1
ATOM 2649 C CA . ASP A 1 346 ? -17.344 31.219 -7.777 1 97.38 346 ASP A CA 1
ATOM 2650 C C . ASP A 1 346 ? -16.938 30.922 -6.34 1 97.38 346 ASP A C 1
ATOM 2652 O O . ASP A 1 346 ? -17.781 30.562 -5.512 1 97.38 346 ASP A O 1
ATOM 2656 N N . VAL A 1 347 ? -15.656 31.016 -6.082 1 98 347 VAL A N 1
ATOM 2657 C CA . VAL A 1 347 ? -15.125 30.734 -4.746 1 98 347 VAL A CA 1
ATOM 2658 C C . VAL A 1 347 ? -15.688 31.75 -3.754 1 98 347 VAL A C 1
ATOM 2660 O O . VAL A 1 347 ? -16.094 31.391 -2.646 1 98 347 VAL A O 1
ATOM 2663 N N . ARG A 1 348 ? -15.719 33.031 -4.148 1 97.38 348 ARG A N 1
ATOM 2664 C CA . ARG A 1 348 ? -16.25 34.062 -3.283 1 97.38 348 ARG A CA 1
ATOM 2665 C C . ARG A 1 348 ? -17.719 33.781 -2.932 1 97.38 348 ARG A C 1
ATOM 2667 O O . ARG A 1 348 ? -18.109 33.875 -1.768 1 97.38 348 ARG A O 1
ATOM 2674 N N . LYS A 1 349 ? -18.469 33.438 -3.908 1 97.19 349 LYS A N 1
ATOM 2675 C CA . LYS A 1 349 ? -19.875 33.125 -3.691 1 97.19 349 LYS A CA 1
ATOM 2676 C C . LYS A 1 349 ? -20.031 31.953 -2.73 1 97.19 349 LYS A C 1
ATOM 2678 O O . LYS A 1 349 ? -20.891 31.969 -1.854 1 97.19 349 LYS A O 1
ATOM 2683 N N . ALA A 1 350 ? -19.25 30.906 -2.943 1 97.62 350 ALA A N 1
ATOM 2684 C CA . ALA A 1 350 ? -19.281 29.734 -2.078 1 97.62 350 ALA A CA 1
ATOM 2685 C C . ALA A 1 350 ? -18.953 30.109 -0.635 1 97.62 350 ALA A C 1
ATOM 2687 O O . ALA A 1 350 ? -19.625 29.641 0.298 1 97.62 350 ALA A O 1
ATOM 2688 N N . ILE A 1 351 ? -17.922 30.922 -0.451 1 97 351 ILE A N 1
ATOM 2689 C CA . ILE A 1 351 ? -17.531 31.359 0.881 1 97 351 ILE A CA 1
ATOM 2690 C C . ILE A 1 351 ? -18.688 32.125 1.525 1 97 351 ILE A C 1
ATOM 2692 O O . ILE A 1 351 ? -19.031 31.891 2.68 1 97 351 ILE A O 1
ATOM 2696 N N . ASP A 1 352 ? -19.25 33 0.741 1 95.69 352 ASP A N 1
ATOM 2697 C CA . ASP A 1 352 ? -20.359 33.812 1.252 1 95.69 352 ASP A CA 1
ATOM 2698 C C . ASP A 1 352 ? -21.531 32.906 1.683 1 95.69 352 ASP A C 1
ATOM 2700 O O . ASP A 1 352 ? -22.172 33.156 2.705 1 95.69 352 ASP A O 1
ATOM 2704 N N . GLN A 1 353 ? -21.766 31.969 0.939 1 96 353 GLN A N 1
ATOM 2705 C CA . GLN A 1 353 ? -22.859 31.047 1.248 1 96 353 GLN A CA 1
ATOM 2706 C C . GLN A 1 353 ? -22.578 30.266 2.525 1 96 353 GLN A C 1
ATOM 2708 O O . GLN A 1 353 ? -23.469 30.047 3.346 1 96 353 GLN A O 1
ATOM 2713 N N . ILE A 1 354 ? -21.359 29.781 2.684 1 95.81 354 ILE A N 1
ATOM 2714 C CA . ILE A 1 354 ? -20.969 29.047 3.891 1 95.81 354 ILE A CA 1
ATOM 2715 C C . ILE A 1 354 ? -21.094 29.969 5.105 1 95.81 354 ILE A C 1
ATOM 2717 O O . ILE A 1 354 ? -21.594 29.547 6.156 1 95.81 354 ILE A O 1
ATOM 2721 N N . GLU A 1 355 ? -20.688 31.234 4.949 1 94.19 355 GLU A N 1
ATOM 2722 C CA . GLU A 1 355 ? -20.75 32.188 6.055 1 94.19 355 GLU A CA 1
ATOM 2723 C C . GLU A 1 355 ? -22.203 32.531 6.406 1 94.19 355 GLU A C 1
ATOM 2725 O O . GLU A 1 355 ? -22.531 32.75 7.57 1 94.19 355 GLU A O 1
ATOM 2730 N N . GLU A 1 356 ? -23 32.5 5.441 1 91.94 356 GLU A N 1
ATOM 2731 C CA . GLU A 1 356 ? -24.422 32.75 5.676 1 91.94 356 GLU A CA 1
ATOM 2732 C C . GLU A 1 356 ? -25.047 31.609 6.457 1 91.94 356 GLU A C 1
ATOM 2734 O O . GLU A 1 356 ? -25.906 31.828 7.32 1 91.94 356 GLU A O 1
ATOM 2739 N N . ILE A 1 357 ? -24.719 30.391 6.082 1 89.81 357 ILE A N 1
ATOM 2740 C CA . ILE A 1 357 ? -25.219 29.219 6.777 1 89.81 357 ILE A CA 1
ATOM 2741 C C . ILE A 1 357 ? -24.797 29.266 8.242 1 89.81 357 ILE A C 1
ATOM 2743 O O . ILE A 1 357 ? -25.578 28.906 9.133 1 89.81 357 ILE A O 1
ATOM 2747 N N . ASN A 1 358 ? -23.641 29.656 8.516 1 84.44 358 ASN A N 1
ATOM 2748 C CA . ASN A 1 358 ? -23.078 29.656 9.867 1 84.44 358 ASN A CA 1
ATOM 2749 C C . ASN A 1 358 ? -23.703 30.766 10.719 1 84.44 358 ASN A C 1
ATOM 2751 O O . ASN A 1 358 ? -23.734 30.656 11.945 1 84.44 358 ASN A O 1
ATOM 2755 N N . LYS A 1 359 ? -24.125 31.875 10.125 1 78.19 359 LYS A N 1
ATOM 2756 C CA . LYS A 1 359 ? -24.797 32.938 10.844 1 78.19 359 LYS A CA 1
ATOM 2757 C C . LYS A 1 359 ? -26.156 32.5 11.359 1 78.19 359 LYS A C 1
ATOM 2759 O O . LYS A 1 359 ? -26.609 32.938 12.414 1 78.19 359 LYS A O 1
ATOM 2764 N N . ASN A 1 360 ? -26.766 31.766 10.516 1 70.25 360 ASN A N 1
ATOM 2765 C CA . ASN A 1 360 ? -28.125 31.375 10.852 1 70.25 360 ASN A CA 1
ATOM 2766 C C . ASN A 1 360 ? -28.141 30.188 11.805 1 70.25 360 ASN A C 1
ATOM 2768 O O . ASN A 1 360 ? -29.219 29.688 12.172 1 70.25 360 ASN A O 1
ATOM 2772 N N . ARG A 1 361 ? -27 29.641 12.078 1 63.25 361 ARG A N 1
ATOM 2773 C CA . ARG A 1 361 ? -26.969 28.469 12.938 1 63.25 361 ARG A CA 1
ATOM 2774 C C . ARG A 1 361 ? -26.969 28.875 14.414 1 63.25 361 ARG A C 1
ATOM 2776 O O . ARG A 1 361 ? -26.328 29.859 14.797 1 63.25 361 ARG A O 1
ATOM 2783 N N . PRO A 1 362 ? -28.031 28.422 15.172 1 49.72 362 PRO A N 1
ATOM 2784 C CA . PRO A 1 362 ? -28.172 28.781 16.594 1 49.72 362 PRO A CA 1
ATOM 2785 C C . PRO A 1 362 ? -26.922 28.469 17.406 1 49.72 362 PRO A C 1
ATOM 2787 O O . PRO A 1 362 ? -26.297 27.422 17.203 1 49.72 362 PRO A O 1
ATOM 2790 N N . VAL A 1 363 ? -26.266 29.469 17.891 1 44.31 363 VAL A N 1
ATOM 2791 C CA . VAL A 1 363 ? -25.172 29.297 18.844 1 44.31 363 VAL A CA 1
ATOM 2792 C C . VAL A 1 363 ? -25.609 28.359 19.969 1 44.31 363 VAL A C 1
ATOM 2794 O O . VAL A 1 363 ? -26.75 28.406 20.422 1 44.31 363 VAL A O 1
ATOM 2797 N N . MET B 1 1 ? -4.062 -5.023 21.75 1 53.56 1 MET B N 1
ATOM 2798 C CA . MET B 1 1 ? -4.395 -5.105 20.328 1 53.56 1 MET B CA 1
ATOM 2799 C C . MET B 1 1 ? -3.252 -5.738 19.547 1 53.56 1 MET B C 1
ATOM 2801 O O . MET B 1 1 ? -2.082 -5.555 19.875 1 53.56 1 MET B O 1
ATOM 2805 N N . SER B 1 2 ? -3.539 -6.73 18.75 1 62.56 2 SER B N 1
ATOM 2806 C CA . SER B 1 2 ? -2.523 -7.551 18.094 1 62.56 2 SER B CA 1
ATOM 2807 C C . SER B 1 2 ? -1.682 -6.719 17.141 1 62.56 2 SER B C 1
ATOM 2809 O O . SER B 1 2 ? -2.17 -5.746 16.547 1 62.56 2 SER B O 1
ATOM 2811 N N . SER B 1 3 ? -0.412 -6.891 17.141 1 80.81 3 SER B N 1
ATOM 2812 C CA . SER B 1 3 ? 0.552 -6.258 16.234 1 80.81 3 SER B CA 1
ATOM 2813 C C . SER B 1 3 ? 0.279 -6.621 14.781 1 80.81 3 SER B C 1
ATOM 2815 O O . SER B 1 3 ? -0.165 -7.734 14.492 1 80.81 3 SER B O 1
ATOM 2817 N N . LEU B 1 4 ? 0.186 -5.629 14 1 85.75 4 LEU B N 1
ATOM 2818 C CA . LEU B 1 4 ? 0.025 -5.836 12.562 1 85.75 4 LEU B CA 1
ATOM 2819 C C . LEU B 1 4 ? 1.22 -5.281 11.797 1 85.75 4 LEU B C 1
ATOM 2821 O O . LEU B 1 4 ? 1.632 -4.141 12.023 1 85.75 4 LEU B O 1
ATOM 2825 N N . ILE B 1 5 ? 1.875 -6.113 11.047 1 92.19 5 ILE B N 1
ATOM 2826 C CA . ILE B 1 5 ? 2.982 -5.719 10.18 1 92.19 5 ILE B CA 1
ATOM 2827 C C . ILE B 1 5 ? 2.516 -5.688 8.727 1 92.19 5 ILE B C 1
ATOM 2829 O O . ILE B 1 5 ? 2.002 -6.68 8.211 1 92.19 5 ILE B O 1
ATOM 2833 N N . VAL B 1 6 ? 2.631 -4.539 8.148 1 95.81 6 VAL B N 1
ATOM 2834 C CA . VAL B 1 6 ? 2.154 -4.336 6.785 1 95.81 6 VAL B CA 1
ATOM 2835 C C . VAL B 1 6 ? 3.342 -4.184 5.836 1 95.81 6 VAL B C 1
ATOM 2837 O O . VAL B 1 6 ? 4.246 -3.387 6.09 1 95.81 6 VAL B O 1
ATOM 2840 N N . ARG B 1 7 ? 3.449 -5 4.82 1 96.5 7 ARG B N 1
ATOM 2841 C CA . ARG B 1 7 ? 4.32 -4.887 3.654 1 96.5 7 ARG B CA 1
ATOM 2842 C C . ARG B 1 7 ? 3.504 -4.723 2.377 1 96.5 7 ARG B C 1
ATOM 2844 O O . ARG B 1 7 ? 3.352 -5.672 1.604 1 96.5 7 ARG B O 1
ATOM 2851 N N . GLY B 1 8 ? 3.049 -3.531 2.227 1 96.44 8 GLY B N 1
ATOM 2852 C CA . GLY B 1 8 ? 1.842 -3.301 1.447 1 96.44 8 GLY B CA 1
ATOM 2853 C C . GLY B 1 8 ? 2.109 -3.141 -0.037 1 96.44 8 GLY B C 1
ATOM 2854 O O . GLY B 1 8 ? 1.218 -3.35 -0.861 1 96.44 8 GLY B O 1
ATOM 2855 N N . ALA B 1 9 ? 3.328 -2.723 -0.419 1 98.12 9 ALA B N 1
ATOM 2856 C CA . ALA B 1 9 ? 3.551 -2.404 -1.827 1 98.12 9 ALA B CA 1
ATOM 2857 C C . ALA B 1 9 ? 5.039 -2.246 -2.127 1 98.12 9 ALA B C 1
ATOM 2859 O O . ALA B 1 9 ? 5.832 -1.973 -1.225 1 98.12 9 ALA B O 1
ATOM 2860 N N . PRO B 1 10 ? 5.43 -2.506 -3.389 1 98.19 10 PRO B N 1
ATOM 2861 C CA . PRO B 1 10 ? 6.742 -2.01 -3.814 1 98.19 10 PRO B CA 1
ATOM 2862 C C . PRO B 1 10 ? 6.891 -0.501 -3.623 1 98.19 10 PRO B C 1
ATOM 2864 O O . PRO B 1 10 ? 5.898 0.202 -3.428 1 98.19 10 PRO B O 1
ATOM 2867 N N . GLN B 1 11 ? 8.125 -0.02 -3.662 1 97.5 11 GLN B N 1
ATOM 2868 C CA . GLN B 1 11 ? 8.352 1.407 -3.459 1 97.5 11 GLN B CA 1
ATOM 2869 C C . GLN B 1 11 ? 7.719 2.23 -4.574 1 97.5 11 GLN B C 1
ATOM 2871 O O . GLN B 1 11 ? 7.188 3.314 -4.328 1 97.5 11 GLN B O 1
ATOM 2876 N N . GLU B 1 12 ? 7.82 1.749 -5.738 1 97.38 12 GLU B N 1
ATOM 2877 C CA . GLU B 1 12 ? 7.172 2.33 -6.906 1 97.38 12 GLU B CA 1
ATOM 2878 C C . GLU B 1 12 ? 6.625 1.245 -7.832 1 97.38 12 GLU B C 1
ATOM 2880 O O . GLU B 1 12 ? 7.328 0.284 -8.156 1 97.38 12 GLU B O 1
ATOM 2885 N N . TYR B 1 13 ? 5.363 1.299 -8.148 1 98.12 13 TYR B N 1
ATOM 2886 C CA . TYR B 1 13 ? 4.68 0.41 -9.086 1 98.12 13 TYR B CA 1
ATOM 2887 C C . TYR B 1 13 ? 4.191 1.175 -10.312 1 98.12 13 TYR B C 1
ATOM 2889 O O . TYR B 1 13 ? 3.4 2.111 -10.188 1 98.12 13 TYR B O 1
ATOM 2897 N N . VAL B 1 14 ? 4.707 0.807 -11.469 1 97.12 14 VAL B N 1
ATOM 2898 C CA . VAL B 1 14 ? 4.316 1.423 -12.734 1 97.12 14 VAL B CA 1
ATOM 2899 C C . VAL B 1 14 ? 3.613 0.393 -13.609 1 97.12 14 VAL B C 1
ATOM 2901 O O . VAL B 1 14 ? 4.172 -0.666 -13.906 1 97.12 14 VAL B O 1
ATOM 2904 N N . PHE B 1 15 ? 2.441 0.634 -13.969 1 96.44 15 PHE B N 1
ATOM 2905 C CA . PHE B 1 15 ? 1.662 -0.145 -14.922 1 96.44 15 PHE B CA 1
ATOM 2906 C C . PHE B 1 15 ? 1.247 0.713 -16.109 1 96.44 15 PHE B C 1
ATOM 2908 O O . PHE B 1 15 ? 0.391 1.591 -15.984 1 96.44 15 PHE B O 1
ATOM 2915 N N . ALA B 1 16 ? 1.87 0.476 -17.234 1 95.06 16 ALA B N 1
ATOM 2916 C CA . ALA B 1 16 ? 1.586 1.278 -18.422 1 95.06 16 ALA B CA 1
ATOM 2917 C C . ALA B 1 16 ? 1.975 0.533 -19.703 1 95.06 16 ALA B C 1
ATOM 2919 O O . ALA B 1 16 ? 2.932 -0.244 -19.703 1 95.06 16 ALA B O 1
ATOM 2920 N N . GLU B 1 17 ? 1.209 0.828 -20.781 1 93.75 17 GLU B N 1
ATOM 2921 C CA . GLU B 1 17 ? 1.629 0.364 -22.094 1 93.75 17 GLU B CA 1
ATOM 2922 C C . GLU B 1 17 ? 2.941 1.017 -22.516 1 93.75 17 GLU B C 1
ATOM 2924 O O . GLU B 1 17 ? 3.053 2.244 -22.547 1 93.75 17 GLU B O 1
ATOM 2929 N N . GLY B 1 18 ? 3.959 0.248 -22.766 1 94.19 18 GLY B N 1
ATOM 2930 C CA . GLY B 1 18 ? 5.25 0.789 -23.156 1 94.19 18 GLY B CA 1
ATOM 2931 C C . GLY B 1 18 ? 6.102 1.214 -21.969 1 94.19 18 GLY B C 1
ATOM 2932 O O . GLY B 1 18 ? 7.043 1.994 -22.125 1 94.19 18 GLY B O 1
ATOM 2933 N N . ALA B 1 19 ? 5.766 0.69 -20.844 1 95.5 19 ALA B N 1
ATOM 2934 C CA . ALA B 1 19 ? 6.445 1.084 -19.609 1 95.5 19 ALA B CA 1
ATOM 2935 C C . ALA B 1 19 ? 7.949 0.838 -19.703 1 95.5 19 ALA B C 1
ATOM 2937 O O . ALA B 1 19 ? 8.742 1.566 -19.109 1 95.5 19 ALA B O 1
ATOM 2938 N N . LEU B 1 20 ? 8.414 -0.122 -20.469 1 96.81 20 LEU B N 1
ATOM 2939 C CA . LEU B 1 20 ? 9.82 -0.502 -20.562 1 96.81 20 LEU B CA 1
ATOM 2940 C C . LEU B 1 20 ? 10.656 0.625 -21.156 1 96.81 20 LEU B C 1
ATOM 2942 O O . LEU B 1 20 ? 11.859 0.711 -20.922 1 96.81 20 LEU B O 1
ATOM 2946 N N . SER B 1 21 ? 10.023 1.429 -21.969 1 95.94 21 SER B N 1
ATOM 2947 C CA . SER B 1 21 ? 10.727 2.557 -22.578 1 95.94 21 SER B CA 1
ATOM 2948 C C . SER B 1 21 ? 11.211 3.537 -21.516 1 95.94 21 SER B C 1
ATOM 2950 O O . SER B 1 21 ? 12.117 4.328 -21.75 1 95.94 21 SER B O 1
ATOM 2952 N N . GLU B 1 22 ? 10.617 3.482 -20.297 1 95.38 22 GLU B N 1
ATOM 2953 C CA . GLU B 1 22 ? 10.961 4.395 -19.219 1 95.38 22 GLU B CA 1
ATOM 2954 C C . GLU B 1 22 ? 12 3.777 -18.281 1 95.38 22 GLU B C 1
ATOM 2956 O O . GLU B 1 22 ? 12.438 4.414 -17.328 1 95.38 22 GLU B O 1
ATOM 2961 N N . LEU B 1 23 ? 12.438 2.592 -18.562 1 98 23 LEU B N 1
ATOM 2962 C CA . LEU B 1 23 ? 13.297 1.846 -17.641 1 98 23 LEU B CA 1
ATOM 2963 C C . LEU B 1 23 ? 14.555 2.637 -17.312 1 98 23 LEU B C 1
ATOM 2965 O O . LEU B 1 23 ? 14.883 2.814 -16.141 1 98 23 LEU B O 1
ATOM 2969 N N . GLU B 1 24 ? 15.281 3.139 -18.344 1 98.31 24 GLU B N 1
ATOM 2970 C CA . GLU B 1 24 ? 16.547 3.822 -18.078 1 98.31 24 GLU B CA 1
ATOM 2971 C C . GLU B 1 24 ? 16.328 5.07 -17.234 1 98.31 24 GLU B C 1
ATOM 2973 O O . GLU B 1 24 ? 17.094 5.32 -16.297 1 98.31 24 GLU B O 1
ATOM 2978 N N . GLU B 1 25 ? 15.328 5.824 -17.594 1 97.31 25 GLU B N 1
ATOM 2979 C CA . GLU B 1 25 ? 15.016 7.027 -16.812 1 97.31 25 GLU B CA 1
ATOM 2980 C C . GLU B 1 25 ? 14.75 6.691 -15.359 1 97.31 25 GLU B C 1
ATOM 2982 O O . GLU B 1 25 ? 15.195 7.402 -14.453 1 97.31 25 GLU B O 1
ATOM 2987 N N . ARG B 1 26 ? 14.039 5.617 -15.102 1 97.19 26 ARG B N 1
ATOM 2988 C CA . ARG B 1 26 ? 13.695 5.203 -13.75 1 97.19 26 ARG B CA 1
ATOM 2989 C C . ARG B 1 26 ? 14.938 4.723 -13 1 97.19 26 ARG B C 1
ATOM 2991 O O . ARG B 1 26 ? 15.055 4.934 -11.789 1 97.19 26 ARG B O 1
ATOM 2998 N N . LEU B 1 27 ? 15.812 4.039 -13.703 1 98.12 27 LEU B N 1
ATOM 2999 C CA . LEU B 1 27 ? 17.078 3.619 -13.102 1 98.12 27 LEU B CA 1
ATOM 3000 C C . LEU B 1 27 ? 17.922 4.824 -12.727 1 98.12 27 LEU B C 1
ATOM 3002 O O . LEU B 1 27 ? 18.469 4.887 -11.617 1 98.12 27 LEU B O 1
ATOM 3006 N N . LEU B 1 28 ? 18.016 5.812 -13.617 1 97.56 28 LEU B N 1
ATOM 3007 C CA . LEU B 1 28 ? 18.812 7.008 -13.391 1 97.56 28 LEU B CA 1
ATOM 3008 C C . LEU B 1 28 ? 18.25 7.828 -12.234 1 97.56 28 LEU B C 1
ATOM 3010 O O . LEU B 1 28 ? 19 8.391 -11.438 1 97.56 28 LEU B O 1
ATOM 3014 N N . ALA B 1 29 ? 16.922 7.855 -12.133 1 95.62 29 ALA B N 1
ATOM 3015 C CA . ALA B 1 29 ? 16.266 8.578 -11.047 1 95.62 29 ALA B CA 1
ATOM 3016 C C . ALA B 1 29 ? 16.641 7.984 -9.688 1 95.62 29 ALA B C 1
ATOM 3018 O O . ALA B 1 29 ? 16.609 8.68 -8.672 1 95.62 29 ALA B O 1
ATOM 3019 N N . ARG B 1 30 ? 17.047 6.711 -9.641 1 96.56 30 ARG B N 1
ATOM 3020 C CA . ARG B 1 30 ? 17.438 6.008 -8.422 1 96.56 30 ARG B CA 1
ATOM 3021 C C . ARG B 1 30 ? 18.953 5.98 -8.266 1 96.56 30 ARG B C 1
ATOM 3023 O O . ARG B 1 30 ? 19.484 5.363 -7.34 1 96.56 30 ARG B O 1
ATOM 3030 N N . LYS B 1 31 ? 19.641 6.555 -9.289 1 95.69 31 LYS B N 1
ATOM 3031 C CA . LYS B 1 31 ? 21.094 6.641 -9.312 1 95.69 31 LYS B CA 1
ATOM 3032 C C . LYS B 1 31 ? 21.719 5.262 -9.484 1 95.69 31 LYS B C 1
ATOM 3034 O O . LYS B 1 31 ? 22.797 4.992 -8.938 1 95.69 31 LYS B O 1
ATOM 3039 N N . TYR B 1 32 ? 20.969 4.352 -10.117 1 97.19 32 TYR B N 1
ATOM 3040 C CA . TYR B 1 32 ? 21.516 3.057 -10.5 1 97.19 32 TYR B CA 1
ATOM 3041 C C . TYR B 1 32 ? 22.25 3.152 -11.836 1 97.19 32 TYR B C 1
ATOM 3043 O O . TYR B 1 32 ? 21.625 3.373 -12.875 1 97.19 32 TYR B O 1
ATOM 3051 N N . LYS B 1 33 ? 23.547 2.932 -11.883 1 96.88 33 LYS B N 1
ATOM 3052 C CA . LYS B 1 33 ? 24.328 3.129 -13.094 1 96.88 33 LYS B CA 1
ATOM 3053 C C . LYS B 1 33 ? 24.844 1.801 -13.633 1 96.88 33 LYS B C 1
ATOM 3055 O O . LYS B 1 33 ? 25.156 1.682 -14.82 1 96.88 33 LYS B O 1
ATOM 3060 N N . ARG B 1 34 ? 25.062 0.843 -12.852 1 97.88 34 ARG B N 1
ATOM 3061 C CA . ARG B 1 34 ? 25.5 -0.503 -13.203 1 97.88 34 ARG B CA 1
ATOM 3062 C C . ARG B 1 34 ? 24.562 -1.554 -12.633 1 97.88 34 ARG B C 1
ATOM 3064 O O . ARG B 1 34 ? 24.5 -1.744 -11.414 1 97.88 34 ARG B O 1
ATOM 3071 N N . VAL B 1 35 ? 23.812 -2.277 -13.5 1 98.69 35 VAL B N 1
ATOM 3072 C CA . VAL B 1 35 ? 22.781 -3.18 -13.008 1 98.69 35 VAL B CA 1
ATOM 3073 C C . VAL B 1 35 ? 23.031 -4.59 -13.539 1 98.69 35 VAL B C 1
ATOM 3075 O O . VAL B 1 35 ? 23.578 -4.762 -14.633 1 98.69 35 VAL B O 1
ATOM 3078 N N . LEU B 1 36 ? 22.766 -5.578 -12.773 1 98.81 36 LEU B N 1
ATOM 3079 C CA . LEU B 1 36 ? 22.75 -6.98 -13.18 1 98.81 36 LEU B CA 1
ATOM 3080 C C . LEU B 1 36 ? 21.344 -7.43 -13.539 1 98.81 36 LEU B C 1
ATOM 3082 O O . LEU B 1 36 ? 20.469 -7.504 -12.68 1 98.81 36 LEU B O 1
ATOM 3086 N N . VAL B 1 37 ? 21.109 -7.695 -14.789 1 98.75 37 VAL B N 1
ATOM 3087 C CA . VAL B 1 37 ? 19.812 -8.156 -15.281 1 98.75 37 VAL B CA 1
ATOM 3088 C C . VAL B 1 37 ? 19.766 -9.68 -15.273 1 98.75 37 VAL B C 1
ATOM 3090 O O . VAL B 1 37 ? 20.5 -10.328 -16.016 1 98.75 37 VAL B O 1
ATOM 3093 N N . VAL B 1 38 ? 18.938 -10.195 -14.445 1 98.81 38 VAL B N 1
ATOM 3094 C CA . VAL B 1 38 ? 18.781 -11.641 -14.328 1 98.81 38 VAL B CA 1
ATOM 3095 C C . VAL B 1 38 ? 17.562 -12.094 -15.133 1 98.81 38 VAL B C 1
ATOM 3097 O O . VAL B 1 38 ? 16.469 -11.562 -14.961 1 98.81 38 VAL B O 1
ATOM 3100 N N . HIS B 1 39 ? 17.719 -13.023 -15.977 1 98.31 39 HIS B N 1
ATOM 3101 C CA . HIS B 1 39 ? 16.641 -13.484 -16.844 1 98.31 39 HIS B CA 1
ATOM 3102 C C . HIS B 1 39 ? 16.703 -14.992 -17.047 1 98.31 39 HIS B C 1
ATOM 3104 O O . HIS B 1 39 ? 17.75 -15.617 -16.828 1 98.31 39 HIS B O 1
ATOM 3110 N N . GLY B 1 40 ? 15.609 -15.617 -17.359 1 96.81 40 GLY B N 1
ATOM 3111 C CA . GLY B 1 40 ? 15.57 -16.969 -17.891 1 96.81 40 GLY B CA 1
ATOM 3112 C C . GLY B 1 40 ? 15.562 -17.016 -19.406 1 96.81 40 GLY B C 1
ATOM 3113 O O . GLY B 1 40 ? 15.633 -15.977 -20.062 1 96.81 40 GLY B O 1
ATOM 3114 N N . HIS B 1 41 ? 15.602 -18.266 -19.922 1 95.75 41 HIS B N 1
ATOM 3115 C CA . HIS B 1 41 ? 15.547 -18.406 -21.375 1 95.75 41 HIS B CA 1
ATOM 3116 C C . HIS B 1 41 ? 14.188 -18 -21.922 1 95.75 41 HIS B C 1
ATOM 3118 O O . HIS B 1 41 ? 14.102 -17.125 -22.781 1 95.75 41 HIS B O 1
ATOM 3124 N N . ALA B 1 42 ? 13.156 -18.578 -21.422 1 94.62 42 ALA B N 1
ATOM 3125 C CA . ALA B 1 42 ? 11.805 -18.312 -21.906 1 94.62 42 ALA B CA 1
ATOM 3126 C C . ALA B 1 42 ? 11.398 -16.875 -21.656 1 94.62 42 ALA B C 1
ATOM 3128 O O . ALA B 1 42 ? 10.758 -16.234 -22.5 1 94.62 42 ALA B O 1
ATOM 3129 N N . SER B 1 43 ? 11.75 -16.328 -20.484 1 95.06 43 SER B N 1
ATOM 3130 C CA . SER B 1 43 ? 11.375 -14.961 -20.141 1 95.06 43 SER B CA 1
ATOM 3131 C C . SER B 1 43 ? 12.062 -13.961 -21.062 1 95.06 43 SER B C 1
ATOM 3133 O O . SER B 1 43 ? 11.453 -12.977 -21.484 1 95.06 43 SER B O 1
ATOM 3135 N N . TRP B 1 44 ? 13.312 -14.203 -21.344 1 96.56 44 TRP B N 1
ATOM 3136 C CA . TRP B 1 44 ? 14.023 -13.273 -22.219 1 96.56 44 TRP B CA 1
ATOM 3137 C C . TRP B 1 44 ? 13.453 -13.32 -23.625 1 96.56 44 TRP B C 1
ATOM 3139 O O . TRP B 1 44 ? 13.359 -12.281 -24.297 1 96.56 44 TRP B O 1
ATOM 3149 N N . GLN B 1 45 ? 13.141 -14.484 -24.062 1 95.62 45 GLN B N 1
ATOM 3150 C CA . GLN B 1 45 ? 12.523 -14.602 -25.375 1 95.62 45 GLN B CA 1
ATOM 3151 C C . GLN B 1 45 ? 11.234 -13.797 -25.453 1 95.62 45 GLN B C 1
ATOM 3153 O O . GLN B 1 45 ? 10.922 -13.195 -26.484 1 95.62 45 GLN B O 1
ATOM 3158 N N . ALA B 1 46 ? 10.516 -13.805 -24.406 1 95.38 46 ALA B N 1
ATOM 3159 C CA . ALA B 1 46 ? 9.227 -13.125 -24.359 1 95.38 46 ALA B CA 1
ATOM 3160 C C . ALA B 1 46 ? 9.406 -11.609 -24.391 1 95.38 46 ALA B C 1
ATOM 3162 O O . ALA B 1 46 ? 8.555 -10.883 -24.906 1 95.38 46 ALA B O 1
ATOM 3163 N N . ILE B 1 47 ? 10.539 -11.094 -23.844 1 97.12 47 ILE B N 1
ATOM 3164 C CA . ILE B 1 47 ? 10.617 -9.664 -23.578 1 97.12 47 ILE B CA 1
ATOM 3165 C C . ILE B 1 47 ? 11.656 -9.016 -24.484 1 97.12 47 ILE B C 1
ATOM 3167 O O . ILE B 1 47 ? 11.711 -7.793 -24.609 1 97.12 47 ILE B O 1
ATOM 3171 N N . ALA B 1 48 ? 12.461 -9.742 -25.156 1 95.94 48 ALA B N 1
ATOM 3172 C CA . ALA B 1 48 ? 13.625 -9.258 -25.891 1 95.94 48 ALA B CA 1
ATOM 3173 C C . ALA B 1 48 ? 13.242 -8.172 -26.891 1 95.94 48 ALA B C 1
ATOM 3175 O O . ALA B 1 48 ? 13.945 -7.164 -27.016 1 95.94 48 ALA B O 1
ATOM 3176 N N . SER B 1 49 ? 12.18 -8.367 -27.547 1 95.25 49 SER B N 1
ATOM 3177 C CA . SER B 1 49 ? 11.773 -7.43 -28.594 1 95.25 49 SER B CA 1
ATOM 3178 C C . SER B 1 49 ? 11.289 -6.113 -28 1 95.25 49 SER B C 1
ATOM 3180 O O . SER B 1 49 ? 11.203 -5.102 -28.703 1 95.25 49 SER B O 1
ATOM 3182 N N . PHE B 1 50 ? 10.922 -6.121 -26.75 1 96.38 50 PHE B N 1
ATOM 3183 C CA . PHE B 1 50 ? 10.414 -4.93 -26.062 1 96.38 50 PHE B CA 1
ATOM 3184 C C . PHE B 1 50 ? 11.523 -4.242 -25.281 1 96.38 50 PHE B C 1
ATOM 3186 O O . PHE B 1 50 ? 11.375 -3.098 -24.844 1 96.38 50 PHE B O 1
ATOM 3193 N N . TRP B 1 51 ? 12.594 -4.914 -25.062 1 97.56 51 TRP B N 1
ATOM 3194 C CA . TRP B 1 51 ? 13.641 -4.441 -24.156 1 97.56 51 TRP B CA 1
ATOM 3195 C C . TRP B 1 51 ? 14.305 -3.184 -24.719 1 97.56 51 TRP B C 1
ATOM 3197 O O . TRP B 1 51 ? 14.727 -3.158 -25.875 1 97.56 51 TRP B O 1
ATOM 3207 N N . PRO B 1 52 ? 14.383 -2.129 -23.922 1 97 52 PRO B N 1
ATOM 3208 C CA . PRO B 1 52 ? 14.938 -0.869 -24.422 1 97 52 PRO B CA 1
ATOM 3209 C C . PRO B 1 52 ? 16.469 -0.877 -24.469 1 97 52 PRO B C 1
ATOM 3211 O O . PRO B 1 52 ? 17.109 -1.654 -23.766 1 97 52 PRO B O 1
ATOM 3214 N N . GLU B 1 53 ? 16.984 -0.074 -25.328 1 95.75 53 GLU B N 1
ATOM 3215 C CA . GLU B 1 53 ? 18.422 0.201 -25.281 1 95.75 53 GLU B CA 1
ATOM 3216 C C . GLU B 1 53 ? 18.781 1.129 -24.125 1 95.75 53 GLU B C 1
ATOM 3218 O O . GLU B 1 53 ? 18.141 2.172 -23.938 1 95.75 53 GLU B O 1
ATOM 3223 N N . LEU B 1 54 ? 19.688 0.636 -23.328 1 96.94 54 LEU B N 1
ATOM 3224 C CA . LEU B 1 54 ? 20.203 1.462 -22.234 1 96.94 54 LEU B CA 1
ATOM 3225 C C . LEU B 1 54 ? 21.469 2.195 -22.656 1 96.94 54 LEU B C 1
ATOM 3227 O O . LEU B 1 54 ? 22.438 1.567 -23.062 1 96.94 54 LEU B O 1
ATOM 3231 N N . LYS B 1 55 ? 21.453 3.484 -22.578 1 97.5 55 LYS B N 1
ATOM 3232 C CA . LYS B 1 55 ? 22.547 4.301 -23.078 1 97.5 55 LYS B CA 1
ATOM 3233 C C . LYS B 1 55 ? 23.453 4.766 -21.938 1 97.5 55 LYS B C 1
ATOM 3235 O O . LYS B 1 55 ? 24.672 4.809 -22.078 1 97.5 55 LYS B O 1
ATOM 3240 N N . GLU B 1 56 ? 22.859 5.059 -20.844 1 97.81 56 GLU B N 1
ATOM 3241 C CA . GLU B 1 56 ? 23.594 5.672 -19.734 1 97.81 56 GLU B CA 1
ATOM 3242 C C . GLU B 1 56 ? 23.812 4.672 -18.609 1 97.81 56 GLU B C 1
ATOM 3244 O O . GLU B 1 56 ? 24.656 4.895 -17.734 1 97.81 56 GLU B O 1
ATOM 3249 N N . VAL B 1 57 ? 23.031 3.621 -18.609 1 98.31 57 VAL B N 1
ATOM 3250 C CA . VAL B 1 57 ? 23.141 2.59 -17.578 1 98.31 57 VAL B CA 1
ATOM 3251 C C . VAL B 1 57 ? 23.844 1.359 -18.156 1 98.31 57 VAL B C 1
ATOM 3253 O O . VAL B 1 57 ? 23.5 0.888 -19.234 1 98.31 57 VAL B O 1
ATOM 3256 N N . GLU B 1 58 ? 24.844 0.876 -17.5 1 98.44 58 GLU B N 1
ATOM 3257 C CA . GLU B 1 58 ? 25.531 -0.351 -17.891 1 98.44 58 GLU B CA 1
ATOM 3258 C C . GLU B 1 58 ? 24.797 -1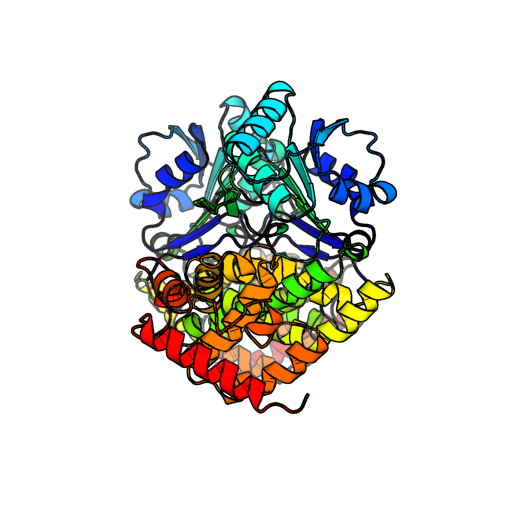.584 -17.375 1 98.44 58 GLU B C 1
ATOM 3260 O O . GLU B 1 58 ? 24.641 -1.767 -16.172 1 98.44 58 GLU B O 1
ATOM 3265 N N . ALA B 1 59 ? 24.375 -2.379 -18.297 1 98.19 59 ALA B N 1
ATOM 3266 C CA . ALA B 1 59 ? 23.641 -3.586 -17.922 1 98.19 59 ALA B CA 1
ATOM 3267 C C . ALA B 1 59 ? 24.438 -4.84 -18.266 1 98.19 59 ALA B C 1
ATOM 3269 O O . ALA B 1 59 ? 25.031 -4.941 -19.344 1 98.19 59 ALA B O 1
ATOM 3270 N N . THR B 1 60 ? 24.578 -5.699 -17.359 1 98.44 60 THR B N 1
ATOM 3271 C CA . THR B 1 60 ? 25.109 -7.047 -17.547 1 98.44 60 THR B CA 1
ATOM 3272 C C . THR B 1 60 ? 23.984 -8.078 -17.422 1 98.44 60 THR B C 1
ATOM 3274 O O . THR B 1 60 ? 23.125 -7.969 -16.547 1 98.44 60 THR B O 1
ATOM 3277 N N . TYR B 1 61 ? 24.031 -9.023 -18.266 1 98.19 61 TYR B N 1
ATOM 3278 C CA . TYR B 1 61 ? 22.953 -10 -18.312 1 98.19 61 TYR B CA 1
ATOM 3279 C C . TYR B 1 61 ? 23.422 -11.352 -17.781 1 98.19 61 TYR B C 1
ATOM 3281 O O . TYR B 1 61 ? 24.516 -11.812 -18.125 1 98.19 61 TYR B O 1
ATOM 3289 N N . GLU B 1 62 ? 22.609 -11.875 -16.844 1 98.25 62 GLU B N 1
ATOM 3290 C CA . GLU B 1 62 ? 22.938 -13.141 -16.188 1 98.25 62 GLU B CA 1
ATOM 3291 C C . GLU B 1 62 ? 21.766 -14.117 -16.266 1 98.25 62 GLU B C 1
ATOM 3293 O O . GLU B 1 62 ? 20.641 -13.781 -15.891 1 98.25 62 GLU B O 1
ATOM 3298 N N . ALA B 1 63 ? 22.078 -15.352 -16.688 1 97.25 63 ALA B N 1
ATOM 3299 C CA . ALA B 1 63 ? 21.047 -16.391 -16.766 1 97.25 63 ALA B CA 1
ATOM 3300 C C . ALA B 1 63 ? 20.812 -17.016 -15.391 1 97.25 63 ALA B C 1
ATOM 3302 O O . ALA B 1 63 ? 21.75 -17.266 -14.641 1 97.25 63 ALA B O 1
ATOM 3303 N N . TYR B 1 64 ? 19.516 -17.062 -15.016 1 94.56 64 TYR B N 1
ATOM 3304 C CA . TYR B 1 64 ? 19.156 -17.766 -13.789 1 94.56 64 TYR B CA 1
ATOM 3305 C C . TYR B 1 64 ? 19.031 -19.266 -14.047 1 94.56 64 TYR B C 1
ATOM 3307 O O . TYR B 1 64 ? 18.734 -19.688 -15.172 1 94.56 64 TYR B O 1
ATOM 3315 N N . ALA B 1 65 ? 19.188 -20.156 -13.102 1 92.44 65 ALA B N 1
ATOM 3316 C CA . ALA B 1 65 ? 19.359 -21.609 -13.25 1 92.44 65 ALA B CA 1
ATOM 3317 C C . ALA B 1 65 ? 18.031 -22.328 -13.164 1 92.44 65 ALA B C 1
ATOM 3319 O O . ALA B 1 65 ? 17.984 -23.562 -13.109 1 92.44 65 ALA B O 1
ATOM 3320 N N . GLY B 1 66 ? 16.953 -21.719 -13.031 1 91.81 66 GLY B N 1
ATOM 3321 C CA . GLY B 1 66 ? 15.68 -22.359 -13.289 1 91.81 66 GLY B CA 1
ATOM 3322 C C . GLY B 1 66 ? 14.891 -22.641 -12.023 1 91.81 66 GLY B C 1
ATOM 3323 O O . GLY B 1 66 ? 13.703 -22.984 -12.086 1 91.81 66 GLY B O 1
ATOM 3324 N N . GLN B 1 67 ? 15.555 -22.547 -10.867 1 92.88 67 GLN B N 1
ATOM 3325 C CA . GLN B 1 67 ? 14.859 -22.828 -9.617 1 92.88 67 GLN B CA 1
ATOM 3326 C C . GLN B 1 67 ? 15.258 -21.844 -8.523 1 92.88 67 GLN B C 1
ATOM 3328 O O . GLN B 1 67 ? 16.406 -21.375 -8.5 1 92.88 67 GLN B O 1
ATOM 3333 N N . CYS B 1 68 ? 14.336 -21.562 -7.676 1 97 68 CYS B N 1
ATOM 3334 C CA . CYS B 1 68 ? 14.625 -20.688 -6.543 1 97 68 CYS B CA 1
ATOM 3335 C C . CYS B 1 68 ? 15.164 -21.484 -5.363 1 97 68 CYS B C 1
ATOM 3337 O O . CYS B 1 68 ? 14.406 -21.906 -4.484 1 97 68 CYS B O 1
ATOM 3339 N N . THR B 1 69 ? 16.391 -21.688 -5.297 1 96.75 69 THR B N 1
ATOM 3340 C CA . THR B 1 69 ? 17.094 -22.359 -4.215 1 96.75 69 THR B CA 1
ATOM 3341 C C . THR B 1 69 ? 18.031 -21.406 -3.492 1 96.75 69 THR B C 1
ATOM 3343 O O . THR B 1 69 ? 18.422 -20.375 -4.043 1 96.75 69 THR B O 1
ATOM 3346 N N . VAL B 1 70 ? 18.359 -21.812 -2.309 1 97.56 70 VAL B N 1
ATOM 3347 C CA . VAL B 1 70 ? 19.328 -21.031 -1.548 1 97.56 70 VAL B CA 1
ATOM 3348 C C . VAL B 1 70 ? 20.641 -20.953 -2.32 1 97.56 70 VAL B C 1
ATOM 3350 O O . VAL B 1 70 ? 21.281 -19.891 -2.357 1 97.56 70 VAL B O 1
ATOM 3353 N N . THR B 1 71 ? 21 -22.031 -2.971 1 97.81 71 THR B N 1
ATOM 3354 C CA . THR B 1 71 ? 22.234 -22.109 -3.748 1 97.81 71 THR B CA 1
ATOM 3355 C C . THR B 1 71 ? 22.188 -21.109 -4.91 1 97.81 71 THR B C 1
ATOM 3357 O O . THR B 1 71 ? 23.172 -20.406 -5.156 1 97.81 71 THR B O 1
ATOM 3360 N N . GLU B 1 72 ? 21.141 -21.094 -5.613 1 98.12 72 GLU B N 1
ATOM 3361 C CA . GLU B 1 72 ? 21.016 -20.172 -6.75 1 98.12 72 GLU B CA 1
ATOM 3362 C C . GLU B 1 72 ? 21 -18.719 -6.293 1 98.12 72 GLU B C 1
ATOM 3364 O O . GLU B 1 72 ? 21.578 -17.859 -6.957 1 98.12 72 GLU B O 1
ATOM 3369 N N . MET B 1 73 ? 20.328 -18.406 -5.195 1 98.38 73 MET B N 1
ATOM 3370 C CA . MET B 1 73 ? 20.359 -17.062 -4.617 1 98.38 73 MET B CA 1
ATOM 3371 C C . MET B 1 73 ? 21.781 -16.625 -4.312 1 98.38 73 MET B C 1
ATOM 3373 O O . MET B 1 73 ? 22.172 -15.5 -4.633 1 98.38 73 MET B O 1
ATOM 3377 N N . LYS B 1 74 ? 22.5 -17.531 -3.676 1 98.31 74 LYS B N 1
ATOM 3378 C CA . LYS B 1 74 ? 23.875 -17.234 -3.311 1 98.31 74 LYS B CA 1
ATOM 3379 C C . LYS B 1 74 ? 24.75 -17 -4.551 1 98.31 74 LYS B C 1
ATOM 3381 O O . LYS B 1 74 ? 25.594 -16.109 -4.57 1 98.31 74 LYS B O 1
ATOM 3386 N N . ARG B 1 75 ? 24.547 -17.828 -5.555 1 98.38 75 ARG B N 1
ATOM 3387 C CA . ARG B 1 75 ? 25.297 -17.672 -6.797 1 98.38 75 ARG B CA 1
ATOM 3388 C C . ARG B 1 75 ? 25.062 -16.281 -7.391 1 98.38 75 ARG B C 1
ATOM 3390 O O . ARG B 1 75 ? 26.031 -15.594 -7.758 1 98.38 75 ARG B O 1
ATOM 3397 N N . LEU B 1 76 ? 23.828 -15.875 -7.52 1 98.5 76 LEU B N 1
ATOM 3398 C CA . LEU B 1 76 ? 23.5 -14.57 -8.078 1 98.5 76 LEU B CA 1
ATOM 3399 C C . LEU B 1 76 ? 24.016 -13.445 -7.195 1 98.5 76 LEU B C 1
ATOM 3401 O O . LEU B 1 76 ? 24.469 -12.414 -7.699 1 98.5 76 LEU B O 1
ATOM 3405 N N . ALA B 1 77 ? 23.906 -13.641 -5.883 1 98.38 77 ALA B N 1
ATOM 3406 C CA . ALA B 1 77 ? 24.438 -12.656 -4.945 1 98.38 77 ALA B CA 1
ATOM 3407 C C . ALA B 1 77 ? 25.938 -12.484 -5.125 1 98.38 77 ALA B C 1
ATOM 3409 O O . ALA B 1 77 ? 26.438 -11.359 -5.148 1 98.38 77 ALA B O 1
ATOM 3410 N N . ASP B 1 78 ? 26.656 -13.617 -5.223 1 98.25 78 ASP B N 1
ATOM 3411 C CA . ASP B 1 78 ? 28.109 -13.57 -5.434 1 98.25 78 ASP B CA 1
ATOM 3412 C C . ASP B 1 78 ? 28.453 -12.859 -6.738 1 98.25 78 ASP B C 1
ATOM 3414 O O . ASP B 1 78 ? 29.375 -12.047 -6.785 1 98.25 78 ASP B O 1
ATOM 3418 N N . ARG B 1 79 ? 27.703 -13.195 -7.742 1 97.88 79 ARG B N 1
ATOM 3419 C CA . ARG B 1 79 ? 27.906 -12.539 -9.031 1 97.88 79 ARG B CA 1
ATOM 3420 C C . ARG B 1 79 ? 27.703 -11.031 -8.914 1 97.88 79 ARG B C 1
ATOM 3422 O O . ARG B 1 79 ? 28.469 -10.258 -9.492 1 97.88 79 ARG B O 1
ATOM 3429 N N . ALA B 1 80 ? 26.672 -10.617 -8.266 1 97.62 80 ALA B N 1
ATOM 3430 C CA . ALA B 1 80 ? 26.359 -9.195 -8.078 1 97.62 80 ALA B CA 1
ATOM 3431 C C . ALA B 1 80 ? 27.438 -8.5 -7.27 1 97.62 80 ALA B C 1
ATOM 3433 O O . ALA B 1 80 ? 27.844 -7.375 -7.582 1 97.62 80 ALA B O 1
ATOM 3434 N N . PHE B 1 81 ? 27.859 -9.164 -6.215 1 97.12 81 PHE B N 1
ATOM 3435 C CA . PHE B 1 81 ? 28.922 -8.625 -5.359 1 97.12 81 PHE B CA 1
ATOM 3436 C C . PHE B 1 81 ? 30.203 -8.422 -6.145 1 97.12 81 PHE B C 1
ATOM 3438 O O . PHE B 1 81 ? 30.812 -7.352 -6.094 1 97.12 81 PHE B O 1
ATOM 3445 N N . ASP B 1 82 ? 30.562 -9.445 -6.879 1 97.5 82 ASP B N 1
ATOM 3446 C CA . ASP B 1 82 ? 31.812 -9.43 -7.641 1 97.5 82 ASP B CA 1
ATOM 3447 C C . ASP B 1 82 ? 31.781 -8.344 -8.711 1 97.5 82 ASP B C 1
ATOM 3449 O O . ASP B 1 82 ? 32.844 -7.766 -9.031 1 97.5 82 ASP B O 1
ATOM 3453 N N . GLY B 1 83 ? 30.672 -8.055 -9.219 1 97.25 83 GLY B N 1
ATOM 3454 C CA . GLY B 1 83 ? 30.547 -7.098 -10.305 1 97.25 83 GLY B CA 1
ATOM 3455 C C . GLY B 1 83 ? 30.297 -5.68 -9.82 1 97.25 83 GLY B C 1
ATOM 3456 O O . GLY B 1 83 ? 30.266 -4.742 -10.625 1 97.25 83 GLY B O 1
ATOM 3457 N N . ASN B 1 84 ? 30.125 -5.488 -8.516 1 96.75 84 ASN B N 1
ATOM 3458 C CA . ASN B 1 84 ? 29.859 -4.188 -7.918 1 96.75 84 ASN B CA 1
ATOM 3459 C C . ASN B 1 84 ? 28.641 -3.518 -8.547 1 96.75 84 ASN B C 1
ATOM 3461 O O . ASN B 1 84 ? 28.719 -2.371 -8.992 1 96.75 84 ASN B O 1
ATOM 3465 N N . PHE B 1 85 ? 27.609 -4.223 -8.672 1 97.88 85 PHE B N 1
ATOM 3466 C CA . PHE B 1 85 ? 26.375 -3.709 -9.258 1 97.88 85 PHE B CA 1
ATOM 3467 C C . PHE B 1 85 ? 25.578 -2.902 -8.234 1 97.88 85 PHE B C 1
ATOM 3469 O O . PHE B 1 85 ? 25.609 -3.199 -7.039 1 97.88 85 PHE B O 1
ATOM 3476 N N . ASP B 1 86 ? 24.875 -1.87 -8.742 1 96.44 86 ASP B N 1
ATOM 3477 C CA . ASP B 1 86 ? 24.078 -1.005 -7.883 1 96.44 86 ASP B CA 1
ATOM 3478 C C . ASP B 1 86 ? 22.75 -1.676 -7.508 1 96.44 86 ASP B C 1
ATOM 3480 O O . ASP B 1 86 ? 22.188 -1.393 -6.453 1 96.44 86 ASP B O 1
ATOM 3484 N N . ALA B 1 87 ? 22.266 -2.504 -8.414 1 98.06 87 ALA B N 1
ATOM 3485 C CA . ALA B 1 87 ? 20.953 -3.131 -8.227 1 98.06 87 ALA B CA 1
ATOM 3486 C C . ALA B 1 87 ? 20.812 -4.371 -9.102 1 98.06 87 ALA B C 1
ATOM 3488 O O . ALA B 1 87 ? 21.516 -4.512 -10.109 1 98.06 87 ALA B O 1
ATOM 3489 N N . LEU B 1 88 ? 19.984 -5.266 -8.68 1 98.75 88 LEU B N 1
ATOM 3490 C CA . LEU B 1 88 ? 19.578 -6.398 -9.5 1 98.75 88 LEU B CA 1
ATOM 3491 C C . LEU B 1 88 ? 18.25 -6.113 -10.188 1 98.75 88 LEU B C 1
ATOM 3493 O O . LEU B 1 88 ? 17.375 -5.457 -9.609 1 98.75 88 LEU B O 1
ATOM 3497 N N . ILE B 1 89 ? 18.078 -6.555 -11.406 1 98.88 89 ILE B N 1
ATOM 3498 C CA . ILE B 1 89 ? 16.812 -6.496 -12.125 1 98.88 89 ILE B CA 1
ATOM 3499 C C . ILE B 1 89 ? 16.344 -7.906 -12.469 1 98.88 89 ILE B C 1
ATOM 3501 O O . ILE B 1 89 ? 17 -8.617 -13.227 1 98.88 89 ILE B O 1
ATOM 3505 N N . GLY B 1 90 ? 15.273 -8.336 -11.867 1 98.81 90 GLY B N 1
ATOM 3506 C CA . GLY B 1 90 ? 14.672 -9.609 -12.234 1 98.81 90 GLY B CA 1
ATOM 3507 C C . GLY B 1 90 ? 13.695 -9.492 -13.391 1 98.81 90 GLY B C 1
ATOM 3508 O O . GLY B 1 90 ? 12.742 -8.711 -13.336 1 98.81 90 GLY B O 1
ATOM 3509 N N . VAL B 1 91 ? 13.914 -10.242 -14.398 1 98.75 91 VAL B N 1
ATOM 3510 C CA . VAL B 1 91 ? 13.055 -10.273 -15.578 1 98.75 91 VAL B CA 1
ATOM 3511 C C . VAL B 1 91 ? 12.508 -11.68 -15.781 1 98.75 91 VAL B C 1
ATOM 3513 O O . VAL B 1 91 ? 13.195 -12.539 -16.344 1 98.75 91 VAL B O 1
ATOM 3516 N N . GLY B 1 92 ? 11.273 -11.891 -15.375 1 98.25 92 GLY B N 1
ATOM 3517 C CA . GLY B 1 92 ? 10.781 -13.242 -15.57 1 98.25 92 GLY B CA 1
ATOM 3518 C C . GLY B 1 92 ? 9.547 -13.555 -14.75 1 98.25 92 GLY B C 1
ATOM 3519 O O . GLY B 1 92 ? 8.758 -12.664 -14.438 1 98.25 92 GLY B O 1
ATOM 3520 N N . GLY B 1 93 ? 9.312 -14.875 -14.57 1 97.06 93 GLY B N 1
ATOM 3521 C CA . GLY B 1 93 ? 8.18 -15.328 -13.781 1 97.06 93 GLY B CA 1
ATOM 3522 C C . GLY B 1 93 ? 8.453 -15.344 -12.289 1 97.06 93 GLY B C 1
ATOM 3523 O O . GLY B 1 93 ? 9.469 -14.82 -11.836 1 97.06 93 GLY B O 1
ATOM 3524 N N . GLY B 1 94 ? 7.57 -15.898 -11.547 1 97 94 GLY B N 1
ATOM 3525 C CA . GLY B 1 94 ? 7.594 -15.852 -10.094 1 97 94 GLY B CA 1
ATOM 3526 C C . GLY B 1 94 ? 8.852 -16.453 -9.492 1 97 94 GLY B C 1
ATOM 3527 O O . GLY B 1 94 ? 9.461 -15.867 -8.602 1 97 94 GLY B O 1
ATOM 3528 N N . THR B 1 95 ? 9.188 -17.625 -10 1 95.81 95 THR B N 1
ATOM 3529 C CA . THR B 1 95 ? 10.336 -18.328 -9.453 1 95.81 95 THR B CA 1
ATOM 3530 C C . THR B 1 95 ? 11.609 -17.516 -9.641 1 95.81 95 THR B C 1
ATOM 3532 O O . THR B 1 95 ? 12.445 -17.438 -8.727 1 95.81 95 THR B O 1
ATOM 3535 N N . LEU B 1 96 ? 11.789 -16.984 -10.781 1 98.06 96 LEU B N 1
ATOM 3536 C CA . LEU B 1 96 ? 12.953 -16.141 -11.055 1 98.06 96 LEU B CA 1
ATOM 3537 C C . LEU B 1 96 ? 12.938 -14.891 -10.195 1 98.06 96 LEU B C 1
ATOM 3539 O O . LEU B 1 96 ? 13.953 -14.523 -9.602 1 98.06 96 LEU B O 1
ATOM 3543 N N . LEU B 1 97 ? 11.789 -14.234 -10.094 1 98.69 97 LEU B N 1
ATOM 3544 C CA . LEU B 1 97 ? 11.672 -13.008 -9.297 1 98.69 97 LEU B CA 1
ATOM 3545 C C . LEU B 1 97 ? 11.961 -13.289 -7.828 1 98.69 97 LEU B C 1
ATOM 3547 O O . LEU B 1 97 ? 12.633 -12.492 -7.164 1 98.69 97 LEU B O 1
ATOM 3551 N N . ASP B 1 98 ? 11.484 -14.414 -7.34 1 98.44 98 ASP B N 1
ATOM 3552 C CA . ASP B 1 98 ? 11.773 -14.82 -5.969 1 98.44 98 ASP B CA 1
ATOM 3553 C C . ASP B 1 98 ? 13.281 -14.992 -5.754 1 98.44 98 ASP B C 1
ATOM 3555 O O . ASP B 1 98 ? 13.805 -14.625 -4.703 1 98.44 98 ASP B O 1
ATOM 3559 N N . THR B 1 99 ? 13.922 -15.594 -6.73 1 98.69 99 THR B N 1
ATOM 3560 C CA . THR B 1 99 ? 15.359 -15.82 -6.633 1 98.69 99 THR B CA 1
ATOM 3561 C C . THR B 1 99 ? 16.109 -14.492 -6.547 1 98.69 99 THR B C 1
ATOM 3563 O O . THR B 1 99 ? 17.047 -14.352 -5.75 1 98.69 99 THR B O 1
ATOM 3566 N N . VAL B 1 100 ? 15.703 -13.547 -7.367 1 98.81 100 VAL B N 1
ATOM 3567 C CA . VAL B 1 100 ? 16.344 -12.234 -7.398 1 98.81 100 VAL B CA 1
ATOM 3568 C C . VAL B 1 100 ? 16.125 -11.523 -6.066 1 98.81 100 VAL B C 1
ATOM 3570 O O . VAL B 1 100 ? 17.047 -10.906 -5.527 1 98.81 100 VAL B O 1
ATOM 3573 N N . LYS B 1 101 ? 14.938 -11.602 -5.504 1 98.69 101 LYS B N 1
ATOM 3574 C CA . LYS B 1 101 ? 14.664 -11.023 -4.191 1 98.69 101 LYS B CA 1
ATOM 3575 C C . LYS B 1 101 ? 15.617 -11.586 -3.137 1 98.69 101 LYS B C 1
ATOM 3577 O O . LYS B 1 101 ? 16.188 -10.828 -2.35 1 98.69 101 LYS B O 1
ATOM 3582 N N . GLY B 1 102 ? 15.68 -12.891 -3.111 1 98.5 102 GLY B N 1
ATOM 3583 C CA . GLY B 1 102 ? 16.547 -13.547 -2.148 1 98.5 102 GLY B CA 1
ATOM 3584 C C . GLY B 1 102 ? 18.016 -13.148 -2.299 1 98.5 102 GLY B C 1
ATOM 3585 O O . GLY B 1 102 ? 18.703 -12.906 -1.305 1 98.5 102 GLY B O 1
ATOM 3586 N N . ALA B 1 103 ? 18.469 -13.102 -3.551 1 98.62 103 ALA B N 1
ATOM 3587 C CA . ALA B 1 103 ? 19.859 -12.703 -3.816 1 98.62 103 ALA B CA 1
ATOM 3588 C C . ALA B 1 103 ? 20.109 -11.273 -3.342 1 98.62 103 ALA B C 1
ATOM 3590 O O . ALA B 1 103 ? 21.141 -11 -2.711 1 98.62 103 ALA B O 1
ATOM 3591 N N . ALA B 1 104 ? 19.203 -10.383 -3.658 1 98.25 104 ALA B N 1
ATOM 3592 C CA . ALA B 1 104 ? 19.328 -8.984 -3.252 1 98.25 104 ALA B CA 1
ATOM 3593 C C . ALA B 1 104 ? 19.344 -8.852 -1.732 1 98.25 104 ALA B C 1
ATOM 3595 O O . ALA B 1 104 ? 20.078 -8.031 -1.185 1 98.25 104 ALA B O 1
ATOM 3596 N N . HIS B 1 105 ? 18.531 -9.625 -1.093 1 97.5 105 HIS B N 1
ATOM 3597 C CA . HIS B 1 105 ? 18.469 -9.609 0.365 1 97.5 105 HIS B CA 1
ATOM 3598 C C . HIS B 1 105 ? 19.812 -9.992 0.978 1 97.5 105 HIS B C 1
ATOM 3600 O O . HIS B 1 105 ? 20.234 -9.391 1.962 1 97.5 105 HIS B O 1
ATOM 3606 N N . LEU B 1 106 ? 20.438 -11.031 0.411 1 96.75 106 LEU B N 1
ATOM 3607 C CA . LEU B 1 106 ? 21.719 -11.5 0.927 1 96.75 106 LEU B CA 1
ATOM 3608 C C . LEU B 1 106 ? 22.75 -10.383 0.899 1 96.75 106 LEU B C 1
ATOM 3610 O O . LEU B 1 106 ? 23.625 -10.32 1.761 1 96.75 106 LEU B O 1
ATOM 3614 N N . LEU B 1 107 ? 22.641 -9.422 -0.014 1 95.12 107 LEU B N 1
ATOM 3615 C CA . LEU B 1 107 ? 23.609 -8.359 -0.198 1 95.12 107 LEU B CA 1
ATOM 3616 C C . LEU B 1 107 ? 23.094 -7.039 0.36 1 95.12 107 LEU B C 1
ATOM 3618 O O . LEU B 1 107 ? 23.812 -6.039 0.373 1 95.12 107 LEU B O 1
ATOM 3622 N N . SER B 1 108 ? 21.859 -6.977 0.763 1 93.12 108 SER B N 1
ATOM 3623 C CA . SER B 1 108 ? 21.188 -5.73 1.145 1 93.12 108 SER B CA 1
ATOM 3624 C C . SER B 1 108 ? 21.234 -4.711 0.011 1 93.12 108 SER B C 1
ATOM 3626 O O . SER B 1 108 ? 21.578 -3.545 0.229 1 93.12 108 SER B O 1
ATOM 3628 N N . GLN B 1 109 ? 21.016 -5.215 -1.178 1 95.06 109 GLN B N 1
ATOM 3629 C CA . GLN B 1 109 ? 21 -4.359 -2.359 1 95.06 109 GLN B CA 1
ATOM 3630 C C . GLN B 1 109 ? 19.578 -4.141 -2.867 1 95.06 109 GLN B C 1
ATOM 3632 O O . GLN B 1 109 ? 18.688 -4.969 -2.629 1 95.06 109 GLN B O 1
ATOM 3637 N N . PRO B 1 110 ? 19.391 -2.99 -3.502 1 97.12 110 PRO B N 1
ATOM 3638 C CA . PRO B 1 110 ? 18.078 -2.783 -4.113 1 97.12 110 PRO B CA 1
ATOM 3639 C C . PRO B 1 110 ? 17.828 -3.693 -5.316 1 97.12 110 PRO B C 1
ATOM 3641 O O . PRO B 1 110 ? 18.781 -4.234 -5.887 1 97.12 110 PRO B O 1
ATOM 3644 N N . TYR B 1 111 ? 16.578 -3.939 -5.664 1 98.56 111 TYR B N 1
ATOM 3645 C CA . TYR B 1 111 ? 16.219 -4.727 -6.836 1 98.56 111 TYR B CA 1
ATOM 3646 C C . TYR B 1 111 ? 14.945 -4.184 -7.492 1 98.56 111 TYR B C 1
ATOM 3648 O O . TYR B 1 111 ? 14.156 -3.486 -6.848 1 98.56 111 TYR B O 1
ATOM 3656 N N . LEU B 1 112 ? 14.867 -4.406 -8.75 1 98.75 112 LEU B N 1
ATOM 3657 C CA . LEU B 1 112 ? 13.703 -4.121 -9.578 1 98.75 112 LEU B CA 1
ATOM 3658 C C . LEU B 1 112 ? 13.117 -5.406 -10.156 1 98.75 112 LEU B C 1
ATOM 3660 O O . LEU B 1 112 ? 13.844 -6.375 -10.383 1 98.75 112 LEU B O 1
ATOM 3664 N N . LEU B 1 113 ? 11.859 -5.344 -10.391 1 98.88 113 LEU B N 1
ATOM 3665 C CA . LEU B 1 113 ? 11.211 -6.52 -10.961 1 98.88 113 LEU B CA 1
ATOM 3666 C C . LEU B 1 113 ? 10.422 -6.148 -12.211 1 98.88 113 LEU B C 1
ATOM 3668 O O . LEU B 1 113 ? 9.711 -5.141 -12.227 1 98.88 113 LEU B O 1
ATOM 3672 N N . ILE B 1 114 ? 10.562 -6.891 -13.227 1 98.81 114 ILE B N 1
ATOM 3673 C CA . ILE B 1 114 ? 9.828 -6.801 -14.484 1 98.81 114 ILE B CA 1
ATOM 3674 C C . ILE B 1 114 ? 9.227 -8.156 -14.828 1 98.81 114 ILE B C 1
ATOM 3676 O O . ILE B 1 114 ? 9.883 -9 -15.438 1 98.81 114 ILE B O 1
ATOM 3680 N N . PRO B 1 115 ? 7.973 -8.328 -14.5 1 98.75 115 PRO B N 1
ATOM 3681 C CA . PRO B 1 115 ? 7.355 -9.633 -14.734 1 98.75 115 PRO B CA 1
ATOM 3682 C C . PRO B 1 115 ? 7.074 -9.898 -16.203 1 98.75 115 PRO B C 1
ATOM 3684 O O . PRO B 1 115 ? 6.703 -8.984 -16.938 1 98.75 115 PRO B O 1
ATOM 3687 N N . THR B 1 116 ? 7.254 -11.164 -16.562 1 98.38 116 THR B N 1
ATOM 3688 C CA . THR B 1 116 ? 6.938 -11.578 -17.938 1 98.38 116 THR B CA 1
ATOM 3689 C C . THR B 1 116 ? 5.766 -12.555 -17.938 1 98.38 116 THR B C 1
ATOM 3691 O O . THR B 1 116 ? 5.312 -12.977 -19.016 1 98.38 116 THR B O 1
ATOM 3694 N N . LEU B 1 117 ? 5.25 -12.914 -16.766 1 97.75 117 LEU B N 1
ATOM 3695 C CA . LEU B 1 117 ? 4.078 -13.766 -16.625 1 97.75 117 LEU B CA 1
ATOM 3696 C C . LEU B 1 117 ? 3.01 -13.094 -15.766 1 97.75 117 LEU B C 1
ATOM 3698 O O . LEU B 1 117 ? 3.318 -12.531 -14.719 1 97.75 117 LEU B O 1
ATOM 3702 N N . ALA B 1 118 ? 1.835 -13.094 -16.25 1 97.88 118 ALA B N 1
ATOM 3703 C CA . ALA B 1 118 ? 0.677 -12.711 -15.453 1 97.88 118 ALA B CA 1
ATOM 3704 C C . ALA B 1 118 ? 0.023 -13.922 -14.805 1 97.88 118 ALA B C 1
ATOM 3706 O O . ALA B 1 118 ? -1.076 -14.328 -15.195 1 97.88 118 ALA B O 1
ATOM 3707 N N . SER B 1 119 ? 0.699 -14.492 -13.773 1 97.75 119 SER B N 1
ATOM 3708 C CA . SER B 1 119 ? 0.192 -15.742 -13.234 1 97.75 119 SER B CA 1
ATOM 3709 C C . SER B 1 119 ? 0.33 -15.789 -11.711 1 97.75 119 SER B C 1
ATOM 3711 O O . SER B 1 119 ? -0.096 -16.75 -11.078 1 97.75 119 SER B O 1
ATOM 3713 N N . ASN B 1 120 ? 0.916 -14.805 -11.148 1 96.75 120 ASN B N 1
ATOM 3714 C CA . ASN B 1 120 ? 1.186 -14.82 -9.719 1 96.75 120 ASN B CA 1
ATOM 3715 C C . ASN B 1 120 ? 1.402 -13.406 -9.172 1 96.75 120 ASN B C 1
ATOM 3717 O O . ASN B 1 120 ? 1.584 -12.461 -9.945 1 96.75 120 ASN B O 1
ATOM 3721 N N . CYS B 1 121 ? 1.46 -13.297 -7.879 1 97.56 121 CYS B N 1
ATOM 3722 C CA . CYS B 1 121 ? 1.634 -11.984 -7.281 1 97.56 121 CYS B CA 1
ATOM 3723 C C . CYS B 1 121 ? 3.051 -11.805 -6.746 1 97.56 121 CYS B C 1
ATOM 3725 O O . CYS B 1 121 ? 3.324 -10.867 -5.996 1 97.56 121 CYS B O 1
ATOM 3727 N N . ALA B 1 122 ? 3.969 -12.656 -7.102 1 97.56 122 ALA B N 1
ATOM 3728 C CA . ALA B 1 122 ? 5.352 -12.625 -6.633 1 97.56 122 ALA B CA 1
ATOM 3729 C C . ALA B 1 122 ? 5.984 -11.258 -6.887 1 97.56 122 ALA B C 1
ATOM 3731 O O . ALA B 1 122 ? 6.762 -10.766 -6.062 1 97.56 122 ALA B O 1
ATOM 3732 N N . PRO B 1 123 ? 5.684 -10.625 -8.008 1 98.62 123 PRO B N 1
ATOM 3733 C CA . PRO B 1 123 ? 6.324 -9.328 -8.258 1 98.62 123 PRO B CA 1
ATOM 3734 C C . PRO B 1 123 ? 5.961 -8.281 -7.211 1 98.62 123 PRO B C 1
ATOM 3736 O O . PRO B 1 123 ? 6.711 -7.32 -7.008 1 98.62 123 PRO B O 1
ATOM 3739 N N . TRP B 1 124 ? 4.848 -8.422 -6.531 1 98.44 124 TRP B N 1
ATOM 3740 C CA . TRP B 1 124 ? 4.332 -7.391 -5.641 1 98.44 124 TRP B CA 1
ATOM 3741 C C . TRP B 1 124 ? 4.871 -7.57 -4.223 1 98.44 124 TRP B C 1
ATOM 3743 O O . TRP B 1 124 ? 5.086 -6.59 -3.506 1 98.44 124 TRP B O 1
ATOM 3753 N N . THR B 1 125 ? 5.098 -8.789 -3.809 1 96.94 125 THR B N 1
ATOM 3754 C CA . THR B 1 125 ? 5.359 -9.086 -2.406 1 96.94 125 THR B CA 1
ATOM 3755 C C . THR B 1 125 ? 6.859 -9.234 -2.156 1 96.94 125 THR B C 1
ATOM 3757 O O . THR B 1 125 ? 7.598 -9.68 -3.033 1 96.94 125 THR B O 1
ATOM 3760 N N . PRO B 1 126 ? 7.332 -8.875 -0.984 1 97.88 126 PRO B N 1
ATOM 3761 C CA . PRO B 1 126 ? 8.727 -9.148 -0.633 1 97.88 126 PRO B CA 1
ATOM 3762 C C . PRO B 1 126 ? 8.93 -10.531 -0.026 1 97.88 126 PRO B C 1
ATOM 3764 O O . PRO B 1 126 ? 9.578 -10.664 1.011 1 97.88 126 PRO B O 1
ATOM 3767 N N . ILE B 1 127 ? 8.391 -11.531 -0.701 1 96.25 127 ILE B N 1
ATOM 3768 C CA . ILE B 1 127 ? 8.406 -12.914 -0.248 1 96.25 127 ILE B CA 1
ATOM 3769 C C . ILE B 1 127 ? 9.047 -13.797 -1.318 1 96.25 127 ILE B C 1
ATOM 3771 O O . ILE B 1 127 ? 8.797 -13.617 -2.512 1 96.25 127 ILE B O 1
ATOM 3775 N N . SER B 1 128 ? 9.867 -14.68 -0.895 1 97.31 128 SER B N 1
ATOM 3776 C CA . SER B 1 128 ? 10.391 -15.711 -1.781 1 97.31 128 SER B CA 1
ATOM 3777 C C . SER B 1 128 ? 9.992 -17.109 -1.309 1 97.31 128 SER B C 1
ATOM 3779 O O . SER B 1 128 ? 10.141 -17.438 -0.129 1 97.31 128 SER B O 1
ATOM 3781 N N . VAL B 1 129 ? 9.438 -17.797 -2.197 1 91.75 129 VAL B N 1
ATOM 3782 C CA . VAL B 1 129 ? 9.203 -19.219 -1.945 1 91.75 129 VAL B CA 1
ATOM 3783 C C . VAL B 1 129 ? 10.422 -20.031 -2.373 1 91.75 129 VAL B C 1
ATOM 3785 O O . VAL B 1 129 ? 10.852 -19.953 -3.527 1 91.75 129 VAL B O 1
ATOM 3788 N N . ILE B 1 130 ? 10.922 -20.828 -1.518 1 94.25 130 ILE B N 1
ATOM 3789 C CA . ILE B 1 130 ? 12.211 -21.469 -1.716 1 94.25 130 ILE B CA 1
ATOM 3790 C C . ILE B 1 130 ? 12.023 -22.969 -1.849 1 94.25 130 ILE B C 1
ATOM 3792 O O . ILE B 1 130 ? 11.227 -23.578 -1.116 1 94.25 130 ILE B O 1
ATOM 3796 N N . TYR B 1 131 ? 12.734 -23.516 -2.762 1 89.5 131 TYR B N 1
ATOM 3797 C CA . TYR B 1 131 ? 12.734 -24.953 -3.037 1 89.5 131 TYR B CA 1
ATOM 3798 C C . TYR B 1 131 ? 14.125 -25.547 -2.865 1 89.5 131 TYR B C 1
ATOM 3800 O O . TYR B 1 131 ? 15.125 -24.812 -2.855 1 89.5 131 TYR B O 1
ATOM 3808 N N . ASN B 1 132 ? 14.211 -26.828 -2.648 1 90.25 132 ASN B N 1
ATOM 3809 C CA . ASN B 1 132 ? 15.508 -27.5 -2.695 1 90.25 132 ASN B CA 1
ATOM 3810 C C . ASN B 1 132 ? 15.883 -27.906 -4.121 1 90.25 132 ASN B C 1
ATOM 3812 O O . ASN B 1 132 ? 15.156 -27.578 -5.066 1 90.25 132 ASN B O 1
ATOM 3816 N N . GLU B 1 133 ? 17 -28.516 -4.277 1 90.19 133 GLU B N 1
ATOM 3817 C CA . GLU B 1 133 ? 17.531 -28.844 -5.594 1 90.19 133 GLU B CA 1
ATOM 3818 C C . GLU B 1 133 ? 16.625 -29.859 -6.309 1 90.19 133 GLU B C 1
ATOM 3820 O O . GLU B 1 133 ? 16.656 -29.969 -7.535 1 90.19 133 GLU B O 1
ATOM 3825 N N . GLU B 1 134 ? 15.797 -30.562 -5.559 1 84.31 134 GLU B N 1
ATOM 3826 C CA . GLU B 1 134 ? 14.883 -31.547 -6.133 1 84.31 134 GLU B CA 1
ATOM 3827 C C . GLU B 1 134 ? 13.539 -30.906 -6.492 1 84.31 134 GLU B C 1
ATOM 3829 O O . GLU B 1 134 ? 12.641 -31.594 -6.98 1 84.31 134 GLU B O 1
ATOM 3834 N N . GLY B 1 135 ? 13.438 -29.672 -6.199 1 81.56 135 GLY B N 1
ATOM 3835 C CA . GLY B 1 135 ? 12.211 -28.969 -6.559 1 81.56 135 GLY B CA 1
ATOM 3836 C C . GLY B 1 135 ? 11.133 -29.078 -5.5 1 81.56 135 GLY B C 1
ATOM 3837 O O . GLY B 1 135 ? 9.961 -28.812 -5.773 1 81.56 135 GLY B O 1
ATOM 3838 N N . VAL B 1 136 ? 11.5 -29.453 -4.367 1 76.69 136 VAL B N 1
ATOM 3839 C CA . VAL B 1 136 ? 10.555 -29.594 -3.264 1 76.69 136 VAL B CA 1
ATOM 3840 C C . VAL B 1 136 ? 10.539 -28.312 -2.426 1 76.69 136 VAL B C 1
ATOM 3842 O O . VAL B 1 136 ? 11.602 -27.781 -2.08 1 76.69 136 VAL B O 1
ATOM 3845 N N . TYR B 1 137 ? 9.344 -27.875 -2.166 1 80.19 137 TYR B N 1
ATOM 3846 C CA . TYR B 1 137 ? 9.18 -26.703 -1.316 1 80.19 137 TYR B CA 1
ATOM 3847 C C . TYR B 1 137 ? 9.883 -26.891 0.02 1 80.19 137 TYR B C 1
ATOM 3849 O O . TYR B 1 137 ? 9.773 -27.938 0.647 1 80.19 137 TYR B O 1
ATOM 3857 N N . THR B 1 138 ? 10.586 -25.891 0.515 1 85.56 138 THR B N 1
ATOM 3858 C CA . THR B 1 138 ? 11.25 -25.953 1.812 1 85.56 138 THR B CA 1
ATOM 3859 C C . THR B 1 138 ? 10.617 -24.969 2.795 1 85.56 138 THR B C 1
ATOM 3861 O O . THR B 1 138 ? 10.133 -25.375 3.855 1 85.56 138 THR B O 1
ATOM 3864 N N . HIS B 1 139 ? 10.516 -23.719 2.352 1 87.5 139 HIS B N 1
ATOM 3865 C CA . HIS B 1 139 ? 9.984 -22.641 3.174 1 87.5 139 HIS B CA 1
ATOM 3866 C C . HIS B 1 139 ? 9.828 -21.359 2.363 1 87.5 139 HIS B C 1
ATOM 3868 O O . HIS B 1 139 ? 10 -21.375 1.142 1 87.5 139 HIS B O 1
ATOM 3874 N N . PHE B 1 140 ? 9.336 -20.391 2.969 1 89.69 140 PHE B N 1
ATOM 3875 C CA . PHE B 1 140 ? 9.336 -19.078 2.344 1 89.69 140 PHE B CA 1
ATOM 3876 C C . PHE B 1 140 ? 10 -18.047 3.246 1 89.69 140 PHE B C 1
ATOM 3878 O O . PHE B 1 140 ? 10 -18.188 4.473 1 89.69 140 PHE B O 1
ATOM 3885 N N . ASP B 1 141 ? 10.602 -17.109 2.639 1 95.25 141 ASP B N 1
ATOM 3886 C CA . ASP B 1 141 ? 11.211 -15.977 3.342 1 95.25 141 ASP B CA 1
ATOM 3887 C C . ASP B 1 141 ? 10.414 -14.695 3.115 1 95.25 141 ASP B C 1
ATOM 3889 O O . ASP B 1 141 ? 9.922 -14.453 2.012 1 95.25 141 ASP B O 1
ATOM 3893 N N . VAL B 1 142 ? 10.266 -13.906 4.191 1 94.69 142 VAL B N 1
ATOM 3894 C CA . VAL B 1 142 ? 9.719 -12.562 4.109 1 94.69 142 VAL B CA 1
ATOM 3895 C C . VAL B 1 142 ? 10.828 -11.531 4.32 1 94.69 142 VAL B C 1
ATOM 3897 O O . VAL B 1 142 ? 11.57 -11.609 5.301 1 94.69 142 VAL B O 1
ATOM 3900 N N . TYR B 1 143 ? 10.961 -10.641 3.414 1 96.94 143 TYR B N 1
ATOM 390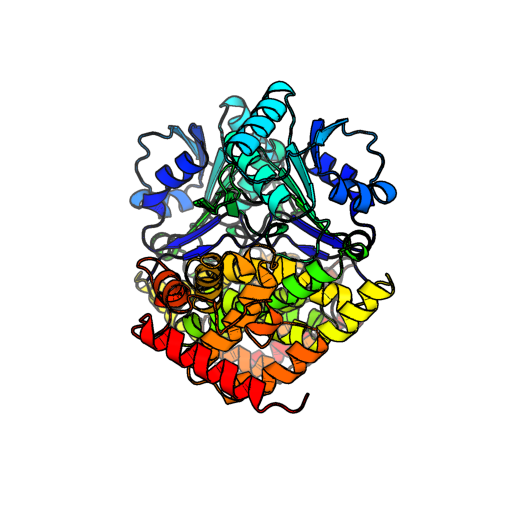1 C CA . TYR B 1 143 ? 12.078 -9.695 3.469 1 96.94 143 TYR B CA 1
ATOM 3902 C C . TYR B 1 143 ? 11.609 -8.328 3.961 1 96.94 143 TYR B C 1
ATOM 3904 O O . TYR B 1 143 ? 10.453 -7.957 3.771 1 96.94 143 TYR B O 1
ATOM 3912 N N . GLU B 1 144 ? 12.531 -7.566 4.547 1 95.38 144 GLU B N 1
ATOM 3913 C CA . GLU B 1 144 ? 12.258 -6.211 5.012 1 95.38 144 GLU B CA 1
ATOM 3914 C C . GLU B 1 144 ? 12.195 -5.23 3.842 1 95.38 144 GLU B C 1
ATOM 3916 O O . GLU B 1 144 ? 11.523 -4.199 3.924 1 95.38 144 GLU B O 1
ATOM 3921 N N . GLN B 1 145 ? 12.898 -5.574 2.859 1 95.56 145 GLN B N 1
ATOM 3922 C CA . GLN B 1 145 ? 12.977 -4.715 1.685 1 95.56 145 GLN B CA 1
ATOM 3923 C C . GLN B 1 145 ? 12.062 -5.219 0.571 1 95.56 145 GLN B C 1
ATOM 3925 O O . GLN B 1 145 ? 11.984 -6.422 0.326 1 95.56 145 GLN B O 1
ATOM 3930 N N . ASN B 1 146 ? 11.297 -4.32 0 1 98 146 ASN B N 1
ATOM 3931 C CA . ASN B 1 146 ? 10.523 -4.617 -1.197 1 98 146 ASN B CA 1
ATOM 3932 C C . ASN B 1 146 ? 11.172 -4.035 -2.449 1 98 146 ASN B C 1
ATOM 3934 O O . ASN B 1 146 ? 12.227 -3.4 -2.367 1 98 146 ASN B O 1
ATOM 3938 N N . ALA B 1 147 ? 10.633 -4.383 -3.59 1 98.56 147 ALA B N 1
ATOM 3939 C CA . ALA B 1 147 ? 11.188 -3.922 -4.859 1 98.56 147 ALA B CA 1
ATOM 3940 C C . ALA B 1 147 ? 11.234 -2.396 -4.918 1 98.56 147 ALA B C 1
ATOM 3942 O O . ALA B 1 147 ? 10.273 -1.728 -4.527 1 98.56 147 ALA B O 1
ATOM 3943 N N . SER B 1 148 ? 12.383 -1.876 -5.371 1 98.12 148 SER B N 1
ATOM 3944 C CA . SER B 1 148 ? 12.5 -0.436 -5.574 1 98.12 148 SER B CA 1
ATOM 3945 C C . SER B 1 148 ? 11.57 0.043 -6.684 1 98.12 148 SER B C 1
ATOM 3947 O O . SER B 1 148 ? 11.133 1.196 -6.68 1 98.12 148 SER B O 1
ATOM 3949 N N . LEU B 1 149 ? 11.383 -0.863 -7.602 1 98.44 149 LEU B N 1
ATOM 3950 C CA . LEU B 1 149 ? 10.516 -0.604 -8.742 1 98.44 149 LEU B CA 1
ATOM 3951 C C . LEU B 1 149 ? 9.898 -1.897 -9.266 1 98.44 149 LEU B C 1
ATOM 3953 O O . LEU B 1 149 ? 10.594 -2.898 -9.438 1 98.44 149 LEU B O 1
ATOM 3957 N N . LEU B 1 150 ? 8.633 -1.938 -9.391 1 98.75 150 LEU B N 1
ATOM 3958 C CA . LEU B 1 150 ? 7.902 -2.936 -10.164 1 98.75 150 LEU B CA 1
ATOM 3959 C C . LEU B 1 150 ? 7.352 -2.328 -11.453 1 98.75 150 LEU B C 1
ATOM 3961 O O . LEU B 1 150 ? 6.457 -1.479 -11.406 1 98.75 150 LEU B O 1
ATOM 3965 N N . LEU B 1 151 ? 7.922 -2.689 -12.523 1 98.38 151 LEU B N 1
ATOM 3966 C CA . LEU B 1 151 ? 7.547 -2.162 -13.828 1 98.38 151 LEU B CA 1
ATOM 3967 C C . LEU B 1 151 ? 6.77 -3.201 -14.633 1 98.38 151 LEU B C 1
ATOM 3969 O O . LEU B 1 151 ? 7.309 -4.254 -14.984 1 98.38 151 LEU B O 1
ATOM 3973 N N . VAL B 1 152 ? 5.523 -2.939 -14.93 1 97.88 152 VAL B N 1
ATOM 3974 C CA . VAL B 1 152 ? 4.641 -3.887 -15.602 1 97.88 152 VAL B CA 1
ATOM 3975 C C . VAL B 1 152 ? 4.191 -3.312 -16.938 1 97.88 152 VAL B C 1
ATOM 3977 O O . VAL B 1 152 ? 3.602 -2.23 -17 1 97.88 152 VAL B O 1
ATOM 3980 N N . ASP B 1 153 ? 4.488 -3.943 -17.953 1 97 153 ASP B N 1
ATOM 3981 C CA . ASP B 1 153 ? 4.055 -3.617 -19.312 1 97 153 ASP B CA 1
ATOM 3982 C C . ASP B 1 153 ? 3.08 -4.664 -19.844 1 97 153 ASP B C 1
ATOM 3984 O O . ASP B 1 153 ? 3.479 -5.785 -20.172 1 97 153 ASP B O 1
ATOM 3988 N N . PRO B 1 154 ? 1.798 -4.266 -20.016 1 96.19 154 PRO B N 1
ATOM 3989 C CA . PRO B 1 154 ? 0.814 -5.254 -20.469 1 96.19 154 PRO B CA 1
ATOM 3990 C C . PRO B 1 154 ? 1.153 -5.848 -21.828 1 96.19 154 PRO B C 1
ATOM 3992 O O . PRO B 1 154 ? 0.775 -6.98 -22.125 1 96.19 154 PRO B O 1
ATOM 3995 N N . HIS B 1 155 ? 1.9 -5.168 -22.672 1 95.94 155 HIS B N 1
ATOM 3996 C CA . HIS B 1 155 ? 2.297 -5.723 -23.953 1 95.94 155 HIS B CA 1
ATOM 3997 C C . HIS B 1 155 ? 3.178 -6.953 -23.781 1 95.94 155 HIS B C 1
ATOM 3999 O O . HIS B 1 155 ? 3.047 -7.926 -24.531 1 95.94 155 HIS B O 1
ATOM 4005 N N . VAL B 1 156 ? 4.047 -6.883 -22.828 1 97.25 156 VAL B N 1
ATOM 4006 C CA . VAL B 1 156 ? 4.906 -8.023 -22.531 1 97.25 156 VAL B CA 1
ATOM 4007 C C . VAL B 1 156 ? 4.07 -9.172 -21.984 1 97.25 156 VAL B C 1
ATOM 4009 O O . VAL B 1 156 ? 4.262 -10.328 -22.359 1 97.25 156 VAL B O 1
ATOM 4012 N N . LEU B 1 157 ? 3.115 -8.891 -21.156 1 98.12 157 LEU B N 1
ATOM 4013 C CA . LEU B 1 157 ? 2.354 -9.906 -20.453 1 98.12 157 LEU B CA 1
ATOM 4014 C C . LEU B 1 157 ? 1.359 -10.594 -21.375 1 98.12 157 LEU B C 1
ATOM 4016 O O . LEU B 1 157 ? 0.853 -11.672 -21.062 1 98.12 157 LEU B O 1
ATOM 4020 N N . LEU B 1 158 ? 1.113 -10 -22.531 1 97.75 158 LEU B N 1
ATOM 4021 C CA . LEU B 1 158 ? 0.277 -10.641 -23.547 1 97.75 158 LEU B CA 1
ATOM 4022 C C . LEU B 1 158 ? 0.973 -11.859 -24.125 1 97.75 158 LEU B C 1
ATOM 4024 O O . LEU B 1 158 ? 0.342 -12.672 -24.812 1 97.75 158 LEU B O 1
ATOM 4028 N N . THR B 1 159 ? 2.238 -12.008 -23.844 1 96.75 159 THR B N 1
ATOM 4029 C CA . THR B 1 159 ? 2.977 -13.18 -24.297 1 96.75 159 THR B CA 1
ATOM 4030 C C . THR B 1 159 ? 2.875 -14.32 -23.297 1 96.75 159 THR B C 1
ATOM 4032 O O . THR B 1 159 ? 3.395 -15.414 -23.531 1 96.75 159 THR B O 1
ATOM 4035 N N . THR B 1 160 ? 2.225 -14.125 -22.203 1 97.88 160 THR B N 1
ATOM 4036 C CA . THR B 1 160 ? 2.057 -15.164 -21.188 1 97.88 160 THR B CA 1
ATOM 4037 C C . THR B 1 160 ? 1.397 -16.406 -21.781 1 97.88 160 THR B C 1
ATOM 4039 O O . THR B 1 160 ? 0.364 -16.297 -22.453 1 97.88 160 THR B O 1
ATOM 4042 N N . PRO B 1 161 ? 2.051 -17.594 -21.578 1 97.38 161 PRO B N 1
ATOM 4043 C CA . PRO B 1 161 ? 1.35 -18.812 -22.016 1 97.38 161 PRO B CA 1
ATOM 4044 C C . PRO B 1 161 ? -0.017 -18.969 -21.344 1 97.38 161 PRO B C 1
ATOM 4046 O O . PRO B 1 161 ? -0.162 -18.703 -20.156 1 97.38 161 PRO B O 1
ATOM 4049 N N . ARG B 1 162 ? -0.939 -19.391 -22.156 1 97.5 162 ARG B N 1
ATOM 4050 C CA . ARG B 1 162 ? -2.336 -19.469 -21.734 1 97.5 162 ARG B CA 1
ATOM 4051 C C . ARG B 1 162 ? -2.482 -20.281 -20.453 1 97.5 162 ARG B C 1
ATOM 4053 O O . ARG B 1 162 ? -3.193 -19.859 -19.531 1 97.5 162 ARG B O 1
ATOM 4060 N N . ALA B 1 163 ? -1.811 -21.375 -20.359 1 96.88 163 ALA B N 1
ATOM 4061 C CA . ALA B 1 163 ? -1.932 -22.266 -19.203 1 96.88 163 ALA B CA 1
ATOM 4062 C C . ALA B 1 163 ? -1.54 -21.547 -17.922 1 96.88 163 ALA B C 1
ATOM 4064 O O . ALA B 1 163 ? -2.193 -21.703 -16.891 1 96.88 163 ALA B O 1
ATOM 4065 N N . PHE B 1 164 ? -0.498 -20.703 -17.969 1 97.19 164 PHE B N 1
ATOM 4066 C CA . PHE B 1 164 ? -0.033 -19.953 -16.812 1 97.19 164 PHE B CA 1
ATOM 4067 C C . PHE B 1 164 ? -1.031 -18.875 -16.422 1 97.19 164 PHE B C 1
ATOM 4069 O O . PHE B 1 164 ? -1.243 -18.609 -15.242 1 97.19 164 PHE B O 1
ATOM 4076 N N . PHE B 1 165 ? -1.58 -18.297 -17.438 1 98.44 165 PHE B N 1
ATOM 4077 C CA . PHE B 1 165 ? -2.555 -17.234 -17.188 1 98.44 165 PHE B CA 1
ATOM 4078 C C . PHE B 1 165 ? -3.789 -17.781 -16.5 1 98.44 165 PHE B C 1
ATOM 4080 O O . PHE B 1 165 ? -4.25 -17.219 -15.5 1 98.44 165 PHE B O 1
ATOM 4087 N N . LEU B 1 166 ? -4.297 -18.922 -16.969 1 98.06 166 LEU B N 1
ATOM 4088 C CA . LEU B 1 166 ? -5.469 -19.547 -16.375 1 98.06 166 LEU B CA 1
ATOM 4089 C C . LEU B 1 166 ? -5.18 -20 -14.945 1 98.06 166 LEU B C 1
ATOM 4091 O O . LEU B 1 166 ? -5.996 -19.812 -14.047 1 98.06 166 LEU B O 1
ATOM 4095 N N . ALA B 1 167 ? -4.016 -20.562 -14.75 1 97.06 167 ALA B N 1
ATOM 4096 C CA . ALA B 1 167 ? -3.604 -20.969 -13.406 1 97.06 167 ALA B CA 1
ATOM 4097 C C . ALA B 1 167 ? -3.527 -19.766 -12.477 1 97.06 167 ALA B C 1
ATOM 4099 O O . ALA B 1 167 ? -3.883 -19.859 -11.297 1 97.06 167 ALA B O 1
ATOM 4100 N N . GLY B 1 168 ? -3.035 -18.656 -12.977 1 98.19 168 GLY B N 1
ATOM 4101 C CA . GLY B 1 168 ? -2.977 -17.422 -12.211 1 98.19 168 GLY B CA 1
ATOM 4102 C C . GLY B 1 168 ? -4.34 -16.922 -11.773 1 98.19 168 GLY B C 1
ATOM 4103 O O . GLY B 1 168 ? -4.508 -16.469 -10.641 1 98.19 168 GLY B O 1
ATOM 4104 N N . ILE B 1 169 ? -5.297 -17.016 -12.703 1 98.5 169 ILE B N 1
ATOM 4105 C CA . ILE B 1 169 ? -6.672 -16.656 -12.391 1 98.5 169 ILE B CA 1
ATOM 4106 C C . ILE B 1 169 ? -7.188 -17.516 -11.234 1 98.5 169 ILE B C 1
ATOM 4108 O O . ILE B 1 169 ? -7.75 -17 -10.266 1 98.5 169 ILE B O 1
ATOM 4112 N N . GLY B 1 170 ? -6.93 -18.781 -11.328 1 98 170 GLY B N 1
ATOM 4113 C CA . GLY B 1 170 ? -7.352 -19.703 -10.281 1 98 170 GLY B CA 1
ATOM 4114 C C . GLY B 1 170 ? -6.715 -19.406 -8.938 1 98 170 GLY B C 1
ATOM 4115 O O . GLY B 1 170 ? -7.41 -19.344 -7.918 1 98 170 GLY B O 1
ATOM 4116 N N . ASP B 1 171 ? -5.41 -19.234 -8.922 1 97.44 171 ASP B N 1
ATOM 4117 C CA . ASP B 1 171 ? -4.676 -18.953 -7.691 1 97.44 171 ASP B CA 1
ATOM 4118 C C . ASP B 1 171 ? -5.141 -17.641 -7.059 1 97.44 171 ASP B C 1
ATOM 4120 O O . ASP B 1 171 ? -5.305 -17.562 -5.84 1 97.44 171 ASP B O 1
ATOM 4124 N N . THR B 1 172 ? -5.371 -16.656 -7.848 1 98.31 172 THR B N 1
ATOM 4125 C CA . THR B 1 172 ? -5.762 -15.344 -7.352 1 98.31 172 THR B CA 1
ATOM 4126 C C . THR B 1 172 ? -7.184 -15.367 -6.801 1 98.31 172 THR B C 1
ATOM 4128 O O . THR B 1 172 ? -7.492 -14.68 -5.824 1 98.31 172 THR B O 1
ATOM 4131 N N . LEU B 1 173 ? -7.992 -16.141 -7.449 1 98.31 173 LEU B N 1
ATOM 4132 C CA . LEU B 1 173 ? -9.359 -16.281 -6.969 1 98.31 173 LEU B CA 1
ATOM 4133 C C . LEU B 1 173 ? -9.383 -16.797 -5.531 1 98.31 173 LEU B C 1
ATOM 4135 O O . LEU B 1 173 ? -10.258 -16.422 -4.746 1 98.31 173 LEU B O 1
ATOM 4139 N N . ALA B 1 174 ? -8.422 -17.578 -5.164 1 97.69 174 ALA B N 1
ATOM 4140 C CA . ALA B 1 174 ? -8.336 -18.156 -3.824 1 97.69 174 ALA B CA 1
ATOM 4141 C C . ALA B 1 174 ? -8.156 -17.062 -2.775 1 97.69 174 ALA B C 1
ATOM 4143 O O . ALA B 1 174 ? -8.523 -17.234 -1.612 1 97.69 174 ALA B O 1
ATOM 4144 N N . LYS B 1 175 ? -7.586 -15.914 -3.184 1 97.69 175 LYS B N 1
ATOM 4145 C CA . LYS B 1 175 ? -7.332 -14.828 -2.242 1 97.69 175 LYS B CA 1
ATOM 4146 C C . LYS B 1 175 ? -8.617 -14.391 -1.543 1 97.69 175 LYS B C 1
ATOM 4148 O O . LYS B 1 175 ? -8.609 -14.094 -0.346 1 97.69 175 LYS B O 1
ATOM 4153 N N . TRP B 1 176 ? -9.719 -14.367 -2.246 1 97.81 176 TRP B N 1
ATOM 4154 C CA . TRP B 1 176 ? -10.992 -13.977 -1.646 1 97.81 176 TRP B CA 1
ATOM 4155 C C . TRP B 1 176 ? -11.469 -15.031 -0.648 1 97.81 176 TRP B C 1
ATOM 4157 O O . TRP B 1 176 ? -11.727 -14.711 0.516 1 97.81 176 TRP B O 1
ATOM 4167 N N . TYR B 1 177 ? -11.516 -16.203 -1.072 1 97.31 177 TYR B N 1
ATOM 4168 C CA . TYR B 1 177 ? -12.156 -17.25 -0.273 1 97.31 177 TYR B CA 1
ATOM 4169 C C . TYR B 1 177 ? -11.328 -17.562 0.967 1 97.31 177 TYR B C 1
ATOM 4171 O O . TYR B 1 177 ? -11.883 -17.859 2.029 1 97.31 177 TYR B O 1
ATOM 4179 N N . GLU B 1 178 ? -10.023 -17.484 0.787 1 96.81 178 GLU B N 1
ATOM 4180 C CA . GLU B 1 178 ? -9.164 -17.75 1.934 1 96.81 178 GLU B CA 1
ATOM 4181 C C . GLU B 1 178 ? -9.117 -16.562 2.879 1 96.81 178 GLU B C 1
ATOM 4183 O O . GLU B 1 178 ? -8.977 -16.719 4.094 1 96.81 178 GLU B O 1
ATOM 4188 N N . ALA B 1 179 ? -9.203 -15.352 2.363 1 96 179 ALA B N 1
ATOM 4189 C CA . ALA B 1 179 ? -9.258 -14.172 3.223 1 96 179 ALA B CA 1
ATOM 4190 C C . ALA B 1 179 ? -10.609 -14.07 3.928 1 96 179 ALA B C 1
ATOM 4192 O O . ALA B 1 179 ? -10.672 -13.758 5.117 1 96 179 ALA B O 1
ATOM 4193 N N . ASP B 1 180 ? -11.688 -14.352 3.195 1 96.12 180 ASP B N 1
ATOM 4194 C CA . ASP B 1 180 ? -13.039 -14.18 3.711 1 96.12 180 ASP B CA 1
ATOM 4195 C C . ASP B 1 180 ? -13.273 -15.055 4.941 1 96.12 180 ASP B C 1
ATOM 4197 O O . ASP B 1 180 ? -13.844 -14.594 5.934 1 96.12 180 ASP B O 1
ATOM 4201 N N . VAL B 1 181 ? -12.797 -16.266 4.867 1 94.75 181 VAL B N 1
ATOM 4202 C CA . VAL B 1 181 ? -13.055 -17.203 5.945 1 94.75 181 VAL B CA 1
ATOM 4203 C C . VAL B 1 181 ? -12.359 -16.75 7.223 1 94.75 181 VAL B C 1
ATOM 4205 O O . VAL B 1 181 ? -12.812 -17.047 8.328 1 94.75 181 VAL B O 1
ATOM 4208 N N . GLN B 1 182 ? -11.281 -15.992 7.094 1 92.69 182 GLN B N 1
ATOM 4209 C CA . GLN B 1 182 ? -10.523 -15.516 8.242 1 92.69 182 GLN B CA 1
ATOM 4210 C C . GLN B 1 182 ? -1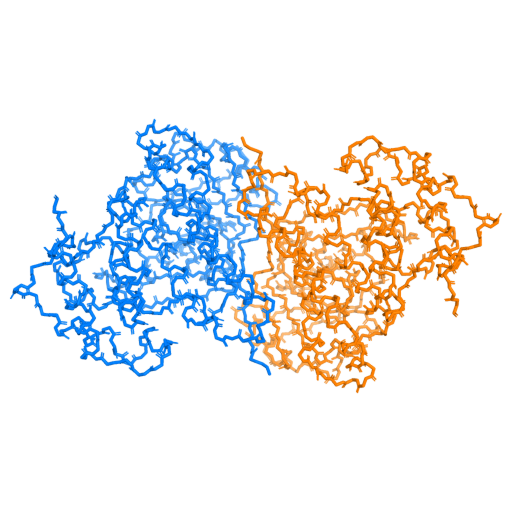1.031 -14.156 8.711 1 92.69 182 GLN B C 1
ATOM 4212 O O . GLN B 1 182 ? -11.195 -13.93 9.914 1 92.69 182 GLN B O 1
ATOM 4217 N N . LEU B 1 183 ? -11.336 -13.266 7.812 1 93.12 183 LEU B N 1
ATOM 4218 C CA . LEU B 1 183 ? -11.492 -11.852 8.125 1 93.12 183 LEU B CA 1
ATOM 4219 C C . LEU B 1 183 ? -12.961 -11.5 8.367 1 93.12 183 LEU B C 1
ATOM 4221 O O . LEU B 1 183 ? -13.266 -10.523 9.047 1 93.12 183 LEU B O 1
ATOM 4225 N N . ARG B 1 184 ? -13.867 -12.25 7.816 1 92.06 184 ARG B N 1
ATOM 4226 C CA . ARG B 1 184 ? -15.281 -11.898 7.887 1 92.06 184 ARG B CA 1
ATOM 4227 C C . ARG B 1 184 ? -15.758 -11.852 9.336 1 92.06 184 ARG B C 1
ATOM 4229 O O . ARG B 1 184 ? -16.656 -11.078 9.664 1 92.06 184 ARG B O 1
ATOM 4236 N N . ALA B 1 185 ? -15.117 -12.586 10.164 1 87.69 185 ALA B N 1
ATOM 4237 C CA . ALA B 1 185 ? -15.602 -12.695 11.539 1 87.69 185 ALA B CA 1
ATOM 4238 C C . ALA B 1 185 ? -15 -11.609 12.422 1 87.69 185 ALA B C 1
ATOM 4240 O O . ALA B 1 185 ? -15.469 -11.375 13.539 1 87.69 185 ALA B O 1
ATOM 4241 N N . ILE B 1 186 ? -13.992 -11.023 11.953 1 89.44 186 ILE B N 1
ATOM 4242 C CA . ILE B 1 186 ? -13.352 -9.977 12.734 1 89.44 186 ILE B CA 1
ATOM 4243 C C . ILE B 1 186 ? -14.164 -8.68 12.625 1 89.44 186 ILE B C 1
ATOM 4245 O O . ILE B 1 186 ? -14.219 -8.07 11.555 1 89.44 186 ILE B O 1
ATOM 4249 N N . THR B 1 187 ? -14.82 -8.25 13.648 1 87.69 187 THR B N 1
ATOM 4250 C CA . THR B 1 187 ? -15.719 -7.102 13.617 1 87.69 187 THR B CA 1
ATOM 4251 C C . THR B 1 187 ? -14.945 -5.801 13.812 1 87.69 187 THR B C 1
ATOM 4253 O O . THR B 1 187 ? -15.312 -4.762 13.258 1 87.69 187 THR B O 1
ATOM 4256 N N . ASP B 1 188 ? -13.977 -5.762 14.656 1 90.06 188 ASP B N 1
ATOM 4257 C CA . ASP B 1 188 ? -13.195 -4.555 14.922 1 90.06 188 ASP B CA 1
ATOM 4258 C C . ASP B 1 188 ? -11.836 -4.617 14.219 1 90.06 188 ASP B C 1
ATOM 4260 O O . ASP B 1 188 ? -10.797 -4.574 14.867 1 90.06 188 ASP B O 1
ATOM 4264 N N . LYS B 1 189 ? -11.938 -4.574 12.805 1 92.75 189 LYS B N 1
ATOM 4265 C CA . LYS B 1 189 ? -10.719 -4.691 12.008 1 92.75 189 LYS B CA 1
ATOM 4266 C C . LYS B 1 189 ? -9.891 -3.41 12.078 1 92.75 189 LYS B C 1
ATOM 4268 O O . LYS B 1 189 ? -10.445 -2.307 12.055 1 92.75 189 LYS B O 1
ATOM 4273 N N . ARG B 1 190 ? -8.633 -3.584 12.125 1 93.19 190 ARG B N 1
ATOM 4274 C CA . ARG B 1 190 ? -7.711 -2.477 11.875 1 93.19 190 ARG B CA 1
ATOM 4275 C C . ARG B 1 190 ? -7.754 -2.051 10.414 1 93.19 190 ARG B C 1
ATOM 4277 O O . ARG B 1 190 ? -8.234 -2.797 9.555 1 93.19 190 ARG B O 1
ATOM 4284 N N . ALA B 1 191 ? -7.344 -0.893 10.148 1 96 191 ALA B N 1
ATOM 4285 C CA . ALA B 1 191 ? -7.441 -0.304 8.82 1 96 191 ALA B CA 1
ATOM 4286 C C . ALA B 1 191 ? -6.777 -1.196 7.773 1 96 191 ALA B C 1
ATOM 4288 O O . ALA B 1 191 ? -7.312 -1.389 6.68 1 96 191 ALA B O 1
ATOM 4289 N N . ALA B 1 192 ? -5.625 -1.757 8.102 1 96.44 192 ALA B N 1
ATOM 4290 C CA . ALA B 1 192 ? -4.891 -2.604 7.164 1 96.44 192 ALA B CA 1
ATOM 4291 C C . ALA B 1 192 ? -5.703 -3.842 6.789 1 96.44 192 ALA B C 1
ATOM 4293 O O . ALA B 1 192 ? -5.676 -4.285 5.641 1 96.44 192 ALA B O 1
ATOM 4294 N N . LEU B 1 193 ? -6.398 -4.387 7.734 1 96.25 193 LEU B N 1
ATOM 4295 C CA . LEU B 1 193 ? -7.211 -5.574 7.477 1 96.25 193 LEU B CA 1
ATOM 4296 C C . LEU B 1 193 ? -8.422 -5.23 6.613 1 96.25 193 LEU B C 1
ATOM 4298 O O . LEU B 1 193 ? -8.852 -6.043 5.797 1 96.25 193 LEU B O 1
ATOM 4302 N N . ASP B 1 194 ? -8.992 -4.035 6.816 1 97 194 ASP B N 1
ATOM 4303 C CA . ASP B 1 194 ? -10.062 -3.58 5.938 1 97 194 ASP B CA 1
ATOM 4304 C C . ASP B 1 194 ? -9.586 -3.473 4.492 1 97 194 ASP B C 1
ATOM 4306 O O . ASP B 1 194 ? -10.289 -3.877 3.566 1 97 194 ASP B O 1
ATOM 4310 N N . ILE B 1 195 ? -8.422 -2.945 4.32 1 98.06 195 ILE B N 1
ATOM 4311 C CA . ILE B 1 195 ? -7.844 -2.795 2.992 1 98.06 195 ILE B CA 1
ATOM 4312 C C . ILE B 1 195 ? -7.578 -4.172 2.385 1 98.06 195 ILE B C 1
ATOM 4314 O O . ILE B 1 195 ? -7.867 -4.402 1.21 1 98.06 195 ILE B O 1
ATOM 4318 N N . SER B 1 196 ? -7.004 -5.086 3.189 1 97.56 196 SER B N 1
ATOM 4319 C CA . SER B 1 196 ? -6.754 -6.457 2.75 1 97.56 196 SER B CA 1
ATOM 4320 C C . SER B 1 196 ? -8.039 -7.133 2.289 1 97.56 196 SER B C 1
ATOM 4322 O O . SER B 1 196 ? -8.078 -7.742 1.217 1 97.56 196 SER B O 1
ATOM 4324 N N . TYR B 1 197 ? -9.031 -6.984 3.08 1 97.56 197 TYR B N 1
ATOM 4325 C CA . TYR B 1 197 ? -10.32 -7.613 2.803 1 97.56 197 TYR B CA 1
ATOM 4326 C C . TYR B 1 197 ? -10.938 -7.051 1.527 1 97.56 197 TYR B C 1
ATOM 4328 O O . TYR B 1 197 ? -11.469 -7.797 0.702 1 97.56 197 TYR B O 1
ATOM 4336 N N . TYR B 1 198 ? -10.875 -5.801 1.363 1 98.19 198 TYR B N 1
ATOM 4337 C CA . TYR B 1 198 ? -11.398 -5.16 0.164 1 98.19 198 TYR B CA 1
ATOM 4338 C C . TYR B 1 198 ? -10.617 -5.586 -1.072 1 98.19 198 TYR B C 1
ATOM 4340 O O . TYR B 1 198 ? -11.203 -5.84 -2.127 1 98.19 198 TYR B O 1
ATOM 4348 N N . ALA B 1 199 ? -9.281 -5.629 -0.979 1 98.44 199 ALA B N 1
ATOM 4349 C CA . ALA B 1 199 ? -8.461 -6.105 -2.088 1 98.44 199 ALA B CA 1
ATOM 4350 C C . ALA B 1 199 ? -8.852 -7.52 -2.496 1 98.44 199 ALA B C 1
ATOM 4352 O O . ALA B 1 199 ? -8.945 -7.828 -3.688 1 98.44 199 ALA B O 1
ATOM 4353 N N . ALA B 1 200 ? -9.07 -8.383 -1.504 1 98.12 200 ALA B N 1
ATOM 4354 C CA . ALA B 1 200 ? -9.516 -9.742 -1.774 1 98.12 200 ALA B CA 1
ATOM 4355 C C . ALA B 1 200 ? -10.859 -9.75 -2.504 1 98.12 200 ALA B C 1
ATOM 4357 O O . ALA B 1 200 ? -11.047 -10.5 -3.463 1 98.12 200 ALA B O 1
ATOM 4358 N N . GLN B 1 201 ? -11.75 -8.93 -2.049 1 98.25 201 GLN B N 1
ATOM 4359 C CA . GLN B 1 201 ? -13.055 -8.812 -2.689 1 98.25 201 GLN B CA 1
ATOM 4360 C C . GLN B 1 201 ? -12.922 -8.375 -4.145 1 98.25 201 GLN B C 1
ATOM 4362 O O . GLN B 1 201 ? -13.617 -8.891 -5.023 1 98.25 201 GLN B O 1
ATOM 4367 N N . LEU B 1 202 ? -12.062 -7.426 -4.383 1 98.5 202 LEU B N 1
ATOM 4368 C CA . LEU B 1 202 ? -11.836 -6.957 -5.742 1 98.5 202 LEU B CA 1
ATOM 4369 C C . LEU B 1 202 ? -11.242 -8.062 -6.605 1 98.5 202 LEU B C 1
ATOM 4371 O O . LEU B 1 202 ? -11.547 -8.156 -7.797 1 98.5 202 LEU B O 1
ATOM 4375 N N . CYS B 1 203 ? -10.336 -8.875 -6.039 1 98.38 203 CYS B N 1
ATOM 4376 C CA . CYS B 1 203 ? -9.82 -10.023 -6.789 1 98.38 203 CYS B CA 1
ATOM 4377 C C . CYS B 1 203 ? -10.961 -10.875 -7.328 1 98.38 203 CYS B C 1
ATOM 4379 O O . CYS B 1 203 ? -11 -11.188 -8.516 1 98.38 203 CYS B O 1
ATOM 4381 N N . GLN B 1 204 ? -11.867 -11.188 -6.453 1 98.44 204 GLN B N 1
ATOM 4382 C CA . GLN B 1 204 ? -12.984 -12.039 -6.855 1 98.44 204 GLN B CA 1
ATOM 4383 C C . GLN B 1 204 ? -13.844 -11.359 -7.918 1 98.44 204 GLN B C 1
ATOM 4385 O O . GLN B 1 204 ? -14.117 -11.938 -8.969 1 98.44 204 GLN B O 1
ATOM 4390 N N . SER B 1 205 ? -14.266 -10.117 -7.68 1 98.25 205 SER B N 1
ATOM 4391 C CA . SER B 1 205 ? -15.203 -9.43 -8.57 1 98.25 205 SER B CA 1
ATOM 4392 C C . SER B 1 205 ? -14.586 -9.203 -9.945 1 98.25 205 SER B C 1
ATOM 4394 O O . SER B 1 205 ? -15.234 -9.445 -10.969 1 98.25 205 SER B O 1
ATOM 4396 N N . VAL B 1 206 ? -13.352 -8.758 -9.984 1 98.44 206 VAL B N 1
ATOM 4397 C CA . VAL B 1 206 ? -12.68 -8.484 -11.25 1 98.44 206 VAL B CA 1
ATOM 4398 C C . VAL B 1 206 ? -12.539 -9.781 -12.047 1 98.44 206 VAL B C 1
ATOM 4400 O O . VAL B 1 206 ? -12.82 -9.812 -13.25 1 98.44 206 VAL B O 1
ATOM 4403 N N . LEU B 1 207 ? -12.102 -10.852 -11.383 1 98.62 207 LEU B N 1
ATOM 4404 C CA . LEU B 1 207 ? -11.867 -12.109 -12.086 1 98.62 207 LEU B CA 1
ATOM 4405 C C . LEU B 1 207 ? -13.18 -12.688 -12.617 1 98.62 207 LEU B C 1
ATOM 4407 O O . LEU B 1 207 ? -13.25 -13.109 -13.773 1 98.62 207 LEU B O 1
ATOM 4411 N N . LEU B 1 208 ? -14.203 -12.703 -11.789 1 98.38 208 LEU B N 1
ATOM 4412 C CA . LEU B 1 208 ? -15.484 -13.25 -12.219 1 98.38 208 LEU B CA 1
ATOM 4413 C C . LEU B 1 208 ? -16.062 -12.445 -13.383 1 98.38 208 LEU B C 1
ATOM 4415 O O . LEU B 1 208 ? -16.688 -13.008 -14.273 1 98.38 208 LEU B O 1
ATOM 4419 N N . GLU B 1 209 ? -15.758 -11.156 -13.43 1 97.81 209 GLU B N 1
ATOM 4420 C CA . GLU B 1 209 ? -16.391 -10.273 -14.406 1 97.81 209 GLU B CA 1
ATOM 4421 C C . GLU B 1 209 ? -15.547 -10.18 -15.68 1 97.81 209 GLU B C 1
ATOM 4423 O O . GLU B 1 209 ? -16.094 -10.055 -16.781 1 97.81 209 GLU B O 1
ATOM 4428 N N . LYS B 1 210 ? -14.211 -10.242 -15.547 1 98.31 210 LYS B N 1
ATOM 4429 C CA . LYS B 1 210 ? -13.383 -9.781 -16.656 1 98.31 210 LYS B CA 1
ATOM 4430 C C . LYS B 1 210 ? -12.547 -10.922 -17.234 1 98.31 210 LYS B C 1
ATOM 4432 O O . LYS B 1 210 ? -11.961 -10.789 -18.312 1 98.31 210 LYS B O 1
ATOM 4437 N N . SER B 1 211 ? -12.492 -12.117 -16.625 1 98.56 211 SER B N 1
ATOM 4438 C CA . SER B 1 211 ? -11.555 -13.164 -17.016 1 98.56 211 SER B CA 1
ATOM 4439 C C . SER B 1 211 ? -11.82 -13.648 -18.438 1 98.56 211 SER B C 1
ATOM 4441 O O . SER B 1 211 ? -10.883 -13.844 -19.219 1 98.56 211 SER B O 1
ATOM 4443 N N . GLU B 1 212 ? -13.078 -13.859 -18.797 1 97.94 212 GLU B N 1
ATOM 4444 C CA . GLU B 1 212 ? -13.383 -14.383 -20.125 1 97.94 212 GLU B CA 1
ATOM 4445 C C . GLU B 1 212 ? -12.852 -13.461 -21.219 1 97.94 212 GLU B C 1
ATOM 4447 O O . GLU B 1 212 ? -12.188 -13.914 -22.156 1 97.94 212 GLU B O 1
ATOM 4452 N N . GLU B 1 213 ? -13.148 -12.211 -21.078 1 98.06 213 GLU B N 1
ATOM 4453 C CA . GLU B 1 213 ? -12.656 -11.227 -22.047 1 98.06 213 GLU B CA 1
ATOM 4454 C C . GLU B 1 213 ? -11.133 -11.141 -22.016 1 98.06 213 GLU B C 1
ATOM 4456 O O . GLU B 1 213 ? -10.5 -10.945 -23.062 1 98.06 213 GLU B O 1
ATOM 4461 N N . SER B 1 214 ? -10.602 -11.25 -20.891 1 98.38 214 SER B N 1
ATOM 4462 C CA . SER B 1 214 ? -9.148 -11.18 -20.734 1 98.38 214 SER B CA 1
ATOM 4463 C C . SER B 1 214 ? -8.461 -12.344 -21.438 1 98.38 214 SER B C 1
ATOM 4465 O O . SER B 1 214 ? -7.414 -12.172 -22.062 1 98.38 214 SER B O 1
ATOM 4467 N N . ILE B 1 215 ? -9.047 -13.516 -21.312 1 98.31 215 ILE B N 1
ATOM 4468 C CA . ILE B 1 215 ? -8.508 -14.711 -21.953 1 98.31 215 ILE B CA 1
ATOM 4469 C C . ILE B 1 215 ? -8.562 -14.547 -23.469 1 98.31 215 ILE B C 1
ATOM 4471 O O . ILE B 1 215 ? -7.625 -14.93 -24.172 1 98.31 215 ILE B O 1
ATOM 4475 N N . LYS B 1 216 ? -9.602 -13.992 -23.953 1 98.06 216 LYS B N 1
ATOM 4476 C CA . LYS B 1 216 ? -9.719 -13.703 -25.375 1 98.06 216 LYS B CA 1
ATOM 4477 C C . LYS B 1 216 ? -8.641 -12.719 -25.828 1 98.06 216 LYS B C 1
ATOM 4479 O O . LYS B 1 216 ? -8.047 -12.883 -26.891 1 98.06 216 LYS B O 1
ATOM 4484 N N . SER B 1 217 ? -8.461 -11.672 -25.016 1 98 217 SER B N 1
ATOM 4485 C CA . SER B 1 217 ? -7.418 -10.695 -25.297 1 98 217 SER B CA 1
ATOM 4486 C C . SER B 1 217 ? -6.047 -11.359 -25.391 1 98 217 SER B C 1
ATOM 4488 O O . SER B 1 217 ? -5.258 -11.031 -26.281 1 98 217 SER B O 1
ATOM 4490 N N . LEU B 1 218 ? -5.754 -12.242 -24.516 1 98.19 218 LEU B N 1
ATOM 4491 C CA . LEU B 1 218 ? -4.496 -12.977 -24.516 1 98.19 218 LEU B CA 1
ATOM 4492 C C . LEU B 1 218 ? -4.355 -13.812 -25.781 1 98.19 218 LEU B C 1
ATOM 4494 O O . LEU B 1 218 ? -3.301 -13.812 -26.422 1 98.19 218 LEU B O 1
ATOM 4498 N N . ALA B 1 219 ? -5.402 -14.484 -26.141 1 97.56 219 ALA B N 1
ATOM 4499 C CA . ALA B 1 219 ? -5.402 -15.336 -27.328 1 97.56 219 ALA B CA 1
ATOM 4500 C C . ALA B 1 219 ? -5.172 -14.508 -28.578 1 97.56 219 ALA B C 1
ATOM 4502 O O . ALA B 1 219 ? -4.453 -14.93 -29.5 1 97.56 219 ALA B O 1
ATOM 4503 N N . ASP B 1 220 ? -5.75 -13.352 -28.594 1 97.5 220 ASP B N 1
ATOM 4504 C CA . ASP B 1 220 ? -5.668 -12.477 -29.766 1 97.5 220 ASP B CA 1
ATOM 4505 C C . ASP B 1 220 ? -4.402 -11.625 -29.734 1 97.5 220 ASP B C 1
ATOM 4507 O O . ASP B 1 220 ? -4.082 -10.938 -30.703 1 97.5 220 ASP B O 1
ATOM 4511 N N . LYS B 1 221 ? -3.746 -11.672 -28.609 1 96.31 221 LYS B N 1
ATOM 4512 C CA . LYS B 1 221 ? -2.562 -10.844 -28.391 1 96.31 221 LYS B CA 1
ATOM 4513 C C . LYS B 1 221 ? -2.885 -9.359 -28.578 1 96.31 221 LYS B C 1
ATOM 4515 O O . LYS B 1 221 ? -2.123 -8.633 -29.234 1 96.31 221 LYS B O 1
ATOM 4520 N N . LYS B 1 222 ? -4.043 -9.023 -28.141 1 95.5 222 LYS B N 1
ATOM 4521 C CA . LYS B 1 222 ? -4.504 -7.641 -28.188 1 95.5 222 LYS B CA 1
ATOM 4522 C C . LYS B 1 222 ? -4.918 -7.148 -26.812 1 95.5 222 LYS B C 1
ATOM 4524 O O . LYS B 1 222 ? -5.816 -7.715 -26.188 1 95.5 222 LYS B O 1
ATOM 4529 N N . GLY B 1 223 ? -4.312 -6.086 -26.438 1 93.62 223 GLY B N 1
ATOM 4530 C CA . GLY B 1 223 ? -4.605 -5.523 -25.125 1 93.62 223 GLY B CA 1
ATOM 4531 C C . GLY B 1 223 ? -6.035 -5.039 -24.984 1 93.62 223 GLY B C 1
ATOM 4532 O O . GLY B 1 223 ? -6.664 -4.664 -25.984 1 93.62 223 GLY B O 1
ATOM 4533 N N . SER B 1 224 ? -6.59 -5.098 -23.781 1 95.25 224 SER B N 1
ATOM 4534 C CA . SER B 1 224 ? -7.906 -4.582 -23.422 1 95.25 224 SER B CA 1
ATOM 4535 C C . SER B 1 224 ? -7.953 -4.141 -21.969 1 95.25 224 SER B C 1
ATOM 4537 O O . SER B 1 224 ? -7.047 -4.449 -21.188 1 95.25 224 SER B O 1
ATOM 4539 N N . SER B 1 225 ? -8.953 -3.363 -21.719 1 95.44 225 SER B N 1
ATOM 4540 C CA . SER B 1 225 ? -9.172 -2.977 -20.328 1 95.44 225 SER B CA 1
ATOM 4541 C C . SER B 1 225 ? -9.359 -4.199 -19.438 1 95.44 225 SER B C 1
ATOM 4543 O O . SER B 1 225 ? -8.859 -4.242 -18.312 1 95.44 225 SER B O 1
ATOM 4545 N N . ALA B 1 226 ? -10.062 -5.184 -19.938 1 97.38 226 ALA B N 1
ATOM 4546 C CA . ALA B 1 226 ? -10.297 -6.41 -19.188 1 97.38 226 ALA B CA 1
ATOM 4547 C C . ALA B 1 226 ? -8.984 -7.129 -18.875 1 97.38 226 ALA B C 1
ATOM 4549 O O . ALA B 1 226 ? -8.773 -7.602 -17.766 1 97.38 226 ALA B O 1
ATOM 4550 N N . PHE B 1 227 ? -8.141 -7.188 -19.953 1 97.88 227 PHE B N 1
ATOM 4551 C CA . PHE B 1 227 ? -6.852 -7.836 -19.766 1 97.88 227 PHE B CA 1
ATOM 4552 C C . PHE B 1 227 ? -6.047 -7.125 -18.688 1 97.88 227 PHE B C 1
ATOM 4554 O O . PHE B 1 227 ? -5.512 -7.766 -17.766 1 97.88 227 PHE B O 1
ATOM 4561 N N . CYS B 1 228 ? -6.035 -5.812 -18.703 1 97.12 228 CYS B N 1
ATOM 4562 C CA . CYS B 1 228 ? -5.281 -5.023 -17.734 1 97.12 228 CYS B CA 1
ATOM 4563 C C . CYS B 1 228 ? -5.836 -5.211 -16.328 1 97.12 228 CYS B C 1
ATOM 4565 O O . CYS B 1 228 ? -5.074 -5.344 -15.375 1 97.12 228 CYS B O 1
ATOM 4567 N N . LYS B 1 229 ? -7.094 -5.25 -16.203 1 97.75 229 LYS B N 1
ATOM 4568 C CA . LYS B 1 229 ? -7.727 -5.391 -14.898 1 97.75 229 LYS B CA 1
ATOM 4569 C C . LYS B 1 229 ? -7.418 -6.754 -14.281 1 97.75 229 LYS B C 1
ATOM 4571 O O . LYS B 1 229 ? -7.168 -6.855 -13.078 1 97.75 229 LYS B O 1
ATOM 4576 N N . VAL B 1 230 ? -7.453 -7.773 -15.109 1 98.56 230 VAL B N 1
ATOM 4577 C CA . VAL B 1 230 ? -7.164 -9.109 -14.602 1 98.56 230 VAL B CA 1
ATOM 4578 C C . VAL B 1 230 ? -5.691 -9.203 -14.211 1 98.56 230 VAL B C 1
ATOM 4580 O O . VAL B 1 230 ? -5.359 -9.789 -13.172 1 98.56 230 VAL B O 1
ATOM 4583 N N . VAL B 1 231 ? -4.809 -8.617 -15.008 1 98.38 231 VAL B N 1
ATOM 4584 C CA . VAL B 1 231 ? -3.385 -8.594 -14.688 1 98.38 231 VAL B CA 1
ATOM 4585 C C . VAL B 1 231 ? -3.164 -7.879 -13.352 1 98.38 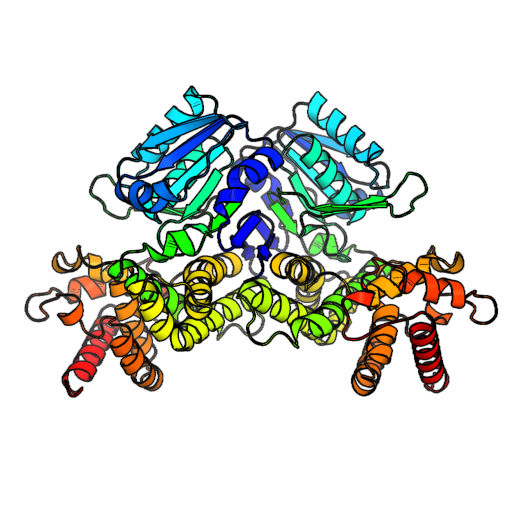231 VAL B C 1
ATOM 4587 O O . VAL B 1 231 ? -2.424 -8.359 -12.5 1 98.38 231 VAL B O 1
ATOM 4590 N N . GLU B 1 232 ? -3.805 -6.777 -13.156 1 98.19 232 GLU B N 1
ATOM 4591 C CA . GLU B 1 232 ? -3.691 -6.02 -11.914 1 98.19 232 GLU B CA 1
ATOM 4592 C C . GLU B 1 232 ? -4.254 -6.805 -10.734 1 98.19 232 GLU B C 1
ATOM 4594 O O . GLU B 1 232 ? -3.729 -6.727 -9.617 1 98.19 232 GLU B O 1
ATOM 4599 N N . ALA B 1 233 ? -5.336 -7.516 -10.984 1 98.69 233 ALA B N 1
ATOM 4600 C CA . ALA B 1 233 ? -5.879 -8.367 -9.93 1 98.69 233 ALA B CA 1
ATOM 4601 C C . ALA B 1 233 ? -4.859 -9.422 -9.492 1 98.69 233 ALA B C 1
ATOM 4603 O O . ALA B 1 233 ? -4.648 -9.633 -8.297 1 98.69 233 ALA B O 1
ATOM 4604 N N . ILE B 1 234 ? -4.223 -10.023 -10.469 1 98.69 234 ILE B N 1
ATOM 4605 C CA . ILE B 1 234 ? -3.297 -11.117 -10.203 1 98.69 234 ILE B CA 1
ATOM 4606 C C . ILE B 1 234 ? -2.061 -10.586 -9.484 1 98.69 234 ILE B C 1
ATOM 4608 O O . ILE B 1 234 ? -1.651 -11.125 -8.453 1 98.69 234 ILE B O 1
ATOM 4612 N N . ILE B 1 235 ? -1.506 -9.5 -9.969 1 98.62 235 ILE B N 1
ATOM 4613 C CA . ILE B 1 235 ? -0.205 -9.047 -9.492 1 98.62 235 ILE B CA 1
ATOM 4614 C C . ILE B 1 235 ? -0.392 -8.133 -8.281 1 98.62 235 ILE B C 1
ATOM 4616 O O . ILE B 1 235 ? 0.085 -8.438 -7.188 1 98.62 235 ILE B O 1
ATOM 4620 N N . MET B 1 236 ? -1.174 -7.09 -8.414 1 98.5 236 MET B N 1
ATOM 4621 C CA . MET B 1 236 ? -1.269 -6.043 -7.402 1 98.5 236 MET B CA 1
ATOM 4622 C C . MET B 1 236 ? -2.256 -6.434 -6.309 1 98.5 236 MET B C 1
ATOM 4624 O O . MET B 1 236 ? -1.88 -6.551 -5.141 1 98.5 236 MET B O 1
ATOM 4628 N N . LEU B 1 237 ? -3.551 -6.648 -6.711 1 98.5 237 LEU B N 1
ATOM 4629 C CA . LEU B 1 237 ? -4.566 -6.926 -5.703 1 98.5 237 LEU B CA 1
ATOM 4630 C C . LEU B 1 237 ? -4.238 -8.203 -4.941 1 98.5 237 LEU B C 1
ATOM 4632 O O . LEU B 1 237 ? -4.348 -8.25 -3.713 1 98.5 237 LEU B O 1
ATOM 4636 N N . GLY B 1 238 ? -3.859 -9.234 -5.691 1 97.88 238 GLY B N 1
ATOM 4637 C CA . GLY B 1 238 ? -3.449 -10.461 -5.027 1 97.88 238 GLY B CA 1
ATOM 4638 C C . GLY B 1 238 ? -2.348 -10.25 -4.008 1 97.88 238 GLY B C 1
ATOM 4639 O O . GLY B 1 238 ? -2.404 -10.797 -2.902 1 97.88 238 GLY B O 1
ATOM 4640 N N . GLY B 1 239 ? -1.344 -9.477 -4.402 1 97.5 239 GLY B N 1
ATOM 4641 C CA . GLY B 1 239 ? -0.246 -9.18 -3.494 1 97.5 239 GLY B CA 1
ATOM 4642 C C . GLY B 1 239 ? -0.671 -8.352 -2.295 1 97.5 239 GLY B C 1
ATOM 4643 O O . GLY B 1 239 ? -0.12 -8.508 -1.203 1 97.5 239 GLY B O 1
ATOM 4644 N N . MET B 1 240 ? -1.631 -7.5 -2.477 1 98.06 240 MET B N 1
ATOM 4645 C CA . MET B 1 240 ? -2.086 -6.617 -1.407 1 98.06 240 MET B CA 1
ATOM 4646 C C . MET B 1 240 ? -2.807 -7.406 -0.318 1 98.06 240 MET B C 1
ATOM 4648 O O . MET B 1 240 ? -2.768 -7.027 0.854 1 98.06 240 MET B O 1
ATOM 4652 N N . VAL B 1 241 ? -3.473 -8.492 -0.679 1 97.62 241 VAL B N 1
ATOM 4653 C CA . VAL B 1 241 ? -4.211 -9.273 0.308 1 97.62 241 VAL B CA 1
ATOM 4654 C C . VAL B 1 241 ? -3.264 -9.734 1.414 1 97.62 241 VAL B C 1
ATOM 4656 O O . VAL B 1 241 ? -3.508 -9.477 2.596 1 97.62 241 VAL B O 1
ATOM 4659 N N . GLY B 1 242 ? -2.195 -10.336 0.998 1 94.94 242 GLY B N 1
ATOM 4660 C CA . GLY B 1 242 ? -1.215 -10.75 1.985 1 94.94 242 GLY B CA 1
ATOM 4661 C C . GLY B 1 242 ? -0.413 -9.602 2.559 1 94.94 242 GLY B C 1
ATOM 4662 O O . GLY B 1 242 ? -0.063 -9.609 3.74 1 94.94 242 GLY B O 1
ATOM 4663 N N . GLY B 1 243 ? -0.098 -8.609 1.744 1 96.31 243 GLY B N 1
ATOM 4664 C CA . GLY B 1 243 ? 0.73 -7.484 2.152 1 96.31 243 GLY B CA 1
ATOM 4665 C C . GLY B 1 243 ? 0.106 -6.652 3.256 1 96.31 243 GLY B C 1
ATOM 4666 O O . GLY B 1 243 ? 0.81 -6.148 4.133 1 96.31 243 GLY B O 1
ATOM 4667 N N . PHE B 1 244 ? -1.212 -6.496 3.197 1 97.06 244 PHE B N 1
ATOM 4668 C CA . PHE B 1 244 ? -1.908 -5.707 4.207 1 97.06 244 PHE B CA 1
ATOM 4669 C C . PHE B 1 244 ? -2.521 -6.613 5.27 1 97.06 244 PHE B C 1
ATOM 4671 O O . PHE B 1 244 ? -2.791 -6.168 6.391 1 97.06 244 PHE B O 1
ATOM 4678 N N . GLY B 1 245 ? -2.676 -7.855 4.977 1 93.62 245 GLY B N 1
ATOM 4679 C CA . GLY B 1 245 ? -3.389 -8.758 5.863 1 93.62 245 GLY B CA 1
ATOM 4680 C C . GLY B 1 245 ? -2.482 -9.453 6.859 1 93.62 245 GLY B C 1
ATOM 4681 O O . GLY B 1 245 ? -2.953 -10.023 7.848 1 93.62 245 GLY B O 1
ATOM 4682 N N . ASP B 1 246 ? -1.184 -9.336 6.586 1 86.19 246 ASP B N 1
ATOM 4683 C CA . ASP B 1 246 ? -0.236 -10.039 7.445 1 86.19 246 ASP B CA 1
ATOM 4684 C C . ASP B 1 246 ? -0.599 -11.516 7.562 1 86.19 246 ASP B C 1
ATOM 4686 O O . ASP B 1 246 ? -0.785 -12.203 6.555 1 86.19 246 ASP B O 1
ATOM 4690 N N . LYS B 1 247 ? -0.839 -12.07 8.734 1 80.88 247 LYS B N 1
ATOM 4691 C CA . LYS B 1 247 ? -1.12 -13.492 8.922 1 80.88 247 LYS B CA 1
ATOM 4692 C C . LYS B 1 247 ? -2.555 -13.828 8.523 1 80.88 247 LYS B C 1
ATOM 4694 O O . LYS B 1 247 ? -2.879 -14.984 8.266 1 80.88 247 LYS B O 1
ATOM 4699 N N . TYR B 1 248 ? -3.477 -12.883 8.32 1 81.69 248 TYR B N 1
ATOM 4700 C CA . TYR B 1 248 ? -4.898 -13.117 8.094 1 81.69 248 TYR B CA 1
ATOM 4701 C C . TYR B 1 248 ? -5.207 -13.203 6.605 1 81.69 248 TYR B C 1
ATOM 4703 O O . TYR B 1 248 ? -6.238 -13.758 6.211 1 81.69 248 TYR B O 1
ATOM 4711 N N . GLY B 1 249 ? -4.426 -12.758 5.734 1 75.75 249 GLY B N 1
ATOM 4712 C CA . GLY B 1 249 ? -4.785 -12.68 4.328 1 75.75 249 GLY B CA 1
ATOM 4713 C C . GLY B 1 249 ? -3.889 -13.516 3.438 1 75.75 249 GLY B C 1
ATOM 4714 O O . GLY B 1 249 ? -3.887 -13.352 2.215 1 75.75 249 GLY B O 1
ATOM 4715 N N . ARG B 1 250 ? -3.26 -14.445 3.967 1 78.06 250 ARG B N 1
ATOM 4716 C CA . ARG B 1 250 ? -2.289 -15.156 3.141 1 78.06 250 ARG B CA 1
ATOM 4717 C C . ARG B 1 250 ? -2.877 -16.453 2.6 1 78.06 250 ARG B C 1
ATOM 4719 O O . ARG B 1 250 ? -3.279 -16.516 1.437 1 78.06 250 ARG B O 1
ATOM 4726 N N . ILE B 1 251 ? -2.939 -17.438 3.396 1 86.5 251 ILE B N 1
ATOM 4727 C CA . ILE B 1 251 ? -3.404 -18.734 2.922 1 86.5 251 ILE B CA 1
ATOM 4728 C C . ILE B 1 251 ? -4.281 -19.391 3.986 1 86.5 251 ILE B C 1
ATOM 4730 O O . ILE B 1 251 ? -4.238 -19 5.156 1 86.5 251 ILE B O 1
ATOM 4734 N N . ALA B 1 252 ? -5.188 -20.297 3.559 1 94.5 252 ALA B N 1
ATOM 4735 C CA . ALA B 1 252 ? -6.055 -21.062 4.449 1 94.5 252 ALA B CA 1
ATOM 4736 C C . ALA B 1 252 ? -6.289 -22.484 3.91 1 94.5 252 ALA B C 1
ATOM 4738 O O . ALA B 1 252 ? -5.344 -23.25 3.76 1 94.5 252 ALA B O 1
ATOM 4739 N N . GLY B 1 253 ? -7.484 -22.766 3.611 1 95.19 253 GLY B N 1
ATOM 4740 C CA . GLY B 1 253 ? -7.812 -24.125 3.248 1 95.19 253 GLY B CA 1
ATOM 4741 C C . GLY B 1 253 ? -7.398 -24.484 1.832 1 95.19 253 GLY B C 1
ATOM 4742 O O . GLY B 1 253 ? -6.883 -25.578 1.588 1 95.19 253 GLY B O 1
ATOM 4743 N N . ALA B 1 254 ? -7.637 -23.641 0.84 1 96.88 254 ALA B N 1
ATOM 4744 C CA . ALA B 1 254 ? -7.348 -23.922 -0.562 1 96.88 254 ALA B CA 1
ATOM 4745 C C . ALA B 1 254 ? -5.871 -24.25 -0.76 1 96.88 254 ALA B C 1
ATOM 4747 O O . ALA B 1 254 ? -5.535 -25.25 -1.402 1 96.88 254 ALA B O 1
ATOM 4748 N N . HIS B 1 255 ? -5.031 -23.453 -0.167 1 94.25 255 HIS B N 1
ATOM 4749 C CA . HIS B 1 255 ? -3.6 -23.688 -0.314 1 94.25 255 HIS B CA 1
ATOM 4750 C C . HIS B 1 255 ? -3.162 -24.938 0.447 1 94.25 255 HIS B C 1
ATOM 4752 O O . HIS B 1 255 ? -2.242 -25.641 0.02 1 94.25 255 HIS B O 1
ATOM 4758 N N . SER B 1 256 ? -3.834 -25.172 1.554 1 94.94 256 SER B N 1
ATOM 4759 C CA . SER B 1 256 ? -3.531 -26.391 2.277 1 94.94 256 SER B CA 1
ATOM 4760 C C . SER B 1 256 ? -3.869 -27.625 1.443 1 94.94 256 SER B C 1
ATOM 4762 O O . SER B 1 256 ? -3.146 -28.625 1.479 1 94.94 256 SER B O 1
ATOM 4764 N N . ILE B 1 257 ? -4.957 -27.578 0.771 1 95.12 257 ILE B N 1
ATOM 4765 C CA . ILE B 1 257 ? -5.352 -28.672 -0.114 1 95.12 257 ILE B CA 1
ATOM 4766 C C . ILE B 1 257 ? -4.336 -28.812 -1.245 1 95.12 257 ILE B C 1
ATOM 4768 O O . ILE B 1 257 ? -3.961 -29.922 -1.615 1 95.12 257 ILE B O 1
ATOM 4772 N N . HIS B 1 258 ? -3.961 -27.656 -1.829 1 92.88 258 HIS B N 1
ATOM 4773 C CA . HIS B 1 258 ? -2.871 -27.672 -2.797 1 92.88 258 HIS B CA 1
ATOM 4774 C C . HIS B 1 258 ? -1.663 -28.422 -2.256 1 92.88 258 HIS B C 1
ATOM 4776 O O . HIS B 1 258 ? -1.122 -29.297 -2.932 1 92.88 258 HIS B O 1
ATOM 4782 N N . ASN B 1 259 ? -1.276 -28.109 -1.038 1 89.44 259 ASN B N 1
ATOM 4783 C CA . ASN B 1 259 ? -0.131 -28.766 -0.429 1 89.44 259 ASN B CA 1
ATOM 4784 C C . ASN B 1 259 ? -0.364 -30.266 -0.288 1 89.44 259 ASN B C 1
ATOM 4786 O O . ASN B 1 259 ? 0.549 -31.062 -0.51 1 89.44 259 ASN B O 1
ATOM 4790 N N . GLY B 1 260 ? -1.516 -30.641 0.074 1 91 260 GLY B N 1
ATOM 4791 C CA . GLY B 1 260 ? -1.885 -32.062 0.15 1 91 260 GLY B CA 1
ATOM 4792 C C . GLY B 1 260 ? -1.774 -32.781 -1.181 1 91 260 GLY B C 1
ATOM 4793 O O . GLY B 1 260 ? -1.255 -33.875 -1.248 1 91 260 GLY B O 1
ATOM 4794 N N . LEU B 1 261 ? -2.219 -32.125 -2.217 1 90.56 261 LEU B N 1
ATOM 4795 C CA . LEU B 1 261 ? -2.232 -32.719 -3.551 1 90.56 261 LEU B CA 1
ATOM 4796 C C . LEU B 1 261 ? -0.812 -32.969 -4.047 1 90.56 261 LEU B C 1
ATOM 4798 O O . LEU B 1 261 ? -0.592 -33.844 -4.891 1 90.56 261 LEU B O 1
ATOM 4802 N N . THR B 1 262 ? 0.111 -32.219 -3.533 1 85.69 262 THR B N 1
ATOM 4803 C CA . THR B 1 262 ? 1.494 -32.406 -3.957 1 85.69 262 THR B CA 1
ATOM 4804 C C . THR B 1 262 ? 2.035 -33.75 -3.453 1 85.69 262 THR B C 1
ATOM 4806 O O . THR B 1 262 ? 3.096 -34.188 -3.893 1 85.69 262 THR B O 1
ATOM 4809 N N . ALA B 1 263 ? 1.315 -34.406 -2.523 1 83.62 263 ALA B N 1
ATOM 4810 C CA . ALA B 1 263 ? 1.717 -35.719 -1.985 1 83.62 263 ALA B CA 1
ATOM 4811 C C . ALA B 1 263 ? 1.534 -36.812 -3.023 1 83.62 263 ALA B C 1
ATOM 4813 O O . ALA B 1 263 ? 2.086 -37.906 -2.879 1 83.62 263 ALA B O 1
ATOM 4814 N N . ILE B 1 264 ? 0.803 -36.5 -4.066 1 86.12 264 ILE B N 1
ATOM 4815 C CA . ILE B 1 264 ? 0.528 -37.5 -5.098 1 86.12 264 ILE B CA 1
ATOM 4816 C C . ILE B 1 264 ? 1.354 -37.188 -6.344 1 86.12 264 ILE B C 1
ATOM 4818 O O . ILE B 1 264 ? 1.327 -36.062 -6.852 1 86.12 264 ILE B O 1
ATOM 4822 N N . LYS B 1 265 ? 2.07 -38.125 -6.875 1 81.75 265 LYS B N 1
ATOM 4823 C CA . LYS B 1 265 ? 2.998 -37.969 -7.996 1 81.75 265 LYS B CA 1
ATOM 4824 C C . LYS B 1 265 ? 2.275 -37.5 -9.25 1 81.75 265 LYS B C 1
ATOM 4826 O O . LYS B 1 265 ? 2.84 -36.75 -10.039 1 81.75 265 LYS B O 1
ATOM 4831 N N . GLU B 1 266 ? 1.03 -37.938 -9.43 1 84.19 266 GLU B N 1
ATOM 4832 C CA . GLU B 1 266 ? 0.246 -37.594 -10.609 1 84.19 266 GLU B CA 1
ATOM 4833 C C . GLU B 1 266 ? 0.073 -36.062 -10.75 1 84.19 266 GLU B C 1
ATOM 4835 O O . GLU B 1 266 ? -0.167 -35.562 -11.852 1 84.19 266 GLU B O 1
ATOM 4840 N N . THR B 1 267 ? 0.234 -35.406 -9.617 1 84.19 267 THR B N 1
ATOM 4841 C CA . THR B 1 267 ? -0.077 -33.969 -9.656 1 84.19 267 THR B CA 1
ATOM 4842 C C . THR B 1 267 ? 1.199 -33.156 -9.773 1 84.19 267 THR B C 1
ATOM 4844 O O . THR B 1 267 ? 1.146 -31.906 -9.789 1 84.19 267 THR B O 1
ATOM 4847 N N . HIS B 1 268 ? 2.301 -33.719 -9.891 1 79.69 268 HIS B N 1
ATOM 4848 C CA . HIS B 1 268 ? 3.57 -33 -9.883 1 79.69 268 HIS B CA 1
ATOM 4849 C C . HIS B 1 268 ? 3.688 -32.062 -11.078 1 79.69 268 HIS B C 1
ATOM 4851 O O . HIS B 1 268 ? 4.316 -31 -10.992 1 79.69 268 HIS B O 1
ATOM 4857 N N . ASP B 1 269 ? 3.018 -32.406 -12.164 1 84.88 269 ASP B N 1
ATOM 4858 C CA . ASP B 1 269 ? 3.127 -31.578 -13.367 1 84.88 269 ASP B CA 1
ATOM 4859 C C . ASP B 1 269 ? 1.961 -30.609 -13.484 1 84.88 269 ASP B C 1
ATOM 4861 O O . ASP B 1 269 ? 1.871 -29.844 -14.453 1 84.88 269 ASP B O 1
ATOM 4865 N N . VAL B 1 270 ? 1.074 -30.688 -12.523 1 90.31 270 VAL B N 1
ATOM 4866 C CA . VAL B 1 270 ? -0.063 -29.781 -12.516 1 90.31 270 VAL B CA 1
ATOM 4867 C C . VAL B 1 270 ? 0.368 -28.422 -11.961 1 90.31 270 VAL B C 1
ATOM 4869 O O . VAL B 1 270 ? 1.077 -28.344 -10.953 1 90.31 270 VAL B O 1
ATOM 4872 N N . LEU B 1 271 ? 0.028 -27.375 -12.648 1 90.94 271 LEU B N 1
ATOM 4873 C CA . LEU B 1 271 ? 0.406 -26.016 -12.242 1 90.94 271 LEU B CA 1
ATOM 4874 C C . LEU B 1 271 ? -0.199 -25.672 -10.883 1 90.94 271 LEU B C 1
ATOM 4876 O O . LEU B 1 271 ? -1.323 -26.078 -10.578 1 90.94 271 LEU B O 1
ATOM 4880 N N . HIS B 1 272 ? 0.518 -24.922 -10.125 1 89.44 272 HIS B N 1
ATOM 4881 C CA . HIS B 1 272 ? 0.158 -24.516 -8.773 1 89.44 272 HIS B CA 1
ATOM 4882 C C . HIS B 1 272 ? -1.261 -23.969 -8.719 1 89.44 272 HIS B C 1
ATOM 4884 O O . HIS B 1 272 ? -2.09 -24.438 -7.941 1 89.44 272 HIS B O 1
ATOM 4890 N N . GLY B 1 273 ? -1.609 -23.047 -9.586 1 94.44 273 GLY B N 1
ATOM 4891 C CA . GLY B 1 273 ? -2.887 -22.344 -9.57 1 94.44 273 GLY B CA 1
ATOM 4892 C C . GLY B 1 273 ? -4.066 -23.266 -9.836 1 94.44 273 GLY B C 1
ATOM 4893 O O . GLY B 1 273 ? -5.176 -23.016 -9.359 1 94.44 273 GLY B O 1
ATOM 4894 N N . ASN B 1 274 ? -3.826 -24.297 -10.617 1 95.62 274 ASN B N 1
ATOM 4895 C CA . ASN B 1 274 ? -4.879 -25.266 -10.883 1 95.62 274 ASN B CA 1
ATOM 4896 C C . ASN B 1 274 ? -5.219 -26.078 -9.641 1 95.62 274 ASN B C 1
ATOM 4898 O O . ASN B 1 274 ? -6.391 -26.312 -9.344 1 95.62 274 ASN B O 1
ATOM 4902 N N . LYS B 1 275 ? -4.215 -26.469 -8.953 1 95 275 LYS B N 1
ATOM 4903 C CA . LYS B 1 275 ? -4.449 -27.203 -7.711 1 95 275 LYS B CA 1
ATOM 4904 C C . LYS B 1 275 ? -5.156 -26.328 -6.68 1 95 275 LYS B C 1
ATOM 4906 O O . LYS B 1 275 ? -6.059 -26.781 -5.977 1 95 275 LYS B O 1
ATOM 4911 N N . VAL B 1 276 ? -4.719 -25.094 -6.625 1 96.19 276 VAL B N 1
ATOM 4912 C CA . VAL B 1 276 ? -5.32 -24.172 -5.676 1 96.19 276 VAL B CA 1
ATOM 4913 C C . VAL B 1 276 ? -6.789 -23.938 -6.039 1 96.19 276 VAL B C 1
ATOM 4915 O O . VAL B 1 276 ? -7.648 -23.875 -5.16 1 96.19 276 VAL B O 1
ATOM 4918 N N . ALA B 1 277 ? -7.031 -23.797 -7.316 1 97.75 277 ALA B N 1
ATOM 4919 C CA . ALA B 1 277 ? -8.406 -23.609 -7.77 1 97.75 277 ALA B CA 1
ATOM 4920 C C . ALA B 1 277 ? -9.305 -24.75 -7.293 1 97.75 277 ALA B C 1
ATOM 4922 O O . ALA B 1 277 ? -10.398 -24.516 -6.785 1 97.75 277 ALA B O 1
ATOM 4923 N N . TYR B 1 278 ? -8.883 -25.953 -7.469 1 97.31 278 TYR B N 1
ATOM 4924 C CA . TYR B 1 278 ? -9.625 -27.094 -6.938 1 97.31 278 TYR B CA 1
ATOM 4925 C C . TYR B 1 278 ? -9.758 -27 -5.422 1 97.31 278 TYR B C 1
ATOM 4927 O O . TYR B 1 278 ? -10.812 -27.312 -4.863 1 97.31 278 TYR B O 1
ATOM 4935 N N . GLY B 1 279 ? -8.703 -26.594 -4.82 1 97.75 279 GLY B N 1
ATOM 4936 C CA . GLY B 1 279 ? -8.695 -26.406 -3.375 1 97.75 279 GLY B CA 1
ATOM 4937 C C . GLY B 1 279 ? -9.758 -25.453 -2.891 1 97.75 279 GLY B C 1
ATOM 4938 O O . GLY B 1 279 ? -10.297 -25.609 -1.794 1 97.75 279 GLY B O 1
ATOM 4939 N N . ILE B 1 280 ? -10.078 -24.453 -3.67 1 98.31 280 ILE B N 1
ATOM 4940 C CA . ILE B 1 280 ? -11.133 -23.5 -3.33 1 98.31 280 ILE B CA 1
ATOM 4941 C C . ILE B 1 280 ? -12.461 -24.25 -3.162 1 98.31 280 ILE B C 1
ATOM 4943 O O . ILE B 1 280 ? -13.18 -24.016 -2.189 1 98.31 280 ILE B O 1
ATOM 4947 N N . LEU B 1 281 ? -12.742 -25.109 -4.117 1 98.12 281 LEU B N 1
ATOM 4948 C CA . LEU B 1 281 ? -13.984 -25.859 -4.055 1 98.12 281 LEU B CA 1
ATOM 4949 C C . LEU B 1 281 ? -14.031 -26.734 -2.801 1 98.12 281 LEU B C 1
ATOM 4951 O O . LEU B 1 281 ? -15.055 -26.797 -2.119 1 98.12 281 LEU B O 1
ATOM 4955 N N . VAL B 1 282 ? -12.938 -27.328 -2.492 1 98 282 VAL B N 1
ATOM 4956 C CA . VAL B 1 282 ? -12.867 -28.188 -1.31 1 98 282 VAL B CA 1
ATOM 4957 C C . VAL B 1 282 ? -13.055 -27.344 -0.051 1 98 282 VAL B C 1
ATOM 4959 O O . VAL B 1 282 ? -13.789 -27.719 0.86 1 98 282 VAL B O 1
ATOM 4962 N N . GLN B 1 283 ? -12.367 -26.188 0.001 1 98.06 283 GLN B N 1
ATOM 4963 C CA . GLN B 1 283 ? -12.531 -25.297 1.141 1 98.06 283 GLN B CA 1
ATOM 4964 C C . GLN B 1 283 ? -13.984 -24.891 1.311 1 98.06 283 GLN B C 1
ATOM 4966 O O . GLN B 1 283 ? -14.508 -24.875 2.43 1 98.06 283 GLN B O 1
ATOM 4971 N N . LEU B 1 284 ? -14.617 -24.516 0.241 1 98.06 284 LEU B N 1
ATOM 4972 C CA . LEU B 1 284 ? -16.016 -24.078 0.299 1 98.06 284 LEU B CA 1
ATOM 4973 C C . LEU B 1 284 ? -16.906 -25.219 0.783 1 98.06 284 LEU B C 1
ATOM 4975 O O . LEU B 1 284 ? -17.875 -24.984 1.512 1 98.06 284 LEU B O 1
ATOM 4979 N N . ALA B 1 285 ? -16.594 -26.438 0.36 1 97.75 285 ALA B N 1
ATOM 4980 C CA . ALA B 1 285 ? -17.344 -27.594 0.853 1 97.75 285 ALA B CA 1
ATOM 4981 C C . ALA B 1 285 ? -17.156 -27.766 2.359 1 97.75 285 ALA B C 1
ATOM 4983 O O . ALA B 1 285 ? -18.125 -28.047 3.076 1 97.75 285 ALA B O 1
ATOM 4984 N N . LEU B 1 286 ? -15.93 -27.609 2.82 1 97.75 286 LEU B N 1
ATOM 4985 C CA . LEU B 1 286 ? -15.648 -27.688 4.25 1 97.75 286 LEU B CA 1
ATOM 4986 C C . LEU B 1 286 ? -16.438 -26.625 5.012 1 97.75 286 LEU B C 1
ATOM 4988 O O . LEU B 1 286 ? -16.859 -26.859 6.152 1 97.75 286 LEU B O 1
ATOM 4992 N N . GLU B 1 287 ? -16.609 -25.484 4.359 1 96.88 287 GLU B N 1
ATOM 4993 C CA . GLU B 1 287 ? -17.375 -24.391 4.961 1 96.88 287 GLU B CA 1
ATOM 4994 C C . GLU B 1 287 ? -18.875 -24.578 4.75 1 96.88 287 GLU B C 1
ATOM 4996 O O . GLU B 1 287 ? -19.672 -23.781 5.242 1 96.88 287 GLU B O 1
ATOM 5001 N N . LYS B 1 288 ? -19.281 -25.609 4 1 96.56 288 LYS B N 1
ATOM 5002 C CA . LYS B 1 288 ? -20.672 -25.922 3.664 1 96.56 288 LYS B CA 1
ATOM 5003 C C . LYS B 1 288 ? -21.312 -24.781 2.885 1 96.56 288 LYS B C 1
ATOM 5005 O O . LYS B 1 288 ? -22.484 -24.453 3.109 1 96.56 288 LYS B O 1
ATOM 5010 N N . LYS B 1 289 ? -20.547 -24.156 2.066 1 97.06 289 LYS B N 1
ATOM 5011 C CA . LYS B 1 289 ? -21.047 -23.094 1.216 1 97.06 289 LYS B CA 1
ATOM 5012 C C . LYS B 1 289 ? -21.391 -23.609 -0.177 1 97.06 289 LYS B C 1
ATOM 5014 O O . LYS B 1 289 ? -20.828 -23.141 -1.174 1 97.06 289 LYS B O 1
ATOM 5019 N N . TRP B 1 290 ? -22.359 -24.422 -0.269 1 96.25 290 TRP B N 1
ATOM 5020 C CA . TRP B 1 290 ? -22.734 -25.141 -1.485 1 96.25 290 TRP B CA 1
ATOM 5021 C C . TRP B 1 290 ? -23.266 -24.172 -2.541 1 96.25 290 TRP B C 1
ATOM 5023 O O . TRP B 1 290 ? -23.016 -24.344 -3.734 1 96.25 290 TRP B O 1
ATOM 5033 N N . ASN B 1 291 ? -23.969 -23.141 -2.096 1 96.44 291 ASN B N 1
ATOM 5034 C CA . ASN B 1 291 ? -24.484 -22.156 -3.037 1 96.44 291 ASN B CA 1
ATOM 5035 C C . ASN B 1 291 ? -23.344 -21.422 -3.762 1 96.44 291 ASN B C 1
ATOM 5037 O O . ASN B 1 291 ? -23.453 -21.141 -4.957 1 96.44 291 ASN B O 1
ATOM 5041 N N . GLU B 1 292 ? -22.359 -21.141 -3.018 1 96.44 292 GLU B N 1
ATOM 5042 C CA . GLU B 1 292 ? -21.188 -20.484 -3.621 1 96.44 292 GLU B CA 1
ATOM 5043 C C . GLU B 1 292 ? -20.5 -21.406 -4.629 1 96.44 292 GLU B C 1
ATOM 5045 O O . GLU B 1 292 ? -20.047 -20.953 -5.676 1 96.44 292 GLU B O 1
ATOM 5050 N N . ILE B 1 293 ? -20.406 -22.672 -4.316 1 96.94 293 ILE B N 1
ATOM 5051 C CA . ILE B 1 293 ? -19.812 -23.656 -5.219 1 96.94 293 ILE B CA 1
ATOM 5052 C C . ILE B 1 293 ? -20.609 -23.719 -6.516 1 96.94 293 ILE B C 1
ATOM 5054 O O . ILE B 1 293 ? -20.047 -23.688 -7.609 1 96.94 293 ILE B O 1
ATOM 5058 N N . GLU B 1 294 ? -21.875 -23.75 -6.398 1 94.62 294 GLU B N 1
ATOM 5059 C CA . GLU B 1 294 ? -22.766 -23.828 -7.559 1 94.62 294 GLU B CA 1
ATOM 5060 C C . GLU B 1 294 ? -22.594 -22.609 -8.461 1 94.62 294 GLU B C 1
ATOM 5062 O O . GLU B 1 294 ? -22.672 -22.719 -9.688 1 94.62 294 GLU B O 1
ATOM 5067 N N . GLN B 1 295 ? -22.391 -21.531 -7.816 1 94.56 295 GLN B N 1
ATOM 5068 C CA . GLN B 1 295 ? -22.234 -20.297 -8.57 1 94.56 295 GLN B CA 1
ATOM 5069 C C . GLN B 1 295 ? -20.859 -20.219 -9.219 1 94.56 295 GLN B C 1
ATOM 5071 O O . GLN B 1 295 ? -20.688 -19.594 -10.273 1 94.56 295 GLN B O 1
ATOM 5076 N N . LEU B 1 296 ? -19.875 -20.875 -8.641 1 96.81 296 LEU B N 1
ATOM 5077 C CA . LEU B 1 296 ? -18.484 -20.781 -9.094 1 96.81 296 LEU B CA 1
ATOM 5078 C C . LEU B 1 296 ? -18.219 -21.75 -10.234 1 96.81 296 LEU B C 1
ATOM 5080 O O . LEU B 1 296 ? -17.375 -21.484 -11.094 1 96.81 296 LEU B O 1
ATOM 5084 N N . ILE B 1 297 ? -18.891 -22.828 -10.32 1 95.38 297 ILE B N 1
ATOM 5085 C CA . ILE B 1 297 ? -18.609 -23.922 -11.234 1 95.38 297 ILE B CA 1
ATOM 5086 C C . ILE B 1 297 ? -18.75 -23.453 -12.68 1 95.38 297 ILE B C 1
ATOM 5088 O O . ILE B 1 297 ? -17.859 -23.688 -13.508 1 95.38 297 ILE B O 1
ATOM 5092 N N . PRO B 1 298 ? -19.844 -22.688 -13.031 1 95.25 298 PRO B N 1
ATOM 5093 C CA . PRO B 1 298 ? -19.938 -22.188 -14.406 1 95.25 298 PRO B CA 1
ATOM 5094 C C . PRO B 1 298 ? -18.75 -21.297 -14.789 1 95.25 298 PRO B C 1
ATOM 5096 O O . PRO B 1 298 ? -18.297 -21.328 -15.93 1 95.25 298 PRO B O 1
ATOM 5099 N N . PHE B 1 299 ? -18.328 -20.531 -13.922 1 97.5 299 PHE B N 1
ATOM 5100 C CA . PHE B 1 299 ? -17.156 -19.688 -14.172 1 97.5 299 PHE B CA 1
ATOM 5101 C C . PHE B 1 299 ? -15.922 -20.547 -14.43 1 97.5 299 PHE B C 1
ATOM 5103 O O . PHE B 1 299 ? -15.156 -20.281 -15.359 1 97.5 299 PHE B O 1
ATOM 5110 N N . TYR B 1 300 ? -15.68 -21.609 -13.562 1 97.62 300 TYR B N 1
ATOM 5111 C CA . TYR B 1 300 ? -14.562 -22.531 -13.727 1 97.62 300 TYR B CA 1
ATOM 5112 C C . TYR B 1 300 ? -14.547 -23.125 -15.125 1 97.62 300 TYR B C 1
ATOM 5114 O O . TYR B 1 300 ? -13.492 -23.188 -15.773 1 97.62 300 TYR B O 1
ATOM 5122 N N . TYR B 1 301 ? -15.695 -23.469 -15.602 1 94.94 301 TYR B N 1
ATOM 5123 C CA . TYR B 1 301 ? -15.797 -24.031 -16.938 1 94.94 301 TYR B CA 1
ATOM 5124 C C . TYR B 1 301 ? -15.422 -23.016 -18 1 94.94 301 TYR B C 1
ATOM 5126 O O . TYR B 1 301 ? -14.672 -23.312 -18.938 1 94.94 301 TYR B O 1
ATOM 5134 N N . LYS B 1 302 ? -15.891 -21.875 -17.781 1 94.06 302 LYS B N 1
ATOM 5135 C CA . LYS B 1 302 ? -15.648 -20.797 -18.75 1 94.06 302 LYS B CA 1
ATOM 5136 C C . LYS B 1 302 ? -14.156 -20.484 -18.859 1 94.06 302 LYS B C 1
ATOM 5138 O O . LYS B 1 302 ? -13.672 -20.141 -19.938 1 94.06 302 LYS B O 1
ATOM 5143 N N . VAL B 1 303 ? -13.445 -20.609 -17.781 1 96.19 303 VAL B N 1
ATOM 5144 C CA . VAL B 1 303 ? -12.047 -20.203 -17.797 1 96.19 303 VAL B CA 1
ATOM 5145 C C . VAL B 1 303 ? -11.156 -21.438 -17.734 1 96.19 303 VAL B C 1
ATOM 5147 O O . VAL B 1 303 ? -9.945 -21.344 -17.5 1 96.19 303 VAL B O 1
ATOM 5150 N N . GLU B 1 304 ? -11.789 -22.609 -17.844 1 95.44 304 GLU B N 1
ATOM 5151 C CA . GLU B 1 304 ? -11.102 -23.891 -17.984 1 95.44 304 GLU B CA 1
ATOM 5152 C C . GLU B 1 304 ? -10.273 -24.219 -16.75 1 95.44 304 GLU B C 1
ATOM 5154 O O . GLU B 1 304 ? -9.125 -24.641 -16.859 1 95.44 304 GLU B O 1
ATOM 5159 N N . LEU B 1 305 ? -10.773 -23.891 -15.617 1 96.94 305 LEU B N 1
ATOM 5160 C CA . LEU B 1 305 ? -10.195 -24.328 -14.352 1 96.94 305 LEU B CA 1
ATOM 5161 C C . LEU B 1 305 ? -10.703 -25.719 -13.969 1 96.94 305 LEU B C 1
ATOM 5163 O O . LEU B 1 305 ? -11.82 -26.094 -14.32 1 96.94 305 LEU B O 1
ATOM 5167 N N . PRO B 1 306 ? -9.922 -26.453 -13.266 1 96.5 306 PRO B N 1
ATOM 5168 C CA . PRO B 1 306 ? -10.336 -27.812 -12.883 1 96.5 306 PRO B CA 1
ATOM 5169 C C . PRO B 1 306 ? -11.438 -27.812 -11.828 1 96.5 306 PRO B C 1
ATOM 5171 O O . PRO B 1 306 ? -11.383 -27.047 -10.867 1 96.5 306 PRO B O 1
ATOM 5174 N N . THR B 1 307 ? -12.391 -28.672 -11.992 1 95.81 307 THR B N 1
ATOM 5175 C CA . THR B 1 307 ? -13.484 -28.781 -11.039 1 95.81 307 THR B CA 1
ATOM 5176 C C . THR B 1 307 ? -13.484 -30.172 -10.375 1 95.81 307 THR B C 1
ATOM 5178 O O . THR B 1 307 ? -14.242 -30.406 -9.43 1 95.81 307 THR B O 1
ATOM 5181 N N . SER B 1 308 ? -12.602 -31.062 -10.883 1 94.5 308 SER B N 1
ATOM 5182 C CA . SER B 1 308 ? -12.547 -32.438 -10.367 1 94.5 308 SER B CA 1
ATOM 5183 C C . SER B 1 308 ? -11.109 -32.938 -10.297 1 94.5 308 SER B C 1
ATOM 5185 O O . SER B 1 308 ? -10.203 -32.344 -10.891 1 94.5 308 SER B O 1
ATOM 5187 N N . LEU B 1 309 ? -10.977 -34 -9.531 1 94.56 309 LEU B N 1
ATOM 5188 C CA . LEU B 1 309 ? -9.664 -34.656 -9.453 1 94.56 309 LEU B CA 1
ATOM 5189 C C . LEU B 1 309 ? -9.234 -35.188 -10.82 1 94.56 309 LEU B C 1
ATOM 5191 O O . LEU B 1 309 ? -8.047 -35.125 -11.156 1 94.56 309 LEU B O 1
ATOM 5195 N N . VAL B 1 310 ? -10.156 -35.531 -11.672 1 92.56 310 VAL B N 1
ATOM 5196 C CA . VAL B 1 310 ? -9.875 -36.031 -13.016 1 92.56 310 VAL B CA 1
ATOM 5197 C C . VAL B 1 310 ? -9.305 -34.906 -13.867 1 92.56 310 VAL B C 1
ATOM 5199 O O . VAL B 1 310 ? -8.383 -35.094 -14.656 1 92.56 310 VAL B O 1
ATOM 5202 N N . ASP B 1 311 ? -9.898 -33.719 -13.711 1 93.62 311 ASP B N 1
ATOM 5203 C CA . ASP B 1 311 ? -9.398 -32.562 -14.43 1 93.62 311 ASP B CA 1
ATOM 5204 C C . ASP B 1 311 ? -7.934 -32.281 -14.086 1 93.62 311 ASP B C 1
ATOM 5206 O O . ASP B 1 311 ? -7.207 -31.688 -14.875 1 93.62 311 ASP B O 1
ATOM 5210 N N . LEU B 1 312 ? -7.488 -32.75 -12.898 1 94.06 312 LEU B N 1
ATOM 5211 C CA . LEU B 1 312 ? -6.117 -32.562 -12.445 1 94.06 312 LEU B CA 1
ATOM 5212 C C . LEU B 1 312 ? -5.238 -33.75 -12.859 1 94.06 312 LEU B C 1
ATOM 5214 O O . LEU B 1 312 ? -4.059 -33.812 -12.5 1 94.06 312 LEU B O 1
ATOM 5218 N N . GLY B 1 313 ? -5.879 -34.688 -13.523 1 89.81 313 GLY B N 1
ATOM 5219 C CA . GLY B 1 313 ? -5.148 -35.844 -13.984 1 89.81 313 GLY B CA 1
ATOM 5220 C C . GLY B 1 313 ? -5.008 -36.938 -12.922 1 89.81 313 GLY B C 1
ATOM 5221 O O . GLY B 1 313 ? -4.133 -37.781 -13.008 1 89.81 313 GLY B O 1
ATOM 5222 N N . ILE B 1 314 ? -5.785 -36.812 -11.93 1 89.5 314 ILE B N 1
ATOM 5223 C CA . ILE B 1 314 ? -5.723 -37.781 -10.836 1 89.5 314 ILE B CA 1
ATOM 5224 C C . ILE B 1 314 ? -6.723 -38.906 -11.078 1 89.5 314 ILE B C 1
ATOM 5226 O O . ILE B 1 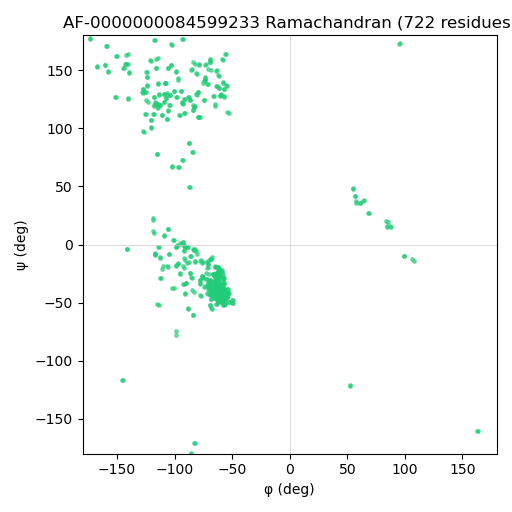314 ? -7.918 -38.656 -11.25 1 89.5 314 ILE B O 1
ATOM 5230 N N . ASN B 1 315 ? -6.141 -40.062 -11.141 1 85.88 315 ASN B N 1
ATOM 5231 C CA . ASN B 1 315 ? -7.004 -41.219 -11.156 1 85.88 315 ASN B CA 1
ATOM 5232 C C . ASN B 1 315 ? -7.52 -41.562 -9.766 1 85.88 315 ASN B C 1
ATOM 5234 O O . ASN B 1 315 ? -6.789 -42.125 -8.945 1 85.88 315 ASN B O 1
ATOM 5238 N N . VAL B 1 316 ? -8.742 -41.375 -9.508 1 81.19 316 VAL B N 1
ATOM 5239 C CA . VAL B 1 316 ? -9.352 -41.469 -8.188 1 81.19 316 VAL B CA 1
ATOM 5240 C C . VAL B 1 316 ? -9.266 -42.906 -7.672 1 81.19 316 VAL B C 1
ATOM 5242 O O . VAL B 1 316 ? -9.133 -43.125 -6.469 1 81.19 316 VAL B O 1
ATOM 5245 N N . GLY B 1 317 ? -9.328 -43.844 -8.492 1 79.88 317 GLY B N 1
ATOM 5246 C CA . GLY B 1 317 ? -9.25 -45.219 -8.102 1 79.88 317 GLY B CA 1
ATOM 5247 C C . GLY B 1 317 ? -7.867 -45.625 -7.621 1 79.88 317 GLY B C 1
ATOM 5248 O O . GLY B 1 317 ? -7.734 -46.531 -6.793 1 79.88 317 GLY B O 1
ATOM 5249 N N . SER B 1 318 ? -6.898 -44.969 -8.047 1 79.75 318 SER B N 1
ATOM 5250 C CA . SER B 1 318 ? -5.523 -45.375 -7.754 1 79.75 318 SER B CA 1
ATOM 5251 C C . SER B 1 318 ? -4.859 -44.406 -6.789 1 79.75 318 SER B C 1
ATOM 5253 O O . SER B 1 318 ? -3.836 -44.719 -6.184 1 79.75 318 SER B O 1
ATOM 5255 N N . ALA B 1 319 ? -5.383 -43.281 -6.68 1 81.94 319 ALA B N 1
ATOM 5256 C CA . ALA B 1 319 ? -4.75 -42.219 -5.883 1 81.94 319 ALA B CA 1
ATOM 5257 C C . ALA B 1 319 ? -4.934 -42.469 -4.391 1 81.94 319 ALA B C 1
ATOM 5259 O O . ALA B 1 319 ? -5.996 -42.938 -3.959 1 81.94 319 ALA B O 1
ATOM 5260 N N . ASP B 1 320 ? -3.91 -42.219 -3.662 1 89.38 320 ASP B N 1
ATOM 5261 C CA . ASP B 1 320 ? -4 -42.281 -2.207 1 89.38 320 ASP B CA 1
ATOM 5262 C C . ASP B 1 320 ? -4.535 -40.969 -1.629 1 89.38 320 ASP B C 1
ATOM 5264 O O . ASP B 1 320 ? -3.777 -40.188 -1.062 1 89.38 320 ASP B O 1
ATOM 5268 N N . LEU B 1 321 ? -5.766 -40.844 -1.701 1 93.69 321 LEU B N 1
ATOM 5269 C CA . LEU B 1 321 ? -6.414 -39.594 -1.241 1 93.69 321 LEU B CA 1
ATOM 5270 C C . LEU B 1 321 ? -6.262 -39.438 0.268 1 93.69 321 LEU B C 1
ATOM 5272 O O . LEU B 1 321 ? -6.336 -38.344 0.79 1 93.69 321 LEU B O 1
ATOM 5276 N N . ASN B 1 322 ? -6.098 -40.562 0.943 1 94 322 ASN B N 1
ATOM 5277 C CA . ASN B 1 322 ? -5.848 -40.469 2.377 1 94 322 ASN B CA 1
ATOM 5278 C C . ASN B 1 322 ? -4.547 -39.719 2.668 1 94 322 ASN B C 1
ATOM 5280 O O . ASN B 1 322 ? -4.469 -38.938 3.631 1 94 322 ASN B O 1
ATOM 5284 N N . ALA B 1 323 ? -3.607 -40 1.876 1 93.62 323 ALA B N 1
ATOM 5285 C CA . ALA B 1 323 ? -2.338 -39.281 2.029 1 93.62 323 ALA B CA 1
ATOM 5286 C C . ALA B 1 323 ? -2.512 -37.781 1.794 1 93.62 323 ALA B C 1
ATOM 5288 O O . ALA B 1 323 ? -1.899 -36.969 2.484 1 93.62 323 ALA B O 1
ATOM 5289 N N . VAL B 1 324 ? -3.281 -37.438 0.797 1 93.94 324 VAL B N 1
ATOM 5290 C CA . VAL B 1 324 ? -3.58 -36.031 0.483 1 93.94 324 VAL B CA 1
ATOM 5291 C C . VAL B 1 324 ? -4.246 -35.375 1.684 1 93.94 324 VAL B C 1
ATOM 5293 O O . VAL B 1 324 ? -3.83 -34.281 2.107 1 93.94 324 VAL B O 1
ATOM 5296 N N . CYS B 1 325 ? -5.234 -36 2.205 1 96.75 325 CYS B N 1
ATOM 5297 C CA . CYS B 1 325 ? -6.008 -35.438 3.314 1 96.75 325 CYS B CA 1
ATOM 5298 C C . CYS B 1 325 ? -5.145 -35.281 4.559 1 96.75 325 CYS B C 1
ATOM 5300 O O . CYS B 1 325 ? -5.23 -34.281 5.262 1 96.75 325 CYS B O 1
ATOM 5302 N N . LYS B 1 326 ? -4.34 -36.281 4.867 1 95.88 326 LYS B N 1
ATOM 5303 C CA . LYS B 1 326 ? -3.451 -36.219 6.023 1 95.88 326 LYS B CA 1
ATOM 5304 C C . LYS B 1 326 ? -2.445 -35.094 5.902 1 95.88 326 LYS B C 1
ATOM 5306 O O . LYS B 1 326 ? -2.209 -34.344 6.863 1 95.88 326 LYS B O 1
ATOM 5311 N N . LYS B 1 327 ? -1.897 -34.969 4.758 1 93.5 327 LYS B N 1
ATOM 5312 C CA . LYS B 1 327 ? -0.919 -33.906 4.531 1 93.5 327 LYS B CA 1
ATOM 5313 C C . LYS B 1 327 ? -1.568 -32.531 4.629 1 93.5 327 LYS B C 1
ATOM 5315 O O . LYS B 1 327 ? -0.984 -31.609 5.191 1 93.5 327 LYS B O 1
ATOM 5320 N N . ALA B 1 328 ? -2.711 -32.375 4.094 1 95.31 328 ALA B N 1
ATOM 5321 C CA . ALA B 1 328 ? -3.424 -31.109 4.066 1 95.31 328 ALA B CA 1
ATOM 5322 C C . ALA B 1 328 ? -3.793 -30.656 5.477 1 95.31 328 ALA B C 1
ATOM 5324 O O . ALA B 1 328 ? -4.062 -29.484 5.707 1 95.31 328 ALA B O 1
ATOM 5325 N N . THR B 1 329 ? -3.785 -31.609 6.41 1 96.62 329 THR B N 1
ATOM 5326 C CA . THR B 1 329 ? -4.258 -31.266 7.746 1 96.62 329 THR B CA 1
ATOM 5327 C C . THR B 1 329 ? -3.145 -31.453 8.773 1 96.62 329 THR B C 1
ATOM 5329 O O . THR B 1 329 ? -3.404 -31.484 9.977 1 96.62 329 THR B O 1
ATOM 5332 N N . MET B 1 330 ? -1.994 -31.641 8.297 1 94.44 330 MET B N 1
ATOM 5333 C CA . MET B 1 330 ? -0.859 -31.766 9.203 1 94.44 330 MET B CA 1
ATOM 5334 C C . MET B 1 330 ? -0.722 -30.516 10.07 1 94.44 330 MET B C 1
ATOM 5336 O O . MET B 1 330 ? -1.177 -29.438 9.688 1 94.44 330 MET B O 1
ATOM 5340 N N . GLU B 1 331 ? 0.002 -30.703 11.227 1 92 331 GLU B N 1
ATOM 5341 C CA . GLU B 1 331 ? 0.231 -29.562 12.109 1 92 331 GLU B CA 1
ATOM 5342 C C . GLU B 1 331 ? 0.982 -28.438 11.391 1 92 331 GLU B C 1
ATOM 5344 O O . GLU B 1 331 ? 1.94 -28.703 10.664 1 92 331 GLU B O 1
ATOM 5349 N N . GLY B 1 332 ? 0.483 -27.266 11.469 1 88.25 332 GLY B N 1
ATOM 5350 C CA . GLY B 1 332 ? 1.159 -26.125 10.867 1 88.25 332 GLY B CA 1
ATOM 5351 C C . GLY B 1 332 ? 0.586 -25.734 9.523 1 88.25 332 GLY B C 1
ATOM 5352 O O . GLY B 1 332 ? 0.893 -24.656 9 1 88.25 332 GLY B O 1
ATOM 5353 N N . GLU B 1 333 ? -0.268 -26.578 9.023 1 90.19 333 GLU B N 1
ATOM 5354 C CA . GLU B 1 333 ? -0.867 -26.266 7.73 1 90.19 333 GLU B CA 1
ATOM 5355 C C . GLU B 1 333 ? -1.893 -25.141 7.863 1 90.19 333 GLU B C 1
ATOM 5357 O O . GLU B 1 333 ? -2.502 -24.969 8.922 1 90.19 333 GLU B O 1
ATOM 5362 N N . SER B 1 334 ? -2.084 -24.453 6.746 1 91 334 SER B N 1
ATOM 5363 C CA . SER B 1 334 ? -2.885 -23.234 6.746 1 91 334 SER B CA 1
ATOM 5364 C C . SER B 1 334 ? -4.367 -23.547 6.938 1 91 334 SER B C 1
ATOM 5366 O O . SER B 1 334 ? -5.16 -22.641 7.23 1 91 334 SER B O 1
ATOM 5368 N N . ILE B 1 335 ? -4.766 -24.766 6.734 1 94.5 335 ILE B N 1
ATOM 5369 C CA . ILE B 1 335 ? -6.168 -25.141 6.875 1 94.5 335 ILE B CA 1
ATOM 5370 C C . ILE B 1 335 ? -6.629 -24.875 8.312 1 94.5 335 ILE B C 1
ATOM 5372 O O . ILE B 1 335 ? -7.82 -24.688 8.562 1 94.5 335 ILE B O 1
ATOM 5376 N N . HIS B 1 336 ? -5.73 -24.812 9.234 1 93.75 336 HIS B N 1
ATOM 5377 C CA . HIS B 1 336 ? -6.062 -24.703 10.648 1 93.75 336 HIS B CA 1
ATOM 5378 C C . HIS B 1 336 ? -6.355 -23.25 11.039 1 93.75 336 HIS B C 1
ATOM 5380 O O . HIS B 1 336 ? -6.777 -22.984 12.164 1 93.75 336 HIS B O 1
ATOM 5386 N N . VAL B 1 337 ? -6.188 -22.344 10.117 1 90.88 337 VAL B N 1
ATOM 5387 C CA . VAL B 1 337 ? -6.594 -20.969 10.398 1 90.88 337 VAL B CA 1
ATOM 5388 C C . VAL B 1 337 ? -8.094 -20.812 10.156 1 90.88 337 VAL B C 1
ATOM 5390 O O . VAL B 1 337 ? -8.695 -19.812 10.562 1 90.88 337 VAL B O 1
ATOM 5393 N N . MET B 1 338 ? -8.688 -21.781 9.492 1 92.81 338 MET B N 1
ATOM 5394 C CA . MET B 1 338 ? -10.133 -21.766 9.281 1 92.81 338 MET B CA 1
ATOM 5395 C C . MET B 1 338 ? -10.875 -22.031 10.586 1 92.81 338 MET B C 1
ATOM 5397 O O . MET B 1 338 ? -10.344 -22.672 11.492 1 92.81 338 MET B O 1
ATOM 5401 N N . PRO B 1 339 ? -12.078 -21.469 10.648 1 90.38 339 PRO B N 1
ATOM 5402 C CA . PRO B 1 339 ? -12.867 -21.734 11.852 1 90.38 339 PRO B CA 1
ATOM 5403 C C . PRO B 1 339 ? -13.18 -23.219 12.031 1 90.38 339 PRO B C 1
ATOM 5405 O O . PRO B 1 339 ? -13.492 -23.922 11.062 1 90.38 339 PRO B O 1
ATOM 5408 N N . GLY B 1 340 ? -12.977 -23.672 13.312 1 88.69 340 GLY B N 1
ATOM 5409 C CA . GLY B 1 340 ? -13.281 -25.062 13.625 1 88.69 340 GLY B CA 1
ATOM 5410 C C . GLY B 1 340 ? -12.07 -25.969 13.547 1 88.69 340 GLY B C 1
ATOM 5411 O O . GLY B 1 340 ? -10.992 -25.547 13.141 1 88.69 340 GLY B O 1
ATOM 5412 N N . VAL B 1 341 ? -12.281 -27.203 13.961 1 91.31 341 VAL B N 1
ATOM 5413 C CA . VAL B 1 341 ? -11.242 -28.219 13.883 1 91.31 341 VAL B CA 1
ATOM 5414 C C . VAL B 1 341 ? -11.359 -28.984 12.562 1 91.31 341 VAL B C 1
ATOM 5416 O O . VAL B 1 341 ? -12.453 -29.438 12.195 1 91.31 341 VAL B O 1
ATOM 5419 N N . MET B 1 342 ? -10.297 -29 11.859 1 94.25 342 MET B N 1
ATOM 5420 C CA . MET B 1 342 ? -10.258 -29.688 10.57 1 94.25 342 MET B CA 1
ATOM 5421 C C . MET B 1 342 ? -9.344 -30.906 10.625 1 94.25 342 MET B C 1
ATOM 5423 O O . MET B 1 342 ? -8.156 -30.781 10.938 1 94.25 342 MET B O 1
ATOM 5427 N N . ASN B 1 343 ? -9.883 -32.062 10.375 1 95.75 343 ASN B N 1
ATOM 5428 C CA . ASN B 1 343 ? -9.086 -33.281 10.32 1 95.75 343 ASN B CA 1
ATOM 5429 C C . ASN B 1 343 ? -9.133 -33.906 8.93 1 95.75 343 ASN B C 1
ATOM 5431 O O . ASN B 1 343 ? -9.828 -33.406 8.039 1 95.75 343 ASN B O 1
ATOM 5435 N N . ALA B 1 344 ? -8.344 -35 8.797 1 97.44 344 ALA B N 1
ATOM 5436 C CA . ALA B 1 344 ? -8.211 -35.656 7.5 1 97.44 344 ALA B CA 1
ATOM 5437 C C . ALA B 1 344 ? -9.547 -36.188 7.02 1 97.44 344 ALA B C 1
ATOM 5439 O O . ALA B 1 344 ? -9.836 -36.188 5.82 1 97.44 344 ALA B O 1
ATOM 5440 N N . GLY B 1 345 ? -10.281 -36.688 7.91 1 97.38 345 GLY B N 1
ATOM 5441 C CA . GLY B 1 345 ? -11.602 -37.188 7.562 1 97.38 345 GLY B CA 1
ATOM 5442 C C . GLY B 1 345 ? -12.531 -36.125 7.012 1 97.38 345 GLY B C 1
ATOM 5443 O O . GLY B 1 345 ? -13.312 -36.406 6.098 1 97.38 345 GLY B O 1
ATOM 5444 N N . ASP B 1 346 ? -12.516 -34.969 7.574 1 97.38 346 ASP B N 1
ATOM 5445 C CA . ASP B 1 346 ? -13.312 -33.844 7.086 1 97.38 346 ASP B CA 1
ATOM 5446 C C . ASP B 1 346 ? -12.945 -33.5 5.648 1 97.38 346 ASP B C 1
ATOM 5448 O O . ASP B 1 346 ? -13.82 -33.25 4.816 1 97.38 346 ASP B O 1
ATOM 5452 N N . VAL B 1 347 ? -11.656 -33.438 5.391 1 98 347 VAL B N 1
ATOM 5453 C CA . VAL B 1 347 ? -11.156 -33.094 4.062 1 98 347 VAL B CA 1
ATOM 5454 C C . VAL B 1 347 ? -11.578 -34.188 3.066 1 98 347 VAL B C 1
ATOM 5456 O O . VAL B 1 347 ? -12.016 -33.875 1.955 1 98 347 VAL B O 1
ATOM 5459 N N . ARG B 1 348 ? -11.453 -35.438 3.467 1 97.38 348 ARG B N 1
ATOM 5460 C CA . ARG B 1 348 ? -11.859 -36.531 2.598 1 97.38 348 ARG B CA 1
ATOM 5461 C C . ARG B 1 348 ? -13.336 -36.438 2.236 1 97.38 348 ARG B C 1
ATOM 5463 O O . ARG B 1 348 ? -13.703 -36.562 1.068 1 97.38 348 ARG B O 1
ATOM 5470 N N . LYS B 1 349 ? -14.133 -36.219 3.201 1 97.19 349 LYS B N 1
ATOM 5471 C CA . LYS B 1 349 ? -15.562 -36.062 2.975 1 97.19 349 LYS B CA 1
ATOM 5472 C C . LYS B 1 349 ? -15.859 -34.906 2.012 1 97.19 349 LYS B C 1
ATOM 5474 O O . LYS B 1 349 ? -16.703 -35.031 1.13 1 97.19 349 LYS B O 1
ATOM 5479 N N . ALA B 1 350 ? -15.211 -33.781 2.23 1 97.56 350 ALA B N 1
ATOM 5480 C CA . ALA B 1 350 ? -15.398 -32.625 1.362 1 97.56 350 ALA B CA 1
ATOM 5481 C C . ALA B 1 350 ? -15.008 -32.938 -0.078 1 97.56 350 ALA B C 1
ATOM 5483 O O . ALA B 1 350 ? -15.719 -32.594 -1.016 1 97.56 350 ALA B O 1
ATOM 5484 N N . ILE B 1 351 ? -13.883 -33.625 -0.252 1 96.94 351 ILE B N 1
ATOM 5485 C CA . ILE B 1 351 ? -13.43 -34.031 -1.581 1 96.94 351 ILE B CA 1
ATOM 5486 C C . ILE B 1 351 ? -14.477 -34.938 -2.23 1 96.94 351 ILE B C 1
ATOM 5488 O O . ILE B 1 351 ? -14.844 -34.719 -3.389 1 96.94 351 ILE B O 1
ATOM 5492 N N . ASP B 1 352 ? -14.93 -35.875 -1.452 1 95.69 352 ASP B N 1
ATOM 5493 C CA . ASP B 1 352 ? -15.93 -36.781 -1.969 1 95.69 352 ASP B CA 1
ATOM 5494 C C . ASP B 1 352 ? -17.188 -36.062 -2.41 1 95.69 352 ASP B C 1
ATOM 5496 O O . ASP B 1 352 ? -17.781 -36.375 -3.438 1 95.69 352 ASP B O 1
ATOM 5500 N N . GLN B 1 353 ? -17.547 -35.156 -1.665 1 95.94 353 GLN B N 1
ATOM 5501 C CA . GLN B 1 353 ? -18.75 -34.375 -1.982 1 95.94 353 GLN B CA 1
ATOM 5502 C C . GLN B 1 353 ? -18.562 -33.562 -3.26 1 95.94 353 GLN B C 1
ATOM 5504 O O . GLN B 1 353 ? -19.469 -33.469 -4.09 1 95.94 353 GLN B O 1
ATOM 5509 N N . ILE B 1 354 ? -17.406 -32.906 -3.412 1 95.81 354 ILE B N 1
ATOM 5510 C CA . ILE B 1 354 ? -17.109 -32.156 -4.617 1 95.81 354 ILE B CA 1
ATOM 5511 C C . ILE B 1 354 ? -17.109 -33.094 -5.832 1 95.81 354 ILE B C 1
ATOM 5513 O O . ILE B 1 354 ? -17.656 -32.719 -6.883 1 95.81 354 ILE B O 1
ATOM 5517 N N . GLU B 1 355 ? -16.547 -34.281 -5.672 1 94.12 355 GLU B N 1
ATOM 5518 C CA . GLU B 1 355 ? -16.484 -35.25 -6.777 1 94.12 355 GLU B CA 1
ATOM 5519 C C . GLU B 1 355 ? -17.875 -35.75 -7.145 1 94.12 355 GLU B C 1
ATOM 5521 O O . GLU B 1 355 ? -18.156 -36.031 -8.312 1 94.12 355 GLU B O 1
ATOM 5526 N N . GLU B 1 356 ? -18.672 -35.844 -6.188 1 91.88 356 GLU B N 1
ATOM 5527 C CA . GLU B 1 356 ? -20.047 -36.25 -6.438 1 91.88 356 GLU B CA 1
ATOM 5528 C C . GLU B 1 356 ? -20.812 -35.219 -7.227 1 91.88 356 GLU B C 1
ATOM 5530 O O . GLU B 1 356 ? -21.625 -35.531 -8.102 1 91.88 356 GLU B O 1
ATOM 5535 N N . ILE B 1 357 ? -20.641 -33.969 -6.852 1 89.81 357 ILE B N 1
ATOM 5536 C CA . ILE B 1 357 ? -21.297 -32.875 -7.551 1 89.81 357 ILE B CA 1
ATOM 5537 C C . ILE B 1 357 ? -20.859 -32.844 -9.016 1 89.81 357 ILE B C 1
ATOM 5539 O O . ILE B 1 357 ? -21.672 -32.594 -9.906 1 89.81 357 ILE B O 1
ATOM 5543 N N . ASN B 1 358 ? -19.641 -33.062 -9.273 1 84.38 358 ASN B N 1
ATOM 5544 C CA . ASN B 1 358 ? -19.078 -33 -10.617 1 84.38 358 ASN B CA 1
ATOM 5545 C C . ASN B 1 358 ? -19.531 -34.188 -11.477 1 84.38 358 ASN B C 1
ATOM 5547 O O . ASN B 1 358 ? -19.547 -34.094 -12.703 1 84.38 358 ASN B O 1
ATOM 5551 N N . LYS B 1 359 ? -19.812 -35.344 -10.898 1 78.19 359 LYS B N 1
ATOM 5552 C CA . LYS B 1 359 ? -20.328 -36.5 -11.625 1 78.19 359 LYS B CA 1
ATOM 5553 C C . LYS B 1 359 ? -21.734 -36.219 -12.156 1 78.19 359 LYS B C 1
ATOM 5555 O O . LYS B 1 359 ? -22.109 -36.719 -13.227 1 78.19 359 LYS B O 1
ATOM 5560 N N . ASN B 1 360 ? -22.438 -35.562 -11.305 1 70.5 360 ASN B N 1
ATOM 5561 C CA . ASN B 1 360 ? -23.844 -35.344 -11.648 1 70.5 360 ASN B CA 1
ATOM 5562 C C . ASN B 1 360 ? -24.016 -34.188 -12.602 1 70.5 360 ASN B C 1
ATOM 5564 O O . ASN B 1 360 ? -25.141 -33.844 -12.977 1 70.5 360 ASN B O 1
ATOM 5568 N N . ARG B 1 361 ? -22.953 -33.469 -12.844 1 62.97 361 ARG B N 1
ATOM 5569 C CA . ARG B 1 361 ? -23.062 -32.312 -13.711 1 62.97 361 ARG B CA 1
ATOM 5570 C C . ARG B 1 361 ? -22.984 -32.688 -15.18 1 62.97 361 ARG B C 1
ATOM 5572 O O . ARG B 1 361 ? -22.203 -33.562 -15.555 1 62.97 361 ARG B O 1
ATOM 5579 N N . PRO B 1 362 ? -24.078 -32.406 -15.961 1 49.78 362 PRO B N 1
ATOM 5580 C CA . PRO B 1 362 ? -24.141 -32.781 -17.375 1 49.78 362 PRO B CA 1
ATOM 5581 C C . PRO B 1 362 ? -22.953 -32.25 -18.172 1 49.78 362 PRO B C 1
ATOM 5583 O O . PRO B 1 362 ? -22.484 -31.141 -17.953 1 49.78 362 PRO B O 1
ATOM 5586 N N . VAL B 1 363 ? -22.141 -33.156 -18.641 1 44.19 363 VAL B N 1
ATOM 5587 C CA . VAL B 1 363 ? -21.078 -32.812 -19.578 1 44.19 363 VAL B CA 1
ATOM 5588 C C . VAL B 1 363 ? -21.625 -31.938 -20.688 1 44.19 363 VAL B C 1
ATOM 5590 O O . VAL B 1 363 ? -22.719 -32.188 -21.188 1 44.19 363 VAL B O 1
#